Protein AF-0000000085133100 (afdb_homodimer)

Sequence (396 aa):
MNNTDLIYLIKHFMHNELKAVEEVIYSPLSEFANLIKVLQSCQGKVVFIGVGKSGIIARKLAATFASTGTPSFFVHGTEAVHGDLGMVAKDDVVILISNSGETAEILATLPSLKKMGNYLISFTRSHHSSLAISCDLSVEIPVKSEADNLGLAPSCSSTVVLVVGDAVALALSELKKFTRADFGLYHPGGALGIKANSMNNTDLIYLIKHFMHNELKAVEEVIYSPLSEFANLIKVLQSCQGKVVFIGVGKSGIIARKLAATFASTGTPSFFVHGTEAVHGDLGMVAKDDVVILISNSGETAEILATLPSLKKMGNYLISFTRSHHSSLAISCDLSVEIPVKSEADNLGLAPSCSSTVVLVVGDAVALALSELKKFTRADFGLYHPGGALGIKANS

Nearest PDB structures (foldseek):
  5uqi-assembly1_A  TM=1.001E+00  e=1.854E-29  Escherichia coli CFT073
  2xhz-assembly1_B  TM=9.609E-01  e=2.464E-17  Escherichia coli
  3fxa-assembly1_D  TM=9.538E-01  e=1.579E-15  Listeria monocytogenes serotype 4b str. F2365
  4ivn-assembly1_A  TM=8.368E-01  e=7.553E-09  Vibrio vulnificus YJ016
  7en7-assembly1_A  TM=8.270E-01  e=9.402E-09  Escherichia coli K-12

Radius of gyration: 20.04 Å; Cα contacts (8 Å, |Δi|>4): 812; chains: 2; bounding box: 54×59×48 Å

InterPro domains:
  IPR001347 SIS domain [PF01380] (41-170)
  IPR001347 SIS domain [PS51464] (35-178)
  IPR035474 KpsF-like, SIS domain [cd05014] (44-171)
  IPR046348 SIS domain superfamily [SSF53697] (10-195)
  IPR050986 SIS family GutQ/KpsF subfamily isomerases [PTHR42745] (5-195)

Foldseek 3Di:
DDPVVVVVVVVLLVVLLVVLLVVLVPDPQVQLVVVLVLQLPQPDAEEEEDEDLLQVLSQVLCVLLCLLPGHYHYDYLQCCVVPCVVVDALSYAYEYEDAQLADPSRLVNLVVNVVSNHQYEYEYQDCPHPNNVSGPYYGHSNGPFHSDPVRPDPHSRSSNCNVSSNVSSVVSSVVVVPDLVNSLVSDVDDPSNVVSVD/DDPVVVVVVVVLLVVLLVVLLVVLVPDPQVQLVVVLVLQLPQPDAEEEEDEDLLQVLSQVLCVLLCLLPGHYHYDYLQCCVVPCVVVDALSYAYEYEDAQLADPSRLVNLVVCVVSNHQYEYEYQDCPHPNNVSGPYYGHSNGPFHSDPVRDDPDSSSSNCNVSSNVSSVVSSVVVVPDLVNSLVSDVDDPSNVVSVD

Secon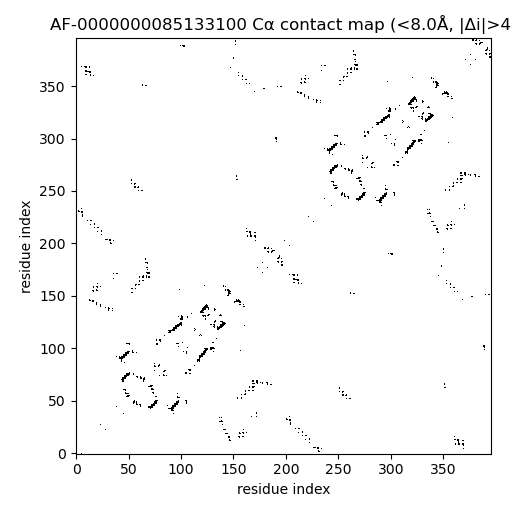dary structure (DSSP, 8-state):
--HHHHHHHHHHHHHHHHHHHHHHHHS--TTHHHHHHHHHT-SS-EEEEE-HHHHHHHHHHHHHHHHTT--EEEEEHHHHTTTGGGG--TT-EEEEE-SSS--HHHHTTHHHHHHHT-EEEEEES-TTSHHHHHSSEEEE------SSTTS-SSSHHHHHHHHHHHHHHHHHHHHTT--HHHHHHH--SHHHHHHHH-/--HHHHHHHHHHHHHHHHHHHHHHHHS--TTHHHHHHHHHT-SS-EEEEE-HHHHHHHHHHHHHHHHTT--EEEEEHHHHTTTGGGG--TT-EEEEE-SSS--HHHHTTHHHHHHHT-EEEEEES-TTSHHHHHSSEEEE------SSTTS-SSSHHHHHHHHHHHHHHHHHHHHTT--HHHHHHH--SHHHHHHHH-

Organism: Escherichia coli O45:K1 (strain S88 / ExPEC) (NCBI:txid585035)

pLDDT: mean 96.54, std 4.32, range [73.56, 98.94]

Structure (mmCIF, N/CA/C/O backbone):
data_AF-0000000085133100-model_v1
#
loop_
_entity.id
_entity.type
_entity.pdbx_description
1 polymer 'Phosphosugar isomerase'
#
loop_
_atom_site.group_PDB
_atom_site.id
_atom_site.type_symbol
_atom_site.label_atom_id
_atom_site.label_alt_id
_atom_site.label_comp_id
_atom_site.label_asym_id
_atom_site.label_entity_id
_atom_site.label_seq_id
_atom_site.pdbx_PDB_ins_code
_atom_site.Cartn_x
_atom_site.Cartn_y
_atom_site.Cartn_z
_atom_site.occupancy
_atom_site.B_iso_or_equiv
_atom_site.auth_seq_id
_atom_site.auth_comp_id
_atom_site.auth_asym_id
_atom_site.auth_atom_id
_atom_site.pdbx_PDB_model_num
ATOM 1 N N . MET A 1 1 ? -7.645 17.703 23.078 1 85.44 1 MET A N 1
ATOM 2 C CA . MET A 1 1 ? -6.766 16.562 23.328 1 85.44 1 MET A CA 1
ATOM 3 C C . MET A 1 1 ? -5.309 17 23.406 1 85.44 1 MET A C 1
ATOM 5 O O . MET A 1 1 ? -4.867 17.828 22.594 1 85.44 1 MET A O 1
ATOM 9 N N . ASN A 1 2 ? -4.605 16.578 24.406 1 93.62 2 ASN A N 1
ATOM 10 C CA . ASN A 1 2 ? -3.211 16.984 24.484 1 93.62 2 ASN A CA 1
ATOM 11 C C . ASN A 1 2 ? -2.318 16.141 23.594 1 93.62 2 ASN A C 1
ATOM 13 O O . ASN A 1 2 ? -2.795 15.211 22.938 1 93.62 2 ASN A O 1
ATOM 17 N N . ASN A 1 3 ? -1.083 16.422 23.5 1 95.19 3 ASN A N 1
ATOM 18 C CA . ASN A 1 3 ? -0.152 15.797 22.578 1 95.19 3 ASN A CA 1
ATOM 19 C C . ASN A 1 3 ? -0.024 14.297 22.828 1 95.19 3 ASN A C 1
ATOM 21 O O . ASN A 1 3 ? -0.019 13.5 21.891 1 95.19 3 ASN A O 1
ATOM 25 N N . THR A 1 4 ? 0.013 13.922 24.078 1 95.25 4 THR A N 1
ATOM 26 C CA . THR A 1 4 ? 0.161 12.523 24.453 1 95.25 4 THR A CA 1
ATOM 27 C C . THR A 1 4 ? -1.054 11.711 24.016 1 95.25 4 THR A C 1
ATOM 29 O O . THR A 1 4 ? -0.914 10.578 23.547 1 95.25 4 THR A O 1
ATOM 32 N N . ASP A 1 5 ? -2.229 12.281 24.203 1 96.75 5 ASP A N 1
ATOM 33 C CA . ASP A 1 5 ? -3.469 11.625 23.797 1 96.75 5 ASP A CA 1
ATOM 34 C C . ASP A 1 5 ? -3.498 11.406 22.281 1 96.75 5 ASP A C 1
ATOM 36 O O . ASP A 1 5 ? -3.961 10.367 21.812 1 96.75 5 ASP A O 1
ATOM 40 N N . LEU A 1 6 ? -3.057 12.398 21.562 1 97.31 6 LEU A N 1
ATOM 41 C CA . LEU A 1 6 ? -3.039 12.305 20.109 1 97.31 6 LEU A CA 1
ATOM 42 C C . LEU A 1 6 ? -2.098 11.195 19.641 1 97.31 6 LEU A C 1
ATOM 44 O O . LEU A 1 6 ? -2.443 10.414 18.766 1 97.31 6 LEU A O 1
ATOM 48 N N . ILE A 1 7 ? -0.905 11.133 20.25 1 97.31 7 ILE A N 1
ATOM 49 C CA . ILE A 1 7 ? 0.075 10.109 19.906 1 97.31 7 ILE A CA 1
ATOM 50 C C . ILE A 1 7 ? -0.479 8.734 20.25 1 97.31 7 ILE A C 1
ATOM 52 O O . ILE A 1 7 ? -0.339 7.789 19.469 1 97.31 7 ILE A O 1
ATOM 56 N N . TYR A 1 8 ? -1.187 8.602 21.375 1 97.19 8 TYR A N 1
ATOM 57 C CA . TYR A 1 8 ? -1.803 7.344 21.781 1 97.19 8 TYR A CA 1
ATOM 58 C C . TYR A 1 8 ? -2.869 6.914 20.781 1 97.19 8 TYR A C 1
ATOM 60 O O . TYR A 1 8 ? -2.984 5.727 20.469 1 97.19 8 TYR A O 1
ATOM 68 N N . LEU A 1 9 ? -3.623 7.871 20.359 1 97.56 9 LEU A N 1
ATOM 69 C CA . LEU A 1 9 ? -4.68 7.59 19.406 1 97.56 9 LEU A CA 1
ATOM 70 C C . LEU A 1 9 ? -4.094 7.047 18.094 1 97.56 9 LEU A C 1
ATOM 72 O O . LEU A 1 9 ? -4.605 6.07 17.547 1 97.56 9 LEU A O 1
ATOM 76 N N . ILE A 1 10 ? -3.051 7.656 17.578 1 98.06 10 ILE A N 1
ATOM 77 C CA . ILE A 1 10 ? -2.389 7.219 16.359 1 98.06 10 ILE A CA 1
ATOM 78 C C . ILE A 1 10 ? -1.817 5.816 16.547 1 98.06 10 ILE A C 1
ATOM 80 O O . ILE A 1 10 ? -2.031 4.934 15.711 1 98.06 10 ILE A O 1
ATOM 84 N N . LYS A 1 11 ? -1.137 5.578 17.672 1 98.25 11 LYS A N 1
ATOM 85 C CA . LYS A 1 11 ? -0.535 4.281 17.953 1 98.25 11 LYS A CA 1
ATOM 86 C C . LYS A 1 11 ? -1.603 3.201 18.109 1 98.25 11 LYS A C 1
ATOM 88 O O . LYS A 1 11 ? -1.383 2.045 17.734 1 98.25 11 LYS A O 1
ATOM 93 N N . HIS A 1 12 ? -2.732 3.611 18.641 1 98.19 12 HIS A N 1
ATOM 94 C CA . HIS A 1 12 ? -3.855 2.689 18.766 1 98.19 12 HIS A CA 1
ATOM 95 C C . HIS A 1 12 ? -4.262 2.127 17.406 1 98.19 12 HIS A C 1
ATOM 97 O O . HIS A 1 12 ? -4.406 0.913 17.25 1 98.19 12 HIS A O 1
ATOM 103 N N . PHE A 1 13 ? -4.402 2.994 16.422 1 98.62 13 PHE A N 1
ATOM 104 C CA . PHE A 1 13 ? -4.812 2.539 15.102 1 98.62 13 PHE A CA 1
ATOM 105 C C . PHE A 1 13 ? -3.689 1.757 14.43 1 98.62 13 PHE A C 1
ATOM 107 O O . PHE A 1 13 ? -3.949 0.802 13.695 1 98.62 13 PHE A O 1
ATOM 114 N N . MET A 1 14 ? -2.408 2.152 14.625 1 98.75 14 MET A N 1
ATOM 115 C CA . MET A 1 14 ? -1.292 1.36 14.109 1 98.75 14 MET A CA 1
ATOM 116 C C . MET A 1 14 ? -1.316 -0.05 14.695 1 98.75 14 MET A C 1
ATOM 118 O O . MET A 1 14 ? -1.068 -1.023 13.977 1 98.75 14 MET A O 1
ATOM 122 N N . HIS A 1 15 ? -1.635 -0.135 15.977 1 98.62 15 HIS A N 1
ATOM 123 C CA . HIS A 1 15 ? -1.688 -1.425 16.656 1 98.62 15 HIS A CA 1
ATOM 124 C C . HIS A 1 15 ? -2.783 -2.311 16.078 1 98.62 15 HIS A C 1
ATOM 126 O O . HIS A 1 15 ? -2.625 -3.531 16 1 98.62 15 HIS A O 1
ATOM 132 N N . ASN A 1 16 ? -3.908 -1.734 15.742 1 98.69 16 ASN A N 1
ATOM 133 C CA . ASN A 1 16 ? -4.977 -2.506 15.117 1 98.69 16 ASN A CA 1
ATOM 134 C C . ASN A 1 16 ? -4.512 -3.166 13.82 1 98.69 16 ASN A C 1
ATOM 136 O O . ASN A 1 16 ? -4.824 -4.328 13.562 1 98.69 16 ASN A O 1
ATOM 140 N N . GLU A 1 17 ? -3.762 -2.412 12.984 1 98.81 17 GLU A N 1
ATOM 141 C CA . GLU A 1 17 ? -3.262 -2.982 11.734 1 98.81 17 GLU A CA 1
ATOM 142 C C . GLU A 1 17 ? -2.162 -4.008 12 1 98.81 17 GLU A C 1
ATOM 144 O O . GLU A 1 17 ? -2.094 -5.039 11.328 1 98.81 17 GLU A O 1
ATOM 149 N N . LEU A 1 18 ? -1.313 -3.691 13.031 1 98.75 18 LEU A N 1
ATOM 150 C CA . LEU A 1 18 ? -0.293 -4.652 13.438 1 98.75 18 LEU A CA 1
ATOM 151 C C . LEU A 1 18 ? -0.926 -5.977 13.852 1 98.75 18 LEU A C 1
ATOM 153 O O . LEU A 1 18 ? -0.458 -7.043 13.445 1 98.75 18 LEU A O 1
ATOM 157 N N . LYS A 1 19 ? -1.937 -5.926 14.625 1 98.62 19 LYS A N 1
ATOM 158 C CA . LYS A 1 19 ? -2.621 -7.117 15.125 1 98.62 19 LYS A CA 1
ATOM 159 C C . LYS A 1 19 ? -3.223 -7.922 13.977 1 98.62 19 LYS A C 1
ATOM 161 O O . LYS A 1 19 ? -3.191 -9.156 13.992 1 98.62 19 LYS A O 1
ATOM 166 N N . ALA A 1 20 ? -3.791 -7.227 12.984 1 98.69 20 ALA A N 1
ATOM 167 C CA . ALA A 1 20 ? -4.359 -7.91 11.828 1 98.69 20 ALA A CA 1
ATOM 168 C C . ALA A 1 20 ? -3.293 -8.703 11.078 1 98.69 20 ALA A C 1
ATOM 170 O O . ALA A 1 20 ? -3.535 -9.844 10.664 1 98.69 20 ALA A O 1
ATOM 171 N N . VAL A 1 21 ? -2.117 -8.117 10.875 1 98.75 21 VAL A N 1
ATOM 172 C CA . VAL A 1 21 ? -1.017 -8.805 10.211 1 98.75 21 VAL A CA 1
ATOM 173 C C . VAL A 1 21 ? -0.596 -10.023 11.039 1 98.75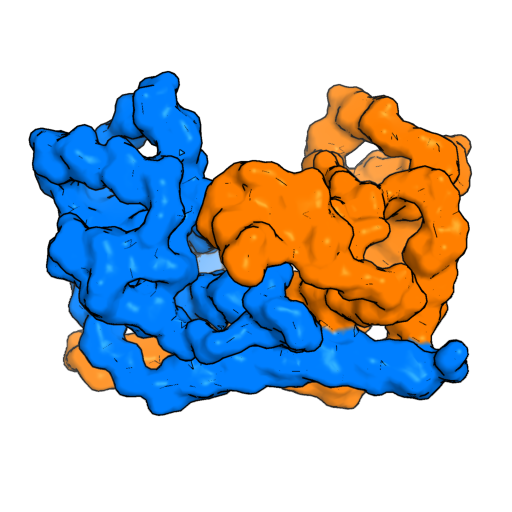 21 VAL A C 1
ATOM 175 O O . VAL A 1 21 ? -0.396 -11.109 10.5 1 98.75 21 VAL A O 1
ATOM 178 N N . GLU A 1 22 ? -0.491 -9.805 12.344 1 98.56 22 GLU A N 1
ATOM 179 C CA . GLU A 1 22 ? -0.085 -10.867 13.258 1 98.56 22 GLU A CA 1
ATOM 180 C C . GLU A 1 22 ? -1.053 -12.047 13.195 1 98.56 22 GLU A C 1
ATOM 182 O O . GLU A 1 22 ? -0.628 -13.203 13.164 1 98.56 22 GLU A O 1
ATOM 187 N N . GLU A 1 23 ? -2.328 -11.789 13.203 1 98.19 23 GLU A N 1
ATOM 188 C CA . GLU A 1 23 ? -3.354 -12.828 13.156 1 98.19 23 GLU A CA 1
ATOM 189 C C . GLU A 1 23 ? -3.23 -13.672 11.891 1 98.19 23 GLU A C 1
ATOM 191 O O . GLU A 1 23 ? -3.406 -14.891 11.93 1 98.19 23 GLU A O 1
ATOM 196 N N . VAL A 1 24 ? -2.928 -13.055 10.75 1 98 24 VAL A N 1
ATOM 197 C CA . VAL A 1 24 ? -2.787 -13.781 9.492 1 98 24 VAL A CA 1
ATOM 198 C C . VAL A 1 24 ? -1.508 -14.609 9.523 1 98 24 VAL A C 1
ATOM 200 O O . VAL A 1 24 ? -1.491 -15.75 9.039 1 98 24 VAL A O 1
ATOM 203 N N . ILE A 1 25 ? -0.433 -14.094 10.109 1 98.06 25 ILE A N 1
ATOM 204 C CA . ILE A 1 25 ? 0.814 -14.836 10.234 1 98.06 25 ILE A CA 1
ATOM 205 C C . ILE A 1 25 ? 0.571 -16.125 11.031 1 98.06 25 ILE A C 1
ATOM 207 O O . ILE A 1 25 ? 1.137 -17.172 10.711 1 98.06 25 ILE A O 1
ATOM 211 N N . TYR A 1 26 ? -0.292 -16.031 12.008 1 96.94 26 TYR A N 1
ATOM 212 C CA . TYR A 1 26 ? -0.536 -17.172 12.891 1 96.94 26 TYR A CA 1
ATOM 213 C C . TYR A 1 26 ? -1.572 -18.109 12.289 1 96.94 26 TYR A C 1
ATOM 215 O O . TYR A 1 26 ? -1.792 -19.219 12.805 1 96.94 26 TYR A O 1
ATOM 223 N N . SER A 1 27 ? -2.277 -17.719 11.273 1 95.69 27 SER A N 1
ATOM 224 C CA . SER A 1 27 ? -3.213 -18.609 10.594 1 95.69 27 SER A CA 1
ATOM 225 C C . SER A 1 27 ? -2.477 -19.672 9.789 1 95.69 27 SER A C 1
ATOM 227 O O . SER A 1 27 ? -1.272 -19.562 9.547 1 95.69 27 SER A O 1
ATOM 229 N N . PRO A 1 28 ? -3.008 -20.812 9.414 1 91.56 28 PRO A N 1
ATOM 230 C CA . PRO A 1 28 ? -2.314 -21.938 8.773 1 91.56 28 PRO A CA 1
ATOM 231 C C . PRO A 1 28 ? -1.702 -21.562 7.426 1 91.56 28 PRO A C 1
ATOM 233 O O . PRO A 1 28 ? -0.623 -22.047 7.078 1 91.56 28 PRO A O 1
ATOM 236 N N . LEU A 1 29 ? -2.301 -20.719 6.66 1 93.19 29 LEU A N 1
ATOM 237 C CA . LEU A 1 29 ? -1.871 -20.328 5.324 1 93.19 29 LEU A CA 1
ATOM 238 C C . LEU A 1 29 ? -1.583 -21.547 4.457 1 93.19 29 LEU A C 1
ATOM 240 O O . LEU A 1 29 ? -0.568 -21.594 3.758 1 93.19 29 LEU A O 1
ATOM 244 N N . SER A 1 30 ? -2.439 -22.531 4.492 1 91.44 30 SER A N 1
ATOM 245 C CA . SER A 1 30 ? -2.219 -23.859 3.92 1 91.44 30 SER A CA 1
ATOM 246 C C . SER A 1 30 ? -2.131 -23.797 2.4 1 91.44 30 SER A C 1
ATOM 248 O O . SER A 1 30 ? -1.477 -24.625 1.774 1 91.44 30 SER A O 1
ATOM 250 N N . GLU A 1 31 ? -2.729 -22.844 1.799 1 95.56 31 GLU A N 1
ATOM 251 C CA . GLU A 1 31 ? -2.783 -22.766 0.342 1 95.56 31 GLU A CA 1
ATOM 252 C C . GLU A 1 31 ? -1.552 -22.047 -0.22 1 95.56 31 GLU A C 1
ATOM 254 O O . GLU A 1 31 ? -1.326 -22.062 -1.432 1 95.56 31 GLU A O 1
ATOM 259 N N . PHE A 1 32 ? -0.671 -21.516 0.594 1 97.25 32 PHE A N 1
ATOM 260 C CA . PHE A 1 32 ? 0.37 -20.609 0.134 1 97.25 32 PHE A CA 1
ATOM 261 C C . PHE A 1 32 ? 1.504 -21.375 -0.535 1 97.25 32 PHE A C 1
ATOM 263 O O . PHE A 1 32 ? 2.18 -20.844 -1.421 1 97.25 32 PHE A O 1
ATOM 270 N N . ALA A 1 33 ? 1.711 -22.641 -0.105 1 97.44 33 ALA A N 1
ATOM 271 C CA . ALA A 1 33 ? 2.688 -23.453 -0.82 1 97.44 33 ALA A CA 1
ATOM 272 C C . ALA A 1 33 ? 2.268 -23.656 -2.271 1 97.44 33 ALA A C 1
ATOM 274 O O . ALA A 1 33 ? 3.094 -23.562 -3.184 1 97.44 33 ALA A O 1
ATOM 275 N N . ASN A 1 34 ? 0.974 -23.984 -2.469 1 98 34 ASN A N 1
ATOM 276 C CA . ASN A 1 34 ? 0.448 -24.141 -3.82 1 98 34 ASN A CA 1
ATOM 277 C C . ASN A 1 34 ? 0.537 -22.844 -4.609 1 98 34 ASN A C 1
ATOM 279 O O . ASN A 1 34 ? 0.81 -22.859 -5.812 1 98 34 ASN A O 1
ATOM 283 N N . LEU A 1 35 ? 0.255 -21.734 -3.936 1 98.69 35 LEU A N 1
ATOM 284 C CA . LEU A 1 35 ? 0.385 -20.422 -4.566 1 98.69 35 LEU A CA 1
ATOM 285 C C . LEU A 1 35 ? 1.783 -20.234 -5.145 1 98.69 35 LEU A C 1
ATOM 287 O O . LEU A 1 35 ? 1.933 -19.859 -6.312 1 98.69 35 LEU A O 1
ATOM 291 N N . ILE A 1 36 ? 2.836 -20.562 -4.355 1 98.56 36 ILE A N 1
ATOM 292 C CA . ILE A 1 36 ? 4.223 -20.406 -4.773 1 98.56 36 ILE A CA 1
ATOM 293 C C . ILE A 1 36 ? 4.512 -21.312 -5.965 1 98.56 36 ILE A C 1
ATOM 295 O O . ILE A 1 36 ? 5.137 -20.891 -6.941 1 98.56 36 ILE A O 1
ATOM 299 N N . LYS A 1 37 ? 4.023 -22.516 -5.93 1 98.25 37 LYS A N 1
ATOM 300 C CA . LYS A 1 37 ? 4.277 -23.469 -6.996 1 98.25 37 LYS A CA 1
ATOM 301 C C . LYS A 1 37 ? 3.643 -23.016 -8.312 1 98.25 37 LYS A C 1
ATOM 303 O O . LYS A 1 37 ? 4.258 -23.125 -9.375 1 98.25 37 LYS A O 1
ATOM 308 N N . VAL A 1 38 ? 2.398 -22.516 -8.211 1 98.62 38 VAL A N 1
ATOM 309 C CA . VAL A 1 38 ? 1.708 -22.016 -9.398 1 98.62 38 VAL A CA 1
ATOM 310 C C . VAL A 1 38 ? 2.484 -20.844 -9.992 1 98.62 38 VAL A C 1
ATOM 312 O O . VAL A 1 38 ? 2.721 -20.797 -11.203 1 98.62 38 VAL A O 1
ATOM 315 N N . LEU A 1 39 ? 2.918 -19.938 -9.172 1 98.75 39 LEU A N 1
ATOM 316 C CA . LEU A 1 39 ? 3.602 -18.734 -9.633 1 98.75 39 LEU A CA 1
ATOM 317 C C . LEU A 1 39 ? 4.984 -19.078 -10.18 1 98.75 39 LEU A C 1
ATOM 319 O O . LEU A 1 39 ? 5.453 -18.453 -11.133 1 98.75 39 LEU A O 1
ATOM 323 N N . GLN A 1 40 ? 5.641 -20.062 -9.625 1 97.5 40 GLN A N 1
ATOM 324 C CA . GLN A 1 40 ? 6.938 -20.516 -10.117 1 97.5 40 GLN A CA 1
ATOM 325 C C . GLN A 1 40 ? 6.816 -21.125 -11.508 1 97.5 40 GLN A C 1
ATOM 327 O O . GLN A 1 40 ? 7.746 -21.047 -12.312 1 97.5 40 GLN A O 1
ATOM 332 N N . SER A 1 41 ? 5.691 -21.703 -11.719 1 97.12 41 SER A N 1
ATOM 333 C CA . SER A 1 41 ? 5.496 -22.422 -12.969 1 97.12 41 SER A CA 1
ATOM 334 C C . SER A 1 41 ? 4.887 -21.516 -14.039 1 97.12 41 SER A C 1
ATOM 336 O O . SER A 1 41 ? 4.668 -21.938 -15.172 1 97.12 41 SER A O 1
ATOM 338 N N . CYS A 1 42 ? 4.59 -20.266 -13.648 1 97.81 42 CYS A N 1
ATOM 339 C CA . CYS A 1 42 ? 3.965 -19.344 -14.586 1 97.81 42 CYS A CA 1
ATOM 340 C C . CYS A 1 42 ? 4.871 -19.078 -15.781 1 97.81 42 CYS A C 1
ATOM 342 O O . CYS A 1 42 ? 6.031 -18.688 -15.617 1 97.81 42 CYS A O 1
ATOM 344 N N . GLN A 1 43 ? 4.332 -19.266 -17.016 1 97.81 43 GLN A N 1
ATOM 345 C CA . GLN A 1 43 ? 5.109 -19.078 -18.234 1 97.81 43 GLN A CA 1
ATOM 346 C C . GLN A 1 43 ? 4.934 -17.656 -18.781 1 97.81 43 GLN A C 1
ATOM 348 O O . GLN A 1 43 ? 5.727 -17.203 -19.609 1 97.81 43 GLN A O 1
ATOM 353 N N . GLY A 1 44 ? 3.885 -17.016 -18.5 1 98.5 44 GLY A N 1
ATOM 354 C CA . GLY A 1 44 ? 3.629 -15.625 -18.859 1 98.5 44 GLY A CA 1
ATOM 355 C C . GLY A 1 44 ? 3.965 -14.648 -17.75 1 98.5 44 GLY A C 1
ATOM 356 O O . GLY A 1 44 ? 5.059 -14.695 -17.188 1 98.5 44 GLY A O 1
ATOM 357 N N . LYS A 1 45 ? 3.092 -13.766 -17.516 1 98.88 45 LYS A N 1
ATOM 358 C CA . LYS A 1 45 ? 3.223 -12.781 -16.438 1 98.88 45 LYS A CA 1
ATOM 359 C C . LYS A 1 45 ? 2.199 -13.023 -15.336 1 98.88 45 LYS A C 1
ATOM 361 O O . LYS A 1 45 ? 1.221 -13.75 -15.539 1 98.88 45 LYS A O 1
ATOM 366 N N . VAL A 1 46 ? 2.559 -12.5 -14.188 1 98.94 46 VAL A N 1
ATOM 367 C CA . VAL A 1 46 ? 1.566 -12.438 -13.117 1 98.94 46 VAL A CA 1
ATOM 368 C C . VAL A 1 46 ? 0.769 -11.141 -13.227 1 98.94 46 VAL A C 1
ATOM 370 O O . VAL A 1 46 ? 1.341 -10.047 -13.195 1 98.94 46 VAL A O 1
ATOM 373 N N . VAL A 1 47 ? -0.536 -11.258 -13.383 1 98.94 47 VAL A N 1
ATOM 374 C CA . VAL A 1 47 ? -1.396 -10.094 -13.539 1 98.94 47 VAL A CA 1
ATOM 375 C C . VAL A 1 47 ? -2.219 -9.883 -12.266 1 98.94 47 VAL A C 1
ATOM 377 O O . VAL A 1 47 ? -2.926 -10.789 -11.82 1 98.94 47 VAL A O 1
ATOM 380 N N . PHE A 1 48 ? -2.105 -8.711 -11.719 1 98.94 48 PHE A N 1
ATOM 381 C CA . PHE A 1 48 ? -2.914 -8.359 -10.562 1 98.94 48 PHE A CA 1
ATOM 382 C C . PHE A 1 48 ? -4.129 -7.539 -10.984 1 98.94 48 PHE A C 1
ATOM 384 O O . PHE A 1 48 ? -4.004 -6.578 -11.742 1 98.94 48 PHE A O 1
ATOM 391 N N . ILE A 1 49 ? -5.301 -7.906 -10.492 1 98.94 49 ILE A N 1
ATOM 392 C CA . ILE A 1 49 ? -6.523 -7.156 -10.773 1 98.94 49 ILE A CA 1
ATOM 393 C C . ILE A 1 49 ? -7.199 -6.77 -9.461 1 98.94 49 ILE A C 1
ATOM 395 O O . ILE A 1 49 ? -7.352 -7.602 -8.562 1 98.94 49 ILE A O 1
ATOM 399 N N . GLY A 1 50 ? -7.562 -5.617 -9.25 1 98.56 50 GLY A N 1
ATOM 400 C CA . GLY A 1 50 ? -8.273 -5.051 -8.117 1 98.56 50 GLY A CA 1
ATOM 401 C C . GLY A 1 50 ? -8.914 -3.709 -8.422 1 98.56 50 GLY A C 1
ATOM 402 O O . GLY A 1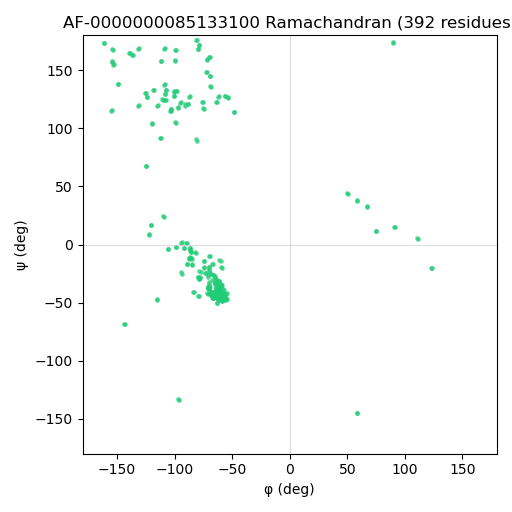 50 ? -8.758 -3.178 -9.523 1 98.56 50 GLY A O 1
ATOM 403 N N . VAL A 1 51 ? -9.672 -3.199 -7.504 1 98 51 VAL A N 1
ATOM 404 C CA . VAL A 1 51 ? -10.273 -1.877 -7.641 1 98 51 VAL A CA 1
ATOM 405 C C . VAL A 1 51 ? -10.148 -1.111 -6.328 1 98 51 VAL A C 1
ATOM 407 O O . VAL A 1 51 ? -9.812 -1.693 -5.293 1 98 51 VAL A O 1
ATOM 410 N N . GLY A 1 52 ? -10.344 0.239 -6.422 1 96.81 52 GLY A N 1
ATOM 411 C CA . GLY A 1 52 ? -10.289 1.055 -5.223 1 96.81 52 GLY A CA 1
ATOM 412 C C . GLY A 1 52 ? -8.961 0.949 -4.492 1 96.81 52 GLY A C 1
ATOM 413 O O . GLY A 1 52 ? -7.902 0.917 -5.125 1 96.81 52 GLY A O 1
ATOM 414 N N . LYS A 1 53 ? -8.992 1.007 -3.191 1 98.12 53 LYS A N 1
ATOM 415 C CA . LYS A 1 53 ? -7.785 0.947 -2.373 1 98.12 53 LYS A CA 1
ATOM 416 C C . LYS A 1 53 ? -7.098 -0.41 -2.504 1 98.12 53 LYS A C 1
ATOM 418 O O . LYS A 1 53 ? -5.867 -0.495 -2.484 1 98.12 53 LYS A O 1
ATOM 423 N N . SER A 1 54 ? -7.902 -1.48 -2.676 1 98 54 SER A N 1
ATOM 424 C CA . SER A 1 54 ? -7.328 -2.791 -2.965 1 98 54 SER A CA 1
ATOM 425 C C . SER A 1 54 ? -6.605 -2.795 -4.309 1 98 54 SER A C 1
ATOM 427 O O . SER A 1 54 ? -5.586 -3.467 -4.469 1 98 54 SER A O 1
ATOM 429 N N . GLY A 1 55 ? -7.195 -2.064 -5.262 1 98.69 55 GLY A N 1
ATOM 430 C CA . GLY A 1 55 ? -6.531 -1.923 -6.551 1 98.69 55 GLY A CA 1
ATOM 431 C C . GLY A 1 55 ? -5.188 -1.227 -6.457 1 98.69 55 GLY A C 1
ATOM 432 O O . GLY A 1 55 ? -4.234 -1.607 -7.141 1 98.69 55 GLY A O 1
ATOM 433 N N . ILE A 1 56 ? -5.098 -0.226 -5.629 1 98.94 56 ILE A N 1
ATOM 434 C CA . ILE A 1 56 ? -3.84 0.482 -5.426 1 98.94 56 ILE A CA 1
ATOM 435 C C . ILE A 1 56 ? -2.807 -0.464 -4.816 1 98.94 56 ILE A C 1
ATOM 437 O O . ILE A 1 56 ? -1.653 -0.498 -5.254 1 98.94 56 ILE A O 1
ATOM 441 N N . ILE A 1 57 ? -3.213 -1.283 -3.859 1 98.94 57 ILE A N 1
ATOM 442 C CA . ILE A 1 57 ? -2.32 -2.264 -3.252 1 98.94 57 ILE A CA 1
ATOM 443 C C . ILE A 1 57 ? -1.887 -3.287 -4.301 1 98.94 57 ILE A C 1
ATOM 445 O O . ILE A 1 57 ? -0.719 -3.68 -4.348 1 98.94 57 ILE A O 1
ATOM 449 N N . ALA A 1 58 ? -2.836 -3.691 -5.172 1 98.94 58 ALA A N 1
ATOM 450 C CA . ALA A 1 58 ? -2.514 -4.609 -6.258 1 98.94 58 ALA A CA 1
ATOM 451 C C . ALA A 1 58 ? -1.433 -4.027 -7.164 1 98.94 58 ALA A C 1
ATOM 453 O O . ALA A 1 58 ? -0.533 -4.742 -7.609 1 98.94 58 ALA A O 1
ATOM 454 N N . ARG A 1 59 ? -1.555 -2.791 -7.41 1 98.88 59 ARG A N 1
ATOM 455 C CA . ARG A 1 59 ? -0.553 -2.111 -8.227 1 98.88 59 ARG A CA 1
ATOM 456 C C . ARG A 1 59 ? 0.812 -2.135 -7.547 1 98.88 59 ARG A C 1
ATOM 458 O O . ARG A 1 59 ? 1.835 -2.336 -8.203 1 98.88 59 ARG A O 1
ATOM 465 N N . LYS A 1 60 ? 0.873 -1.896 -6.266 1 98.94 60 LYS A N 1
ATOM 466 C CA . LYS A 1 60 ? 2.123 -1.96 -5.516 1 98.94 60 LYS A CA 1
ATOM 467 C C . LYS A 1 60 ? 2.736 -3.355 -5.586 1 98.94 60 LYS A C 1
ATOM 469 O O . LYS A 1 60 ? 3.949 -3.5 -5.742 1 98.94 60 LYS A O 1
ATOM 474 N N . LEU A 1 61 ? 1.867 -4.367 -5.473 1 98.94 61 LEU A N 1
ATOM 475 C CA . LEU A 1 61 ? 2.348 -5.742 -5.523 1 98.94 61 LEU A CA 1
ATOM 476 C C . LEU A 1 61 ? 2.904 -6.07 -6.906 1 98.94 61 LEU A C 1
ATOM 478 O O . LEU A 1 61 ? 3.961 -6.699 -7.023 1 98.94 61 LEU A O 1
ATOM 482 N N . ALA A 1 62 ? 2.203 -5.609 -7.953 1 98.94 62 ALA A N 1
ATOM 483 C CA . ALA A 1 62 ? 2.725 -5.805 -9.305 1 98.94 62 ALA A CA 1
ATOM 484 C C . ALA A 1 62 ? 4.117 -5.195 -9.445 1 98.94 62 ALA A C 1
ATOM 486 O O . ALA A 1 62 ? 5.016 -5.816 -10.016 1 98.94 62 ALA A O 1
ATOM 487 N N . ALA A 1 63 ? 4.305 -3.992 -8.914 1 98.69 63 ALA A N 1
ATOM 488 C CA . ALA A 1 63 ? 5.598 -3.314 -8.969 1 98.69 63 ALA A CA 1
ATOM 489 C C . ALA A 1 63 ? 6.66 -4.094 -8.203 1 98.69 63 ALA A C 1
ATOM 491 O O . ALA A 1 63 ? 7.805 -4.203 -8.648 1 98.69 63 ALA A O 1
ATOM 492 N N . THR A 1 64 ? 6.301 -4.641 -7.039 1 98.62 64 THR A N 1
ATOM 493 C CA . THR A 1 64 ? 7.242 -5.402 -6.227 1 98.62 64 THR A CA 1
ATOM 494 C C . THR A 1 64 ? 7.648 -6.695 -6.934 1 98.62 64 THR A C 1
ATOM 496 O O . THR A 1 64 ? 8.836 -7.016 -7.023 1 98.62 64 THR A O 1
ATOM 499 N N . PHE A 1 65 ? 6.625 -7.438 -7.492 1 98.81 65 PHE A N 1
ATOM 500 C CA . PHE A 1 65 ? 6.926 -8.664 -8.227 1 98.81 65 PHE A CA 1
ATOM 501 C C . PHE A 1 65 ? 7.875 -8.383 -9.383 1 98.81 65 PHE A C 1
ATOM 503 O O . PHE A 1 65 ? 8.898 -9.055 -9.531 1 98.81 65 PHE A O 1
ATOM 510 N N . ALA A 1 66 ? 7.578 -7.332 -10.148 1 98.25 66 ALA A N 1
ATOM 511 C CA . ALA A 1 66 ? 8.367 -7 -11.336 1 98.25 66 ALA A CA 1
ATOM 512 C C . ALA A 1 66 ? 9.797 -6.641 -10.953 1 98.25 66 ALA A C 1
ATOM 514 O O . ALA A 1 66 ? 10.75 -7.031 -11.641 1 98.25 66 ALA A O 1
ATOM 515 N N . SER A 1 67 ? 9.961 -5.973 -9.82 1 96.81 67 SER A N 1
ATOM 516 C CA . SER A 1 67 ? 11.273 -5.469 -9.438 1 96.81 67 SER A CA 1
ATOM 517 C C . SER A 1 67 ? 12.086 -6.531 -8.711 1 96.81 67 SER A C 1
ATOM 519 O O . SER A 1 67 ? 13.266 -6.332 -8.422 1 96.81 67 SER A O 1
ATOM 521 N N . THR A 1 68 ? 11.438 -7.695 -8.422 1 97.44 68 THR A N 1
ATOM 522 C CA . THR A 1 68 ? 12.141 -8.727 -7.664 1 97.44 68 THR A CA 1
ATOM 523 C C . THR A 1 68 ? 12.219 -10.023 -8.469 1 97.44 68 THR A C 1
ATOM 525 O O . THR A 1 68 ? 12.367 -11.109 -7.895 1 97.44 68 THR A O 1
ATOM 528 N N . GLY A 1 69 ? 11.992 -9.969 -9.727 1 97 69 GLY A N 1
ATOM 529 C CA . GLY A 1 69 ? 12.375 -11.07 -10.609 1 97 69 GLY A CA 1
ATOM 530 C C . GLY A 1 69 ? 11.18 -11.812 -11.18 1 97 69 GLY A C 1
ATOM 531 O O . GLY A 1 69 ? 11.344 -12.812 -11.883 1 97 69 GLY A O 1
ATOM 532 N N . THR A 1 70 ? 9.922 -11.367 -10.93 1 98.5 70 THR A N 1
ATOM 533 C CA . THR A 1 70 ? 8.719 -11.984 -11.477 1 98.5 70 THR A CA 1
ATOM 534 C C . THR A 1 70 ? 7.945 -10.992 -12.344 1 98.5 70 THR A C 1
ATOM 536 O O . THR A 1 70 ? 7.301 -10.078 -11.828 1 98.5 70 THR A O 1
ATOM 539 N N . PRO A 1 71 ? 8.039 -11.164 -13.688 1 98.56 71 PRO A N 1
ATOM 540 C CA . PRO A 1 71 ? 7.316 -10.227 -14.555 1 98.56 71 PRO A CA 1
ATOM 541 C C . PRO A 1 71 ? 5.832 -10.125 -14.211 1 98.56 71 PRO A C 1
ATOM 543 O O . PRO A 1 71 ? 5.148 -11.148 -14.102 1 98.56 71 PRO A O 1
ATOM 546 N N . SER A 1 72 ? 5.371 -8.906 -13.992 1 98.88 72 SER A N 1
ATOM 547 C CA . SER A 1 72 ? 4.004 -8.695 -13.523 1 98.88 72 SER A CA 1
ATOM 548 C C . SER A 1 72 ? 3.488 -7.316 -13.922 1 98.88 72 SER A C 1
ATOM 550 O O . SER A 1 72 ? 4.273 -6.426 -14.25 1 98.88 72 SER A O 1
ATOM 552 N N . PHE A 1 73 ? 2.182 -7.168 -13.977 1 98.88 73 PHE A N 1
ATOM 553 C CA . PHE A 1 73 ? 1.574 -5.855 -14.18 1 98.88 73 PHE A CA 1
ATOM 554 C C . PHE A 1 73 ? 0.17 -5.816 -13.586 1 98.88 73 PHE A C 1
ATOM 556 O O . PHE A 1 73 ? -0.336 -6.832 -13.102 1 98.88 73 PHE A O 1
ATOM 563 N N . PHE A 1 74 ? -0.364 -4.613 -13.492 1 98.88 74 PHE A N 1
ATOM 564 C CA . PHE A 1 74 ? -1.661 -4.355 -12.875 1 98.88 74 PHE A CA 1
ATOM 565 C C . PHE A 1 74 ? -2.697 -3.986 -13.938 1 98.88 74 PHE A C 1
ATOM 567 O O . PHE A 1 74 ? -2.387 -3.273 -14.891 1 98.88 74 PHE A O 1
ATOM 574 N N . VAL A 1 75 ? -3.881 -4.531 -13.789 1 98.88 75 VAL A N 1
ATOM 575 C CA . VAL A 1 75 ? -5.047 -4.121 -14.562 1 98.88 75 VAL A CA 1
ATOM 576 C C . VAL A 1 75 ? -6.172 -3.703 -13.617 1 98.88 75 VAL A C 1
ATOM 578 O O . VAL A 1 75 ? -6.535 -4.449 -12.703 1 98.88 75 VAL A O 1
ATOM 581 N N . HIS A 1 76 ? -6.691 -2.516 -13.844 1 98.75 76 HIS A N 1
ATOM 582 C CA . HIS A 1 76 ? -7.809 -2.045 -13.031 1 98.75 76 HIS A CA 1
ATOM 583 C C . HIS A 1 76 ? -9.078 -2.83 -13.336 1 98.75 76 HIS A C 1
ATOM 585 O O . HIS A 1 76 ? -9.445 -2.998 -14.5 1 98.75 76 HIS A O 1
ATOM 591 N N . GLY A 1 77 ? -9.828 -3.227 -12.289 1 98.06 77 GLY A N 1
ATOM 592 C CA . GLY A 1 77 ? -10.984 -4.094 -12.469 1 98.06 77 GLY A CA 1
ATOM 593 C C . GLY A 1 77 ? -12.055 -3.49 -13.352 1 98.06 77 GLY A C 1
ATOM 594 O O . GLY A 1 77 ? -12.625 -4.176 -14.203 1 98.06 77 GLY A O 1
ATOM 595 N N . THR A 1 78 ? -12.281 -2.156 -13.211 1 97.56 78 THR A N 1
ATOM 596 C CA . THR A 1 78 ? -13.289 -1.484 -14.023 1 97.56 78 THR A CA 1
ATOM 597 C C . THR A 1 78 ? -12.828 -1.376 -15.477 1 97.56 78 THR A C 1
ATOM 599 O O . THR A 1 78 ? -13.609 -1.615 -16.406 1 97.56 78 THR A O 1
ATOM 602 N N . GLU A 1 79 ? -11.586 -1.047 -15.688 1 97.88 79 GLU A N 1
ATOM 603 C CA . GLU A 1 79 ? -11.039 -0.856 -17.031 1 97.88 79 GLU A CA 1
ATOM 604 C C . GLU A 1 79 ? -10.859 -2.191 -17.75 1 97.88 79 GLU A C 1
ATOM 606 O O . GLU A 1 79 ? -10.891 -2.252 -18.969 1 97.88 79 GLU A O 1
ATOM 611 N N . ALA A 1 80 ? -10.711 -3.246 -16.969 1 97.44 80 ALA A N 1
ATOM 612 C CA . ALA A 1 80 ? -10.516 -4.586 -17.516 1 97.44 80 ALA A CA 1
ATOM 613 C C . ALA A 1 80 ? -11.641 -4.945 -18.484 1 97.44 80 ALA A C 1
ATOM 615 O O . ALA A 1 80 ? -11.375 -5.348 -19.625 1 97.44 80 ALA A O 1
ATOM 616 N N . VAL A 1 81 ? -12.883 -4.641 -18.156 1 96.62 81 VAL A N 1
ATOM 617 C CA . VAL A 1 81 ? -14.008 -5.082 -18.984 1 96.62 81 VAL A CA 1
ATOM 618 C C . VAL A 1 81 ? -14.297 -4.047 -20.062 1 96.62 81 VAL A C 1
ATOM 620 O O . VAL A 1 81 ? -15.227 -4.219 -20.859 1 96.62 81 VAL A O 1
ATOM 623 N N . HIS A 1 82 ? -13.469 -3.008 -20.031 1 97.75 82 HIS A N 1
ATOM 624 C CA . HIS A 1 82 ? -13.602 -1.995 -21.078 1 97.75 82 HIS A CA 1
ATOM 625 C C . HIS A 1 82 ? -12.414 -2.039 -22.031 1 97.75 82 HIS A C 1
ATOM 627 O O . HIS A 1 82 ? -12.023 -1.01 -22.594 1 97.75 82 HIS A O 1
ATOM 633 N N . GLY A 1 83 ? -11.805 -3.156 -22.109 1 96.38 83 GLY A N 1
ATOM 634 C CA . GLY A 1 83 ? -10.812 -3.348 -23.141 1 96.38 83 GLY A CA 1
ATOM 635 C C . GLY A 1 83 ? -9.445 -3.73 -22.609 1 96.38 83 GLY A C 1
ATOM 636 O O . GLY A 1 83 ? -8.641 -4.336 -23.312 1 96.38 83 GLY A O 1
ATOM 637 N N . ASP A 1 84 ? -9.203 -3.455 -21.344 1 98.12 84 ASP A N 1
ATOM 638 C CA . ASP A 1 84 ? -7.863 -3.67 -20.812 1 98.12 84 ASP A CA 1
ATOM 639 C C . ASP A 1 84 ? -7.586 -5.156 -20.609 1 98.12 84 ASP A C 1
ATOM 641 O O . ASP A 1 84 ? -6.438 -5.562 -20.422 1 98.12 84 ASP A O 1
ATOM 645 N N . LEU A 1 85 ? -8.602 -5.984 -20.641 1 98 85 LEU A N 1
ATOM 646 C CA . LEU A 1 85 ? -8.328 -7.418 -20.625 1 98 85 LEU A CA 1
ATOM 647 C C . LEU A 1 85 ? -7.469 -7.82 -21.828 1 98 85 LEU A C 1
ATOM 649 O O . LEU A 1 85 ? -6.875 -8.898 -21.828 1 98 85 LEU A O 1
ATOM 653 N N . GLY A 1 86 ? -7.457 -6.988 -22.812 1 98 86 GLY A N 1
ATOM 654 C CA . GLY A 1 86 ? -6.586 -7.219 -23.953 1 98 86 GLY A CA 1
ATOM 655 C C . GLY A 1 86 ? -5.117 -7.242 -23.594 1 98 86 GLY A C 1
ATOM 656 O O . GLY A 1 86 ? -4.281 -7.707 -24.375 1 98 86 GLY A O 1
ATOM 657 N N . MET A 1 87 ? -4.734 -6.793 -22.391 1 98.56 87 MET A N 1
ATOM 658 C CA . MET A 1 87 ? -3.363 -6.816 -21.891 1 98.56 87 MET A CA 1
ATOM 659 C C . MET A 1 87 ? -2.986 -8.211 -21.406 1 98.56 87 MET A C 1
ATOM 661 O O . MET A 1 87 ? -1.803 -8.523 -21.266 1 98.56 87 MET A O 1
ATOM 665 N N . VAL A 1 88 ? -3.971 -9.07 -21.047 1 98.69 88 VAL A N 1
ATOM 666 C CA . VAL A 1 88 ? -3.756 -10.383 -20.453 1 98.69 88 VAL A CA 1
ATOM 667 C C . VAL A 1 88 ? -3.582 -11.438 -21.531 1 98.69 88 VAL A C 1
ATOM 669 O O . VAL A 1 88 ? -4.422 -11.555 -22.438 1 98.69 88 VAL A O 1
ATOM 672 N N . ALA A 1 89 ? -2.518 -12.18 -21.453 1 98.5 89 ALA A N 1
ATOM 673 C CA . ALA A 1 89 ? -2.25 -13.242 -22.422 1 98.5 89 ALA A CA 1
ATOM 674 C C . ALA A 1 89 ? -2.656 -14.602 -21.859 1 98.5 89 ALA A C 1
ATOM 676 O O . ALA A 1 89 ? -2.855 -14.75 -20.656 1 98.5 89 ALA A O 1
ATOM 677 N N . LYS A 1 90 ? -2.705 -15.578 -22.719 1 97 90 LYS A N 1
ATOM 678 C CA . LYS A 1 90 ? -3.232 -16.906 -22.391 1 97 90 LYS A CA 1
ATOM 679 C C . LYS A 1 90 ? -2.395 -17.578 -21.312 1 97 90 LYS A C 1
ATOM 681 O O . LYS A 1 90 ? -2.932 -18.266 -20.438 1 97 90 LYS A O 1
ATOM 686 N N . ASP A 1 91 ? -1.097 -17.344 -21.281 1 98.38 91 ASP A N 1
ATOM 687 C CA . ASP A 1 91 ? -0.201 -18.078 -20.375 1 98.38 91 ASP A CA 1
ATOM 688 C C . ASP A 1 91 ? 0.024 -17.297 -19.078 1 98.38 91 ASP A C 1
ATOM 690 O O . ASP A 1 91 ? 0.801 -17.719 -18.234 1 98.38 91 ASP A O 1
ATOM 694 N N . ASP A 1 92 ? -0.654 -16.109 -18.984 1 98.88 92 ASP A N 1
ATOM 695 C CA . ASP A 1 92 ? -0.558 -15.328 -17.75 1 98.88 92 ASP A CA 1
ATOM 696 C C . ASP A 1 92 ? -1.327 -15.992 -16.609 1 98.88 92 ASP A C 1
ATOM 698 O O . ASP A 1 92 ? -2.289 -16.719 -16.844 1 98.88 92 ASP A O 1
ATOM 702 N N . VAL A 1 93 ? -0.831 -15.805 -15.398 1 98.94 93 VAL A N 1
ATOM 703 C CA . VAL A 1 93 ? -1.57 -16.141 -14.188 1 98.94 93 VAL A CA 1
ATOM 704 C C . VAL A 1 93 ? -2.184 -14.883 -13.578 1 98.94 93 VAL A C 1
ATOM 706 O O . VAL A 1 93 ? -1.51 -13.859 -13.445 1 98.94 93 VAL A O 1
ATOM 709 N N . VAL A 1 94 ? -3.469 -14.945 -13.242 1 98.94 94 VAL A N 1
ATOM 710 C CA . VAL A 1 94 ? -4.164 -13.75 -12.789 1 98.94 94 VAL A CA 1
ATOM 711 C C . VAL A 1 94 ? -4.488 -13.875 -11.297 1 98.94 94 VAL A C 1
ATOM 713 O O . VAL A 1 94 ? -5.062 -14.875 -10.867 1 98.94 94 VAL A O 1
ATOM 716 N N . ILE A 1 95 ? -4.062 -12.922 -10.523 1 98.94 95 ILE A N 1
ATOM 717 C CA . ILE A 1 95 ? -4.434 -12.797 -9.125 1 98.94 95 ILE A CA 1
ATOM 718 C C . ILE A 1 95 ? -5.48 -11.695 -8.969 1 98.94 95 ILE A C 1
ATOM 720 O O . ILE A 1 95 ? -5.207 -10.523 -9.258 1 98.94 95 ILE A O 1
ATOM 724 N N . LEU A 1 96 ? -6.668 -12.078 -8.555 1 98.94 96 LEU A N 1
ATOM 725 C CA . LEU A 1 96 ? -7.758 -11.141 -8.305 1 98.94 96 LEU A CA 1
ATOM 726 C C . LEU A 1 96 ? -7.895 -10.852 -6.816 1 98.94 96 LEU A C 1
ATOM 728 O O . LEU A 1 96 ? -7.996 -11.773 -6.008 1 98.94 96 LEU A O 1
ATOM 732 N N . ILE A 1 97 ? -7.906 -9.555 -6.473 1 98.88 97 ILE A N 1
ATOM 733 C CA . ILE A 1 97 ? -7.883 -9.141 -5.074 1 98.88 97 ILE A CA 1
ATOM 734 C C . ILE A 1 97 ? -9.188 -8.438 -4.719 1 98.88 97 ILE A C 1
ATOM 736 O O . ILE A 1 97 ? -9.523 -7.402 -5.305 1 98.88 97 ILE A O 1
ATOM 740 N N . SER A 1 98 ? -9.883 -8.938 -3.818 1 98.19 98 SER A N 1
ATOM 741 C CA . SER A 1 98 ? -11.109 -8.398 -3.242 1 98.19 98 SER A CA 1
ATOM 742 C C . SER A 1 98 ? -11.328 -8.914 -1.824 1 98.19 98 SER A C 1
ATOM 744 O O . SER A 1 98 ? -11.516 -10.109 -1.614 1 98.19 98 SER A O 1
ATOM 746 N N . ASN A 1 99 ? -11.289 -8.008 -0.845 1 97.12 99 ASN A N 1
ATOM 747 C CA . ASN A 1 99 ? -11.445 -8.438 0.542 1 97.12 99 ASN A CA 1
ATOM 748 C C . ASN A 1 99 ? -12.742 -9.219 0.747 1 97.12 99 ASN A C 1
ATOM 750 O O . ASN A 1 99 ? -12.727 -10.312 1.312 1 97.12 99 ASN A O 1
ATOM 754 N N . SER A 1 100 ? -13.812 -8.742 0.239 1 95.31 100 SER A N 1
ATOM 755 C CA . SER A 1 100 ? -15.102 -9.391 0.44 1 95.31 100 SER A CA 1
ATOM 756 C C . SER A 1 100 ? -15.273 -10.578 -0.499 1 95.31 100 SER A C 1
ATOM 758 O O . SER A 1 100 ? -16.062 -11.492 -0.219 1 95.31 100 SER A O 1
ATOM 760 N N . GLY A 1 101 ? -14.633 -10.531 -1.637 1 97.56 101 GLY A N 1
ATOM 761 C CA . GLY A 1 101 ? -14.836 -11.516 -2.693 1 97.56 101 GLY A CA 1
ATOM 762 C C . GLY A 1 101 ? -16.141 -11.328 -3.443 1 97.56 101 GLY A C 1
ATOM 763 O O . GLY A 1 101 ? -16.547 -12.203 -4.215 1 97.56 101 GLY A O 1
ATOM 764 N N . GLU A 1 102 ? -16.719 -10.164 -3.152 1 97.19 102 GLU A N 1
ATOM 765 C CA . GLU A 1 102 ? -18.031 -9.914 -3.748 1 97.19 102 GLU A CA 1
ATOM 766 C C . GLU A 1 102 ? -18.031 -8.641 -4.586 1 97.19 102 GLU A C 1
ATOM 768 O O . GLU A 1 102 ? -19.094 -8.148 -4.984 1 97.19 102 GLU A O 1
ATOM 773 N N . THR A 1 103 ? -16.859 -8.008 -4.828 1 96.69 103 THR A N 1
ATOM 774 C CA . THR A 1 103 ? -16.766 -6.762 -5.578 1 96.69 103 THR A CA 1
ATOM 775 C C . THR A 1 103 ? -17.219 -6.961 -7.02 1 96.69 103 THR A C 1
ATOM 777 O O . THR A 1 103 ? -16.609 -7.719 -7.773 1 96.69 103 THR A O 1
ATOM 780 N N . ALA A 1 104 ? -18.219 -6.203 -7.449 1 97.12 104 ALA A N 1
ATOM 781 C CA . ALA A 1 104 ? -18.875 -6.398 -8.742 1 97.12 104 ALA A CA 1
ATOM 782 C C . ALA A 1 104 ? -17.875 -6.211 -9.891 1 97.12 104 ALA A C 1
ATOM 784 O O . ALA A 1 104 ? -17.859 -6.996 -10.844 1 97.12 104 ALA A O 1
ATOM 785 N N . GLU A 1 105 ? -17.062 -5.168 -9.805 1 97.56 105 GLU A N 1
ATOM 786 C CA . GLU A 1 105 ? -16.109 -4.859 -10.859 1 97.56 105 GLU A CA 1
ATOM 787 C C . GLU A 1 105 ? -15.109 -6.004 -11.047 1 97.56 105 GLU A C 1
ATOM 789 O O . GLU A 1 105 ? -14.648 -6.25 -12.164 1 97.56 105 GLU A O 1
ATOM 794 N N . ILE A 1 106 ? -14.773 -6.734 -9.992 1 98.44 106 ILE A N 1
ATOM 795 C CA . ILE A 1 106 ? -13.836 -7.848 -10.062 1 98.44 106 ILE A CA 1
ATOM 796 C C . ILE A 1 106 ? -14.531 -9.078 -10.625 1 98.44 106 ILE A C 1
ATOM 798 O O . ILE A 1 106 ? -14 -9.742 -11.531 1 98.44 106 ILE A O 1
ATOM 802 N N . LEU A 1 107 ? -15.719 -9.328 -10.148 1 98.62 107 LEU A N 1
ATOM 803 C CA . LEU A 1 107 ? -16.469 -10.5 -10.586 1 98.62 107 LEU A CA 1
ATOM 804 C C . LEU A 1 107 ? -16.797 -10.406 -12.07 1 98.62 107 LEU A C 1
ATOM 806 O O . LEU A 1 107 ? -16.844 -11.43 -12.766 1 98.62 107 LEU A O 1
ATOM 810 N N . ALA A 1 108 ? -16.953 -9.227 -12.539 1 98.62 108 ALA A N 1
ATOM 811 C CA . ALA A 1 108 ? -17.328 -8.992 -13.93 1 98.62 108 ALA A CA 1
ATOM 812 C C . ALA A 1 108 ? -16.203 -9.414 -14.875 1 98.62 108 ALA A C 1
ATOM 814 O O . ALA A 1 108 ? -16.438 -9.609 -16.078 1 98.62 108 ALA A O 1
ATOM 815 N N . THR A 1 109 ? -14.984 -9.594 -14.367 1 98.75 109 THR A N 1
ATOM 816 C CA . THR A 1 109 ? -13.852 -9.953 -15.219 1 98.75 109 THR A CA 1
ATOM 817 C C . THR A 1 109 ? -13.797 -11.461 -15.445 1 98.75 109 THR A C 1
ATOM 819 O O . THR A 1 109 ? -13.148 -11.93 -16.375 1 98.75 109 THR A O 1
ATOM 822 N N . LEU A 1 110 ? -14.438 -12.242 -14.68 1 98.75 110 LEU A N 1
ATOM 823 C CA . LEU A 1 110 ? -14.242 -13.68 -14.555 1 98.75 110 LEU A CA 1
ATOM 824 C C . LEU A 1 110 ? -14.664 -14.398 -15.836 1 98.75 110 LEU A C 1
ATOM 826 O O . LEU A 1 110 ? -13.938 -15.266 -16.328 1 98.75 110 LEU A O 1
ATOM 830 N N . PRO A 1 111 ? -15.844 -14.039 -16.422 1 98.5 111 PRO A N 1
ATOM 831 C CA . PRO A 1 111 ? -16.25 -14.781 -17.609 1 98.5 111 PRO A CA 1
ATOM 832 C C . PRO A 1 111 ? -15.219 -14.703 -18.734 1 98.5 111 PRO A C 1
ATOM 834 O O . PRO A 1 111 ? -14.875 -15.727 -19.328 1 98.5 111 PRO A O 1
ATOM 837 N N . SER A 1 112 ? -14.68 -13.562 -19 1 98.56 112 SER A N 1
ATOM 838 C CA . SER A 1 112 ? -13.703 -13.383 -20.062 1 98.56 112 SER A CA 1
ATOM 839 C C . SER A 1 112 ? -12.391 -14.094 -19.734 1 98.56 112 SER A C 1
ATOM 841 O O . SER A 1 112 ? -11.797 -14.734 -20.594 1 98.56 112 SER A O 1
ATOM 843 N N . LEU A 1 113 ? -11.93 -13.961 -18.484 1 98.75 113 LEU A N 1
ATOM 844 C CA . LEU A 1 113 ? -10.68 -14.586 -18.078 1 98.75 113 LEU A CA 1
ATOM 845 C C . LEU A 1 113 ? -10.766 -16.109 -18.188 1 98.75 113 LEU A C 1
ATOM 847 O O . LEU A 1 113 ? -9.805 -16.75 -18.625 1 98.75 113 LEU A O 1
ATOM 851 N N . LYS A 1 114 ? -11.914 -16.672 -17.859 1 98.38 114 LYS A N 1
ATOM 852 C CA . LYS A 1 114 ? -12.125 -18.109 -17.984 1 98.38 114 LYS A CA 1
ATOM 853 C C . LYS A 1 114 ? -12.141 -18.547 -19.438 1 98.38 114 LYS A C 1
ATOM 855 O O . LYS A 1 114 ? -11.555 -19.578 -19.797 1 98.38 114 LYS A O 1
ATOM 860 N N . LYS A 1 115 ? -12.766 -17.781 -20.25 1 98.06 115 LYS A N 1
ATOM 861 C CA . LYS A 1 115 ? -12.797 -18.062 -21.672 1 98.06 115 LYS A CA 1
ATOM 862 C C . LYS A 1 115 ? -11.398 -18.031 -22.281 1 98.06 115 LYS A C 1
ATOM 864 O O . LYS A 1 115 ? -11.086 -18.828 -23.172 1 98.06 115 LYS A O 1
ATOM 869 N N . MET A 1 116 ? -10.57 -17.156 -21.812 1 97.88 116 MET A N 1
ATOM 870 C CA . MET A 1 116 ? -9.195 -17.016 -22.297 1 97.88 116 MET A CA 1
ATOM 871 C C . MET A 1 116 ? -8.32 -18.156 -21.781 1 97.88 116 MET A C 1
ATOM 873 O O . MET A 1 116 ? -7.234 -18.406 -22.312 1 97.88 116 MET A O 1
ATOM 877 N N . GLY A 1 117 ? -8.797 -18.828 -20.672 1 98.25 117 GLY A N 1
ATOM 878 C CA . GLY A 1 117 ? -8.109 -20.016 -20.188 1 98.25 117 GLY A CA 1
ATOM 879 C C . GLY A 1 117 ? -7.055 -19.703 -19.141 1 98.25 117 GLY A C 1
ATOM 880 O O . GLY A 1 117 ? -6.184 -20.531 -18.875 1 98.25 117 GLY A O 1
ATOM 881 N N . ASN A 1 118 ? -7.078 -18.547 -18.578 1 98.69 118 ASN A N 1
ATOM 882 C CA . ASN A 1 118 ? -6.094 -18.156 -17.562 1 98.69 118 ASN A CA 1
ATOM 883 C C . ASN A 1 118 ? -6.289 -18.938 -16.266 1 98.69 118 ASN A C 1
ATOM 885 O O . ASN A 1 118 ? -7.414 -19.312 -15.93 1 98.69 118 ASN A O 1
ATOM 889 N N . TYR A 1 119 ? -5.207 -19.234 -15.602 1 98.88 119 TYR A N 1
ATOM 890 C CA . TYR A 1 119 ? -5.285 -19.719 -14.227 1 98.88 119 TYR A CA 1
ATOM 891 C C . TYR A 1 119 ? -5.59 -18.578 -13.266 1 98.88 119 TYR A C 1
ATOM 893 O O . TYR A 1 119 ? -4.871 -17.578 -13.234 1 98.88 119 TYR A O 1
ATOM 901 N N . LEU A 1 120 ? -6.656 -18.703 -12.531 1 98.88 120 LEU A N 1
ATOM 902 C CA . LEU A 1 120 ? -7.16 -17.609 -11.695 1 98.88 120 LEU A CA 1
ATOM 903 C C . LEU A 1 120 ? -6.918 -17.906 -10.219 1 98.88 120 LEU A C 1
ATOM 905 O O . LEU A 1 120 ? -7.25 -18.984 -9.734 1 98.88 120 LEU A O 1
ATOM 909 N N . ILE A 1 121 ? -6.336 -16.953 -9.516 1 98.94 121 ILE A N 1
ATOM 910 C CA . ILE A 1 121 ? -6.09 -17.016 -8.078 1 98.94 121 ILE A CA 1
ATOM 911 C C . ILE A 1 121 ? -6.84 -15.891 -7.371 1 98.94 121 ILE A C 1
ATOM 913 O O . ILE A 1 121 ? -6.797 -14.734 -7.812 1 98.94 121 ILE A O 1
ATOM 917 N N . SER A 1 122 ? -7.547 -16.172 -6.293 1 98.81 122 SER A N 1
ATOM 918 C CA . SER A 1 122 ? -8.242 -15.133 -5.535 1 98.81 122 SER A CA 1
ATOM 919 C C . SER A 1 122 ? -7.543 -14.859 -4.207 1 98.81 122 SER A C 1
ATOM 921 O O . SER A 1 122 ? -7.066 -15.781 -3.547 1 98.81 122 SER A O 1
ATOM 923 N N . PHE A 1 123 ? -7.324 -13.633 -3.875 1 98.62 123 PHE A N 1
ATOM 924 C CA . PHE A 1 123 ? -7.051 -13.164 -2.521 1 98.62 123 PHE A CA 1
ATOM 925 C C . PHE A 1 123 ? -8.312 -12.586 -1.886 1 98.62 123 PHE A C 1
ATOM 927 O O . PHE A 1 123 ? -8.773 -11.516 -2.279 1 98.62 123 PHE A O 1
ATOM 934 N N . THR A 1 124 ? -8.922 -13.312 -0.967 1 97.75 124 THR A N 1
ATOM 935 C CA . THR A 1 124 ? -10.141 -12.898 -0.281 1 97.75 124 THR A CA 1
ATOM 936 C C . THR A 1 124 ? -10.086 -13.266 1.199 1 97.75 124 THR A C 1
ATOM 938 O O . THR A 1 124 ? -9.234 -14.055 1.613 1 97.75 124 THR A O 1
ATOM 941 N N . ARG A 1 125 ? -11 -12.656 1.982 1 96.56 125 ARG A N 1
ATOM 942 C CA . ARG A 1 125 ? -10.992 -12.938 3.414 1 96.56 125 ARG A CA 1
ATOM 943 C C . ARG A 1 125 ? -11.727 -14.242 3.719 1 96.56 125 ARG A C 1
ATOM 945 O O . ARG A 1 125 ? -11.688 -14.727 4.852 1 96.56 125 ARG A O 1
ATOM 952 N N . SER A 1 126 ? -12.398 -14.875 2.645 1 95.56 126 SER A N 1
ATOM 953 C CA . SER A 1 126 ? -13.18 -16.094 2.883 1 95.56 126 SER A CA 1
ATOM 954 C C . SER A 1 126 ? -13.18 -17 1.654 1 95.56 126 SER A C 1
ATOM 956 O O . SER A 1 126 ? -13.406 -16.531 0.536 1 95.56 126 SER A O 1
ATOM 958 N N . HIS A 1 127 ? -13.039 -18.312 1.897 1 96.5 127 HIS A N 1
ATOM 959 C CA . HIS A 1 127 ? -13.102 -19.312 0.832 1 96.5 127 HIS A CA 1
ATOM 960 C C . HIS A 1 127 ? -14.523 -19.453 0.294 1 96.5 127 HIS A C 1
ATOM 962 O O . HIS A 1 127 ? -14.734 -20.047 -0.769 1 96.5 127 HIS A O 1
ATOM 968 N N . HIS A 1 128 ? -15.453 -18.844 0.958 1 97.62 128 HIS A N 1
ATOM 969 C CA . HIS A 1 128 ? -16.844 -19.047 0.602 1 97.62 128 HIS A CA 1
ATOM 970 C C . HIS A 1 128 ? -17.375 -17.906 -0.263 1 97.62 128 HIS A C 1
ATOM 972 O O . HIS A 1 128 ? -18.531 -17.922 -0.684 1 97.62 128 HIS A O 1
ATOM 978 N N . SER A 1 129 ? -16.578 -16.953 -0.519 1 97.75 129 SER A N 1
ATOM 979 C CA . SER A 1 129 ? -17 -15.828 -1.34 1 97.75 129 SER A CA 1
ATOM 980 C C . SER A 1 129 ? -17.188 -16.234 -2.795 1 97.75 129 SER A C 1
ATOM 982 O O . SER A 1 129 ? -16.656 -17.266 -3.23 1 97.75 129 SER A O 1
ATOM 984 N N . SER A 1 130 ? -17.906 -15.453 -3.58 1 98.56 130 SER A N 1
ATOM 985 C CA . SER A 1 130 ? -18.125 -15.695 -5 1 98.56 130 SER A CA 1
ATOM 986 C C . SER A 1 130 ? -16.812 -15.742 -5.766 1 98.56 130 SER A C 1
ATOM 988 O O . SER A 1 130 ? -16.609 -16.594 -6.629 1 98.56 130 SER A O 1
ATOM 990 N N . LEU A 1 131 ? -15.93 -14.859 -5.422 1 98.75 131 LEU A N 1
ATOM 991 C CA . LEU A 1 131 ? -14.641 -14.805 -6.105 1 98.75 131 LEU A CA 1
ATOM 992 C C . LEU A 1 131 ? -13.82 -16.047 -5.812 1 98.75 131 LEU A C 1
ATOM 994 O O . LEU A 1 131 ? -13.266 -16.656 -6.73 1 98.75 131 LEU A O 1
ATOM 998 N N . ALA A 1 132 ? -13.781 -16.422 -4.551 1 98.56 132 ALA A N 1
ATOM 999 C CA . ALA A 1 132 ? -13 -17.578 -4.141 1 98.56 132 ALA A CA 1
ATOM 1000 C C . ALA A 1 132 ? -13.484 -18.844 -4.844 1 98.56 132 ALA A C 1
ATOM 1002 O O . ALA A 1 132 ? -12.68 -19.609 -5.371 1 98.56 132 ALA A O 1
ATOM 1003 N N . ILE A 1 133 ? -14.75 -18.984 -4.945 1 98.56 133 ILE A N 1
ATOM 1004 C CA . ILE A 1 133 ? -15.359 -20.172 -5.504 1 98.56 133 ILE A CA 1
ATOM 1005 C C . ILE A 1 133 ? -15.117 -20.234 -7.012 1 98.56 133 ILE A C 1
ATOM 1007 O O . ILE A 1 133 ? -14.969 -21.312 -7.586 1 98.56 133 ILE A O 1
ATOM 1011 N N . SER A 1 134 ? -14.969 -19.094 -7.57 1 98.69 134 SER A N 1
ATOM 1012 C CA . SER A 1 134 ? -14.875 -19 -9.023 1 98.69 134 SER A CA 1
ATOM 1013 C C . SER A 1 134 ? -13.438 -19.172 -9.5 1 98.69 134 SER A C 1
ATOM 1015 O O . SER A 1 134 ? -13.188 -19.359 -10.695 1 98.69 134 SER A O 1
ATOM 1017 N N . CYS A 1 135 ? -12.445 -19.156 -8.648 1 98.81 135 CYS A N 1
ATOM 1018 C CA . CYS A 1 135 ? -11.047 -19.188 -9.047 1 98.81 135 CYS A CA 1
ATOM 1019 C C . CYS A 1 135 ? -10.469 -20.594 -8.93 1 98.81 135 CYS A C 1
ATOM 1021 O O . CYS A 1 135 ? -11.031 -21.438 -8.234 1 98.81 135 CYS A O 1
ATOM 1023 N N . ASP A 1 136 ? -9.391 -20.844 -9.641 1 98.75 136 ASP A N 1
ATOM 1024 C CA . ASP A 1 136 ? -8.727 -22.141 -9.625 1 98.75 136 ASP A CA 1
ATOM 1025 C C . ASP A 1 136 ? -8.031 -22.391 -8.281 1 98.75 136 ASP A C 1
ATOM 1027 O O . ASP A 1 136 ? -7.969 -23.516 -7.805 1 98.75 136 ASP A O 1
ATOM 1031 N N . LEU A 1 137 ? -7.496 -21.391 -7.688 1 98.69 137 LEU A N 1
ATOM 1032 C CA . LEU A 1 137 ? -6.887 -21.422 -6.359 1 98.69 137 LEU A CA 1
ATOM 1033 C C . LEU A 1 137 ? -7.402 -20.266 -5.504 1 98.69 137 LEU A C 1
ATOM 1035 O O . LEU A 1 137 ? -7.289 -19.109 -5.895 1 98.69 137 LEU A O 1
ATOM 1039 N N . SER A 1 138 ? -8.008 -20.625 -4.438 1 98.06 138 SER A N 1
ATOM 1040 C CA . SER A 1 138 ? -8.461 -19.641 -3.471 1 98.06 138 SER A CA 1
ATOM 1041 C C . SER A 1 138 ? -7.461 -19.484 -2.33 1 98.06 138 SER A C 1
ATOM 1043 O O . SER A 1 138 ? -7.16 -20.438 -1.624 1 98.06 138 SER A O 1
ATOM 1045 N N . VAL A 1 139 ? -6.914 -18.25 -2.221 1 97.81 139 VAL A N 1
ATOM 1046 C CA . VAL A 1 139 ? -6.051 -17.906 -1.096 1 97.81 139 VAL A CA 1
ATOM 1047 C C . VAL A 1 139 ? -6.828 -17.062 -0.092 1 97.81 139 VAL A C 1
ATOM 1049 O O . VAL A 1 139 ? -7.238 -15.938 -0.405 1 97.81 139 VAL A O 1
ATOM 1052 N N . GLU A 1 140 ? -6.969 -17.656 1.088 1 97.38 140 GLU A N 1
ATOM 1053 C CA . GLU A 1 140 ? -7.711 -16.953 2.133 1 97.38 140 GLU A CA 1
ATOM 1054 C C . GLU A 1 140 ? -6.781 -16.094 2.988 1 97.38 140 GLU A C 1
ATOM 1056 O O . GLU A 1 140 ? -5.809 -16.594 3.555 1 97.38 140 GLU A O 1
ATOM 1061 N N . ILE A 1 141 ? -7.031 -14.797 3.02 1 97.19 141 ILE A N 1
ATOM 1062 C CA . ILE A 1 141 ? -6.383 -13.828 3.891 1 97.19 141 ILE A CA 1
ATOM 1063 C C . ILE A 1 141 ? -7.395 -13.281 4.898 1 97.19 141 ILE A C 1
ATOM 1065 O O . ILE A 1 141 ? -8.078 -12.289 4.625 1 97.19 141 ILE A O 1
ATOM 1069 N N . PRO A 1 142 ? -7.457 -13.922 6.039 1 95.69 142 PRO A N 1
ATOM 1070 C CA . PRO A 1 142 ? -8.594 -13.703 6.938 1 95.69 142 PRO A CA 1
ATOM 1071 C C . PRO A 1 142 ? -8.438 -12.43 7.777 1 95.69 142 PRO A C 1
ATOM 1073 O O . PRO A 1 142 ? -7.883 -12.477 8.875 1 95.69 142 PRO A O 1
ATOM 1076 N N . VAL A 1 143 ? -8.922 -11.352 7.301 1 95.44 143 VAL A N 1
ATOM 1077 C CA . VAL A 1 143 ? -8.977 -10.094 8.047 1 95.44 143 VAL A CA 1
ATOM 1078 C C . VAL A 1 143 ? -10.344 -9.945 8.703 1 95.44 143 VAL A C 1
ATOM 1080 O O . VAL A 1 143 ? -11.367 -9.914 8.016 1 95.44 143 VAL A O 1
ATOM 1083 N N . LYS A 1 144 ? -10.398 -9.805 10.023 1 93.25 144 LYS A N 1
ATOM 1084 C CA . LYS A 1 144 ? -11.641 -9.828 10.797 1 93.25 144 LYS A CA 1
ATOM 1085 C C . LYS A 1 144 ? -12.32 -8.461 10.805 1 93.25 144 LYS A C 1
ATOM 1087 O O . LYS A 1 144 ? -13.547 -8.375 10.805 1 93.25 144 LYS A O 1
ATOM 1092 N N . SER A 1 145 ? -11.508 -7.465 10.93 1 95 145 SER A N 1
ATOM 1093 C CA . SER A 1 145 ? -12.031 -6.105 11.008 1 95 145 SER A CA 1
ATOM 1094 C C . SER A 1 145 ? -11.016 -5.086 10.508 1 95 145 SER A C 1
ATOM 1096 O O . SER A 1 145 ? -9.812 -5.352 10.516 1 95 145 SER A O 1
ATOM 1098 N N . GLU A 1 146 ? -11.586 -3.969 10.062 1 97.75 146 GLU A N 1
ATOM 1099 C CA . GLU A 1 146 ? -10.711 -2.842 9.742 1 97.75 146 GLU A CA 1
ATOM 1100 C C . GLU A 1 146 ? -10.281 -2.102 11.008 1 97.75 146 GLU A C 1
ATOM 1102 O O . GLU A 1 146 ? -10.758 -2.412 12.102 1 97.75 146 GLU A O 1
ATOM 1107 N N . ALA A 1 147 ? -9.398 -1.206 10.859 1 97.5 147 ALA A N 1
ATOM 1108 C CA . ALA A 1 147 ? -8.711 -0.625 12.008 1 97.5 147 ALA A CA 1
ATOM 1109 C C . ALA A 1 147 ? -9.586 0.416 12.703 1 97.5 147 ALA A C 1
ATOM 1111 O O . ALA A 1 147 ? -9.422 0.682 13.891 1 97.5 147 ALA A O 1
ATOM 1112 N N . ASP A 1 148 ? -10.469 1.072 11.898 1 95.88 148 ASP A N 1
ATOM 1113 C CA . ASP A 1 148 ? -11.25 2.18 12.445 1 95.88 148 ASP A CA 1
ATOM 1114 C C . ASP A 1 148 ? -12.438 1.67 13.258 1 95.88 148 ASP A C 1
ATOM 1116 O O . ASP A 1 148 ? -12.797 0.493 13.172 1 95.88 148 ASP A O 1
ATOM 1120 N N . ASN A 1 149 ? -13.047 2.543 13.977 1 91.75 149 ASN A N 1
ATOM 1121 C CA . ASN A 1 149 ? -14.133 2.188 14.875 1 91.75 149 ASN A CA 1
ATOM 1122 C C . ASN A 1 149 ? -15.391 1.786 14.109 1 91.75 149 ASN A C 1
ATOM 1124 O O . ASN A 1 149 ? -16.234 1.052 14.625 1 91.75 149 ASN A O 1
ATOM 1128 N N . LEU A 1 150 ? -15.5 2.209 12.891 1 91.56 150 LEU A N 1
ATOM 1129 C CA . LEU A 1 150 ? -16.672 1.903 12.07 1 91.56 150 LEU A CA 1
ATOM 1130 C C . LEU A 1 150 ? -16.469 0.599 11.305 1 91.56 150 LEU A C 1
ATOM 1132 O O . LEU A 1 150 ? -17.422 0.041 10.758 1 91.56 150 LEU A O 1
ATOM 1136 N N . GLY A 1 151 ? -15.211 0.176 11.234 1 93.75 151 GLY A N 1
ATOM 1137 C CA . GLY A 1 151 ? -14.898 -1.04 10.5 1 93.75 151 GLY A CA 1
ATOM 1138 C C . GLY A 1 151 ? -15.117 -0.911 9.008 1 93.75 151 GLY A C 1
ATOM 1139 O O . GLY A 1 151 ? -15.531 -1.871 8.352 1 93.75 151 GLY A O 1
ATOM 1140 N N . LEU A 1 152 ? -14.898 0.315 8.461 1 92.44 152 LEU A N 1
ATOM 1141 C CA . LEU A 1 152 ? -15.305 0.548 7.078 1 92.44 152 LEU A CA 1
ATOM 1142 C C . LEU A 1 152 ? -14.086 0.825 6.199 1 92.44 152 LEU A C 1
ATOM 1144 O O . LEU A 1 152 ? -13.969 0.266 5.105 1 92.44 152 LEU A O 1
ATOM 1148 N N . ALA A 1 153 ? -13.148 1.696 6.586 1 94.56 153 ALA A N 1
ATOM 1149 C CA . ALA A 1 153 ? -12.055 2.166 5.738 1 94.56 153 ALA A CA 1
ATOM 1150 C C . ALA A 1 153 ? -10.992 1.087 5.566 1 94.56 153 ALA A C 1
ATOM 1152 O O . ALA A 1 153 ? -10.383 0.645 6.543 1 94.56 153 ALA A O 1
ATOM 1153 N N . PRO A 1 154 ? -10.781 0.614 4.305 1 97.5 154 PRO A N 1
ATOM 1154 C CA . PRO A 1 154 ? -9.703 -0.356 4.105 1 97.5 154 PRO A CA 1
ATOM 1155 C C . PRO A 1 154 ? -8.391 0.078 4.758 1 97.5 154 PRO A C 1
ATOM 1157 O O . PRO A 1 154 ? -7.852 1.138 4.422 1 97.5 154 PRO A O 1
ATOM 1160 N N . SER A 1 155 ? -7.895 -0.606 5.75 1 98.5 155 SER A N 1
ATOM 1161 C CA . SER A 1 155 ? -6.695 -0.392 6.555 1 98.5 155 SER A CA 1
ATOM 1162 C C . SER A 1 155 ? -6.035 -1.715 6.926 1 98.5 155 SER A C 1
ATOM 1164 O O . SER A 1 155 ? -5.109 -2.164 6.242 1 98.5 155 SER A O 1
ATOM 1166 N N . CYS A 1 156 ? -6.73 -2.477 7.785 1 98.75 156 CYS A N 1
ATOM 1167 C CA . CYS A 1 156 ? -6.234 -3.814 8.086 1 98.75 156 CYS A CA 1
ATOM 1168 C C . CYS A 1 156 ? -6.203 -4.676 6.828 1 98.75 156 CYS A C 1
ATOM 1170 O O . CYS A 1 156 ? -5.203 -5.34 6.551 1 98.75 156 CYS A O 1
ATOM 1172 N N . SER A 1 157 ? -7.293 -4.66 6.047 1 98.5 157 SER A N 1
ATOM 1173 C CA . SER A 1 157 ? -7.395 -5.492 4.852 1 98.5 157 SER A CA 1
ATOM 1174 C C . SER A 1 157 ? -6.316 -5.133 3.834 1 98.5 157 SER A C 1
ATOM 1176 O O . SER A 1 157 ? -5.66 -6.016 3.279 1 98.5 157 SER A O 1
ATOM 1178 N N . SER A 1 158 ? -6.102 -3.803 3.586 1 98.56 158 SER A N 1
ATOM 1179 C CA . SER A 1 158 ? -5.094 -3.383 2.619 1 98.56 158 SER A CA 1
ATOM 1180 C C . SER A 1 158 ? -3.686 -3.707 3.111 1 98.56 158 SER A C 1
ATOM 1182 O O . SER A 1 158 ? -2.85 -4.188 2.344 1 98.56 158 SER A O 1
ATOM 1184 N N . THR A 1 159 ? -3.402 -3.488 4.418 1 98.88 159 THR A N 1
ATOM 1185 C CA . THR A 1 159 ? -2.082 -3.732 4.988 1 98.88 159 THR A CA 1
ATOM 1186 C C . THR A 1 159 ? -1.739 -5.219 4.941 1 98.88 159 THR A C 1
ATOM 1188 O O . THR A 1 159 ? -0.625 -5.594 4.57 1 98.88 159 THR A O 1
ATOM 1191 N N . VAL A 1 160 ? -2.68 -6.031 5.297 1 98.81 160 VAL A N 1
ATOM 1192 C CA . VAL A 1 160 ? -2.418 -7.465 5.348 1 98.81 160 VAL A CA 1
ATOM 1193 C C . VAL A 1 160 ? -2.152 -7.992 3.939 1 98.81 160 VAL A C 1
ATOM 1195 O O . VAL A 1 160 ? -1.231 -8.789 3.732 1 98.81 160 VAL A O 1
ATOM 1198 N N . VAL A 1 161 ? -2.963 -7.582 2.965 1 98.81 161 VAL A N 1
ATOM 1199 C CA . VAL A 1 161 ? -2.76 -8.031 1.59 1 98.81 161 VAL A CA 1
ATOM 1200 C C . VAL A 1 161 ? -1.398 -7.555 1.087 1 98.81 161 VAL A C 1
ATOM 1202 O O . VAL A 1 161 ? -0.698 -8.289 0.386 1 98.81 161 VAL A O 1
ATOM 1205 N N . LEU A 1 162 ? -1.011 -6.316 1.434 1 98.94 162 LEU A N 1
ATOM 1206 C CA . LEU A 1 162 ? 0.304 -5.797 1.069 1 98.94 162 LEU A CA 1
ATOM 1207 C C . LEU A 1 162 ? 1.411 -6.684 1.631 1 98.94 162 LEU A C 1
ATOM 1209 O O . LEU A 1 162 ? 2.314 -7.094 0.898 1 98.94 162 LEU A O 1
ATOM 1213 N N . VAL A 1 163 ? 1.321 -7.004 2.906 1 98.88 163 VAL A N 1
ATOM 1214 C CA . VAL A 1 163 ? 2.344 -7.77 3.609 1 98.88 163 VAL A CA 1
ATOM 1215 C C . VAL A 1 163 ? 2.424 -9.18 3.031 1 98.88 163 VAL A C 1
ATOM 1217 O O . VAL A 1 163 ? 3.518 -9.695 2.777 1 98.88 163 VAL A O 1
ATOM 1220 N N . VAL A 1 164 ? 1.275 -9.805 2.793 1 98.69 164 VAL A N 1
ATOM 1221 C CA . VAL A 1 164 ? 1.213 -11.148 2.221 1 98.69 164 VAL A CA 1
ATOM 1222 C C . VAL A 1 164 ? 1.812 -11.141 0.816 1 98.69 164 VAL A C 1
ATOM 1224 O O . VAL A 1 164 ? 2.662 -11.977 0.492 1 98.69 164 VAL A O 1
ATOM 1227 N N . GLY A 1 165 ? 1.36 -10.203 -0.009 1 98.75 165 GLY A N 1
ATOM 1228 C CA . GLY A 1 165 ? 1.852 -10.117 -1.375 1 98.75 165 GLY A CA 1
ATOM 1229 C C . GLY A 1 165 ? 3.346 -9.867 -1.457 1 98.75 165 GLY A C 1
ATOM 1230 O O . GLY A 1 165 ? 4.035 -10.469 -2.283 1 98.75 165 GLY A O 1
ATOM 1231 N N . ASP A 1 166 ? 3.844 -8.914 -0.605 1 98.88 166 ASP A N 1
ATOM 1232 C CA . ASP A 1 166 ? 5.281 -8.68 -0.523 1 98.88 166 ASP A CA 1
ATOM 1233 C C . ASP A 1 166 ? 6.027 -9.969 -0.18 1 98.88 166 ASP A C 1
ATOM 1235 O O . ASP A 1 166 ? 7.039 -10.297 -0.808 1 98.88 166 ASP A O 1
ATOM 1239 N N . ALA A 1 167 ? 5.535 -10.672 0.809 1 98.81 167 ALA A N 1
ATOM 1240 C CA . ALA A 1 167 ? 6.195 -11.891 1.272 1 98.81 167 ALA A CA 1
ATOM 1241 C C . ALA A 1 167 ? 6.254 -12.938 0.166 1 98.81 167 ALA A C 1
ATOM 1243 O O . ALA A 1 167 ? 7.262 -13.633 0.011 1 98.81 167 ALA A O 1
ATOM 1244 N N . VAL A 1 168 ? 5.176 -13.07 -0.588 1 98.81 168 VAL A N 1
ATOM 1245 C CA . VAL A 1 168 ? 5.137 -14.008 -1.707 1 98.81 168 VAL A CA 1
ATOM 1246 C C . VAL A 1 168 ? 6.176 -13.609 -2.752 1 98.81 168 VAL A C 1
ATOM 1248 O O . VAL A 1 168 ? 6.934 -14.453 -3.236 1 98.81 168 VAL A O 1
ATOM 1251 N N . ALA A 1 169 ? 6.23 -12.32 -3.104 1 98.81 169 ALA A N 1
ATOM 1252 C CA . ALA A 1 169 ? 7.203 -11.828 -4.074 1 98.81 169 ALA A CA 1
ATOM 1253 C C . ALA A 1 169 ? 8.633 -12.117 -3.617 1 98.81 169 ALA A C 1
ATOM 1255 O O . ALA A 1 169 ? 9.461 -12.555 -4.41 1 98.81 169 ALA A O 1
ATOM 1256 N N . LEU A 1 170 ? 8.898 -11.867 -2.35 1 98.62 170 LEU A N 1
ATOM 1257 C CA . LEU A 1 170 ? 10.242 -12.039 -1.811 1 98.62 170 LEU A CA 1
ATOM 1258 C C . LEU A 1 170 ? 10.617 -13.516 -1.728 1 98.62 170 LEU A C 1
ATOM 1260 O O . LEU A 1 170 ? 11.773 -13.875 -1.94 1 98.62 170 LEU A O 1
ATOM 1264 N N . ALA A 1 171 ? 9.648 -14.367 -1.363 1 98.38 171 ALA A N 1
ATOM 1265 C CA . ALA A 1 171 ? 9.891 -15.812 -1.37 1 98.38 171 ALA A CA 1
ATOM 1266 C C . ALA A 1 171 ? 10.25 -16.297 -2.77 1 98.38 171 ALA A C 1
ATOM 1268 O O . ALA A 1 171 ? 11.219 -17.047 -2.943 1 98.38 171 ALA A O 1
ATOM 1269 N N . LEU A 1 172 ? 9.453 -15.867 -3.807 1 98.44 172 LEU A N 1
ATOM 1270 C CA . LEU A 1 172 ? 9.75 -16.219 -5.191 1 98.44 172 LEU A CA 1
ATOM 1271 C C . LEU A 1 172 ? 11.148 -15.758 -5.586 1 98.44 172 LEU A C 1
ATOM 1273 O O . LEU A 1 172 ? 11.891 -16.5 -6.242 1 98.44 172 LEU A O 1
ATOM 1277 N N . SER A 1 173 ? 11.461 -14.555 -5.168 1 97.94 173 SER A N 1
ATOM 1278 C CA . SER A 1 173 ? 12.766 -13.961 -5.477 1 97.94 173 SER A CA 1
ATOM 1279 C C . SER A 1 173 ? 13.898 -14.812 -4.91 1 97.94 173 SER A C 1
ATOM 1281 O O . SER A 1 173 ? 14.898 -15.055 -5.586 1 97.94 173 SER A O 1
ATOM 1283 N N . GLU A 1 174 ? 13.727 -15.234 -3.66 1 96.81 174 GLU A N 1
ATOM 1284 C CA . GLU A 1 174 ? 14.734 -16.062 -3.016 1 96.81 174 GLU A CA 1
ATOM 1285 C C . GLU A 1 174 ? 14.852 -17.422 -3.711 1 96.81 174 GLU A C 1
ATOM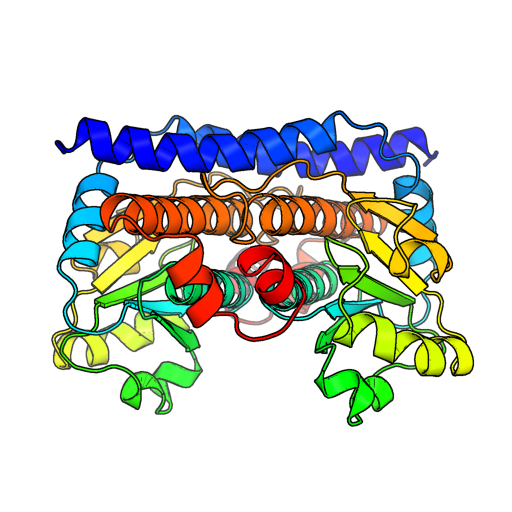 1287 O O . GLU A 1 174 ? 15.961 -17.922 -3.928 1 96.81 174 GLU A O 1
ATOM 1292 N N . LEU A 1 175 ? 13.766 -18 -4.035 1 96.81 175 LEU A N 1
ATOM 1293 C CA . LEU A 1 175 ? 13.742 -19.312 -4.672 1 96.81 175 LEU A CA 1
ATOM 1294 C C . LEU A 1 175 ? 14.383 -19.25 -6.055 1 96.81 175 LEU A C 1
ATOM 1296 O O . LEU A 1 175 ? 14.969 -20.234 -6.508 1 96.81 175 LEU A O 1
ATOM 1300 N N . LYS A 1 176 ? 14.312 -18.094 -6.676 1 96 176 LYS A N 1
ATOM 1301 C CA . LYS A 1 176 ? 14.914 -17.891 -7.992 1 96 176 LYS A CA 1
ATOM 1302 C C . LYS A 1 176 ? 16.375 -17.484 -7.879 1 96 176 LYS A C 1
ATOM 1304 O O . LYS A 1 176 ? 17.047 -17.281 -8.891 1 96 176 LYS A O 1
ATOM 1309 N N . LYS A 1 177 ? 16.844 -17.328 -6.645 1 96.38 177 LYS A N 1
ATOM 1310 C CA . LYS A 1 177 ? 18.203 -16.891 -6.371 1 96.38 177 LYS A CA 1
ATOM 1311 C C . LYS A 1 177 ? 18.484 -15.531 -6.996 1 96.38 177 LYS A C 1
ATOM 1313 O O . LYS A 1 177 ? 19.547 -15.32 -7.602 1 96.38 177 LYS A O 1
ATOM 1318 N N . PHE A 1 178 ? 17.469 -14.664 -6.945 1 95 178 PHE A N 1
ATOM 1319 C CA . PHE A 1 178 ? 17.547 -13.281 -7.395 1 95 178 PHE A CA 1
ATOM 1320 C C . PHE A 1 178 ? 18.672 -12.539 -6.672 1 95 178 PHE A C 1
ATOM 1322 O O . PHE A 1 178 ? 18.734 -12.539 -5.441 1 95 178 PHE A O 1
ATOM 1329 N N . THR A 1 179 ? 19.609 -11.867 -7.414 1 95.12 179 THR A N 1
ATOM 1330 C CA . THR A 1 179 ? 20.812 -11.273 -6.848 1 95.12 179 THR A CA 1
ATOM 1331 C C . THR A 1 179 ? 20.719 -9.75 -6.848 1 95.12 179 THR A C 1
ATOM 1333 O O . THR A 1 179 ? 19.812 -9.18 -7.449 1 95.12 179 THR A O 1
ATOM 1336 N N . ARG A 1 180 ? 21.688 -9.172 -6.129 1 94.5 180 ARG A N 1
ATOM 1337 C CA . ARG A 1 180 ? 21.828 -7.719 -6.133 1 94.5 180 ARG A CA 1
ATOM 1338 C C . ARG A 1 180 ? 22.031 -7.195 -7.551 1 94.5 180 ARG A C 1
ATOM 1340 O O . ARG A 1 180 ? 21.516 -6.137 -7.906 1 94.5 180 ARG A O 1
ATOM 1347 N N . ALA A 1 181 ? 22.781 -7.918 -8.344 1 94.44 181 ALA A N 1
ATOM 1348 C CA . ALA A 1 181 ? 23.031 -7.539 -9.734 1 94.44 181 ALA A CA 1
ATOM 1349 C C . ALA A 1 181 ? 21.734 -7.57 -10.539 1 94.44 181 ALA A C 1
ATOM 1351 O O . ALA A 1 181 ? 21.5 -6.699 -11.375 1 94.44 181 ALA A O 1
ATOM 1352 N N . ASP A 1 182 ? 20.906 -8.594 -10.328 1 95.12 182 ASP A N 1
ATOM 1353 C CA . ASP A 1 182 ? 19.609 -8.672 -10.992 1 95.12 182 ASP A CA 1
ATOM 1354 C C . ASP A 1 182 ? 18.75 -7.457 -10.648 1 95.12 182 ASP A C 1
ATOM 1356 O O . ASP A 1 182 ? 18.125 -6.859 -11.523 1 95.12 182 ASP A O 1
ATOM 1360 N N . PHE A 1 183 ? 18.75 -7.105 -9.352 1 94.69 183 PHE A N 1
ATOM 1361 C CA . PHE A 1 183 ? 17.969 -5.957 -8.898 1 94.69 183 PHE A CA 1
ATOM 1362 C C . PHE A 1 183 ? 18.438 -4.68 -9.594 1 94.69 183 PHE A C 1
ATOM 1364 O O . PHE A 1 183 ? 17.609 -3.855 -9.992 1 94.69 183 PHE A O 1
ATOM 1371 N N . GLY A 1 184 ? 19.688 -4.465 -9.75 1 92.56 184 GLY A N 1
ATOM 1372 C CA . GLY A 1 184 ? 20.25 -3.305 -10.422 1 92.56 184 GLY A CA 1
ATOM 1373 C C . GLY A 1 184 ? 19.844 -3.197 -11.875 1 92.56 184 GLY A C 1
ATOM 1374 O O . GLY A 1 184 ? 19.625 -2.098 -12.383 1 92.56 184 GLY A O 1
ATOM 1375 N N . LEU A 1 185 ? 19.75 -4.34 -12.492 1 92.94 185 LEU A N 1
ATOM 1376 C CA . LEU A 1 185 ? 19.344 -4.379 -13.891 1 92.94 185 LEU A CA 1
ATOM 1377 C C . LEU A 1 185 ? 17.938 -3.809 -14.062 1 92.94 185 LEU A C 1
ATOM 1379 O O . LEU A 1 185 ? 17.672 -3.084 -15.023 1 92.94 185 LEU A O 1
ATOM 1383 N N . TYR A 1 186 ? 17.062 -4.133 -13.07 1 91.56 186 TYR A N 1
ATOM 1384 C CA . TYR A 1 186 ? 15.656 -3.723 -13.156 1 91.56 186 TYR A CA 1
ATOM 1385 C C . TYR A 1 186 ? 15.469 -2.318 -12.594 1 91.56 186 TYR A C 1
ATOM 1387 O O . TYR A 1 186 ? 14.391 -1.729 -12.742 1 91.56 186 TYR A O 1
ATOM 1395 N N . HIS A 1 187 ? 16.453 -1.796 -11.945 1 92 187 HIS A N 1
ATOM 1396 C CA . HIS A 1 187 ? 16.422 -0.458 -11.367 1 92 187 HIS A CA 1
ATOM 1397 C C . HIS A 1 187 ? 17.578 0.389 -11.867 1 92 187 HIS A C 1
ATOM 1399 O O . HIS A 1 187 ? 18.438 0.807 -11.078 1 92 187 HIS A O 1
ATOM 1405 N N . PRO A 1 188 ? 17.625 0.74 -13.07 1 85.25 188 PRO A N 1
ATOM 1406 C CA . PRO A 1 188 ? 18.781 1.458 -13.625 1 85.25 188 PRO A CA 1
ATOM 1407 C C . PRO A 1 188 ? 18.891 2.887 -13.102 1 85.25 188 PRO A C 1
ATOM 1409 O O . PRO A 1 188 ? 19.953 3.502 -13.195 1 85.25 188 PRO A O 1
ATOM 1412 N N . GLY A 1 189 ? 17.703 3.436 -12.547 1 80.56 189 GLY A N 1
ATOM 1413 C CA . GLY A 1 189 ? 17.703 4.785 -12 1 80.56 189 GLY A CA 1
ATOM 1414 C C . GLY A 1 189 ? 17.078 4.879 -10.625 1 80.56 189 GLY A C 1
ATOM 1415 O O . GLY A 1 189 ? 16.703 3.861 -10.039 1 80.56 189 GLY A O 1
ATOM 1416 N N . GLY A 1 190 ? 17.281 6.012 -10.047 1 78.69 190 GLY A N 1
ATOM 1417 C CA . GLY A 1 190 ? 16.656 6.258 -8.758 1 78.69 190 GLY A CA 1
ATOM 1418 C C . GLY A 1 190 ? 17.516 5.816 -7.582 1 78.69 190 GLY A C 1
ATOM 1419 O O . GLY A 1 190 ? 18.578 5.215 -7.773 1 78.69 190 GLY A O 1
ATOM 1420 N N . ALA A 1 191 ? 17.078 6.113 -6.48 1 79.5 191 ALA A N 1
ATOM 1421 C CA . ALA A 1 191 ? 17.812 5.816 -5.25 1 79.5 191 ALA A CA 1
ATOM 1422 C C . ALA A 1 191 ? 18.047 4.316 -5.109 1 79.5 191 ALA A C 1
ATOM 1424 O O . ALA A 1 191 ? 19.109 3.896 -4.641 1 79.5 191 ALA A O 1
ATOM 1425 N N . LEU A 1 192 ? 17.141 3.494 -5.559 1 79.81 192 LEU A N 1
ATOM 1426 C CA . LEU A 1 192 ? 17.281 2.045 -5.469 1 79.81 192 LEU A CA 1
ATOM 1427 C C . LEU A 1 192 ? 18.359 1.539 -6.406 1 79.81 192 LEU A C 1
ATOM 1429 O O . LEU A 1 192 ? 19.109 0.617 -6.059 1 79.81 192 LEU A O 1
ATOM 1433 N N . GLY A 1 193 ? 18.297 2.137 -7.523 1 82.31 193 GLY A N 1
ATOM 1434 C CA . GLY A 1 193 ? 19.344 1.772 -8.453 1 82.31 193 GLY A CA 1
ATOM 1435 C C . GLY A 1 193 ? 20.734 2.084 -7.934 1 82.31 193 GLY A C 1
ATOM 1436 O O . GLY A 1 193 ? 21.641 1.258 -8.047 1 82.31 193 GLY A O 1
ATOM 1437 N N . ILE A 1 194 ? 20.875 3.252 -7.41 1 79.75 194 ILE A N 1
ATOM 1438 C CA . ILE A 1 194 ? 22.156 3.67 -6.836 1 79.75 194 ILE A CA 1
ATOM 1439 C C . ILE A 1 194 ? 22.578 2.695 -5.734 1 79.75 194 ILE A C 1
ATOM 1441 O O . ILE A 1 194 ? 23.719 2.252 -5.695 1 79.75 194 ILE A O 1
ATOM 1445 N N . LYS A 1 195 ? 21.703 2.289 -4.945 1 84.62 195 LYS A N 1
ATOM 1446 C CA . LYS A 1 195 ? 21.969 1.364 -3.848 1 84.62 195 LYS A CA 1
ATOM 1447 C C . LYS A 1 195 ? 22.391 -0.009 -4.371 1 84.62 195 LYS A C 1
ATOM 1449 O O . LYS A 1 195 ? 23.266 -0.656 -3.803 1 84.62 195 LYS A O 1
ATOM 1454 N N . ALA A 1 196 ? 21.719 -0.453 -5.379 1 85.25 196 ALA A N 1
ATOM 1455 C CA . ALA A 1 196 ? 21.969 -1.783 -5.93 1 85.25 196 ALA A CA 1
ATOM 1456 C C . ALA A 1 196 ? 23.312 -1.849 -6.625 1 85.25 196 ALA A C 1
ATOM 1458 O O . ALA A 1 196 ? 23.953 -2.906 -6.668 1 85.25 196 ALA A O 1
ATOM 1459 N N . ASN A 1 197 ? 23.766 -0.651 -7.074 1 81.88 197 ASN A N 1
ATOM 1460 C CA . ASN A 1 197 ? 24.969 -0.646 -7.891 1 81.88 197 ASN A CA 1
ATOM 1461 C C . ASN A 1 197 ? 26.172 -0.119 -7.105 1 81.88 197 ASN A C 1
ATOM 1463 O O . ASN A 1 197 ? 27.266 0.039 -7.664 1 81.88 197 ASN A O 1
ATOM 1467 N N . SER A 1 198 ? 26 0.333 -5.844 1 73.88 198 SER A N 1
ATOM 1468 C CA . SER A 1 198 ? 27.109 0.769 -4.996 1 73.88 198 SER A CA 1
ATOM 1469 C C . SER A 1 198 ? 27.75 -0.41 -4.27 1 73.88 198 SER A C 1
ATOM 1471 O O . SER A 1 198 ? 27.078 -1.403 -3.98 1 73.88 198 SER A O 1
ATOM 1473 N N . MET B 1 1 ? 12.086 -27.781 -2.021 1 85.69 1 MET B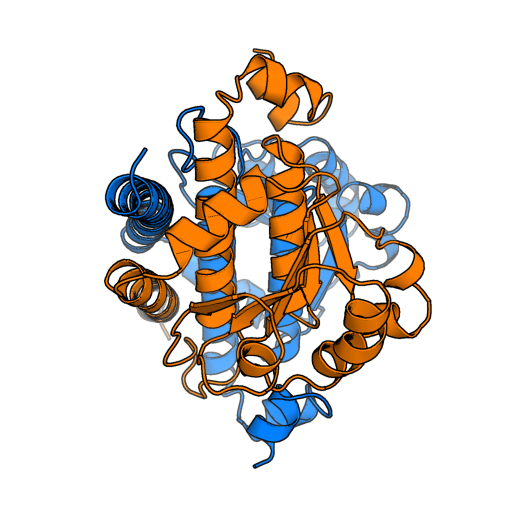 N 1
ATOM 1474 C CA . MET B 1 1 ? 11.516 -27.344 -0.753 1 85.69 1 MET B CA 1
ATOM 1475 C C . MET B 1 1 ? 10.109 -27.906 -0.569 1 85.69 1 MET B C 1
ATOM 1477 O O . MET B 1 1 ? 9.312 -27.922 -1.511 1 85.69 1 MET B O 1
ATOM 1481 N N . ASN B 1 2 ? 9.836 -28.453 0.576 1 93.75 2 ASN B N 1
ATOM 1482 C CA . ASN B 1 2 ? 8.5 -29 0.777 1 93.75 2 ASN B CA 1
ATOM 1483 C C . ASN B 1 2 ? 7.5 -27.922 1.156 1 93.75 2 ASN B C 1
ATOM 1485 O O . ASN B 1 2 ? 7.871 -26.75 1.294 1 93.75 2 ASN B O 1
ATOM 1489 N N . ASN B 1 3 ? 6.281 -28.234 1.282 1 95.25 3 ASN B N 1
ATOM 1490 C CA . ASN B 1 3 ? 5.207 -27.266 1.494 1 95.25 3 ASN B CA 1
ATOM 1491 C C . ASN B 1 3 ? 5.391 -26.5 2.795 1 95.25 3 ASN B C 1
ATOM 1493 O O . ASN B 1 3 ? 5.199 -25.281 2.832 1 95.25 3 ASN B O 1
ATOM 1497 N N . THR B 1 4 ? 5.812 -27.188 3.818 1 95.31 4 THR B N 1
ATOM 1498 C CA . THR B 1 4 ? 6.004 -26.562 5.125 1 95.31 4 THR B CA 1
ATOM 1499 C C . THR B 1 4 ? 7.117 -25.516 5.07 1 95.31 4 THR B C 1
ATOM 1501 O O . THR B 1 4 ? 7 -24.438 5.664 1 95.31 4 THR B O 1
ATOM 1504 N N . ASP B 1 5 ? 8.195 -25.859 4.387 1 96.81 5 ASP B N 1
ATOM 1505 C CA . ASP B 1 5 ? 9.32 -24.938 4.227 1 96.81 5 ASP B CA 1
ATOM 1506 C C . ASP B 1 5 ? 8.891 -23.672 3.484 1 96.81 5 ASP B C 1
ATOM 1508 O O . ASP B 1 5 ? 9.328 -22.562 3.826 1 96.81 5 ASP B O 1
ATOM 1512 N N . LEU B 1 6 ? 8.094 -23.859 2.465 1 97.38 6 LEU B N 1
ATOM 1513 C CA . LEU B 1 6 ? 7.621 -22.734 1.679 1 97.38 6 LEU B CA 1
ATOM 1514 C C . LEU B 1 6 ? 6.754 -21.797 2.525 1 97.38 6 LEU B C 1
ATOM 1516 O O . LEU B 1 6 ? 6.91 -20.578 2.471 1 97.38 6 LEU B O 1
ATOM 1520 N N . ILE B 1 7 ? 5.852 -22.391 3.311 1 97.38 7 ILE B N 1
ATOM 1521 C CA . ILE B 1 7 ? 4.977 -21.609 4.18 1 97.38 7 ILE B CA 1
ATOM 1522 C C . ILE B 1 7 ? 5.812 -20.859 5.223 1 97.38 7 ILE B C 1
ATOM 1524 O O . ILE B 1 7 ? 5.57 -19.688 5.5 1 97.38 7 ILE B O 1
ATOM 1528 N N . TYR B 1 8 ? 6.859 -21.5 5.762 1 97.19 8 TYR B N 1
ATOM 1529 C CA . TYR B 1 8 ? 7.754 -20.875 6.73 1 97.19 8 TYR B CA 1
ATOM 1530 C C . TYR B 1 8 ? 8.492 -19.703 6.113 1 97.19 8 TYR B C 1
ATOM 1532 O O . TYR B 1 8 ? 8.672 -18.672 6.762 1 97.19 8 TYR B O 1
ATOM 1540 N N . LEU B 1 9 ? 8.922 -19.922 4.914 1 97.62 9 LEU B N 1
ATOM 1541 C CA . LEU B 1 9 ? 9.641 -18.859 4.207 1 97.62 9 LEU B CA 1
ATOM 1542 C C . LEU B 1 9 ? 8.758 -17.625 4.027 1 97.62 9 LEU B C 1
ATOM 1544 O O . LEU B 1 9 ? 9.203 -16.5 4.258 1 97.62 9 LEU B O 1
ATOM 1548 N N . ILE B 1 10 ? 7.52 -17.812 3.607 1 98.12 10 ILE B N 1
ATOM 1549 C CA . ILE B 1 10 ? 6.574 -16.719 3.414 1 98.12 10 ILE B CA 1
ATOM 1550 C C . ILE B 1 10 ? 6.309 -16.016 4.746 1 98.12 10 ILE B C 1
ATOM 1552 O O . ILE B 1 10 ? 6.375 -14.789 4.836 1 98.12 10 ILE B O 1
ATOM 1556 N N . LYS B 1 11 ? 6.07 -16.781 5.809 1 98.31 11 LYS B N 1
ATOM 1557 C CA . LYS B 1 11 ? 5.793 -16.234 7.129 1 98.31 11 LYS B CA 1
ATOM 1558 C C . LYS B 1 11 ? 7.004 -15.469 7.672 1 98.31 11 LYS B C 1
ATOM 1560 O O . LYS B 1 11 ? 6.852 -14.469 8.375 1 98.31 11 LYS B O 1
ATOM 1565 N N . HIS B 1 12 ? 8.172 -15.969 7.316 1 98.19 12 HIS B N 1
ATOM 1566 C CA . HIS B 1 12 ? 9.398 -15.281 7.707 1 98.19 12 HIS B CA 1
ATOM 1567 C C . HIS B 1 12 ? 9.422 -13.852 7.188 1 98.19 12 HIS B C 1
ATOM 1569 O O . HIS B 1 12 ? 9.695 -12.914 7.945 1 98.19 12 HIS B O 1
ATOM 1575 N N . PHE B 1 13 ? 9.109 -13.68 5.926 1 98.62 13 PHE B N 1
ATOM 1576 C CA . PHE B 1 13 ? 9.133 -12.336 5.348 1 98.62 13 PHE B CA 1
ATOM 1577 C C . PHE B 1 13 ? 7.984 -11.492 5.891 1 98.62 13 PHE B C 1
ATOM 1579 O O . PHE B 1 13 ? 8.133 -10.289 6.078 1 98.62 13 PHE B O 1
ATOM 1586 N N . MET B 1 14 ? 6.789 -12.086 6.129 1 98.75 14 MET B N 1
ATOM 1587 C CA . MET B 1 14 ? 5.699 -11.359 6.773 1 98.75 14 MET B CA 1
ATOM 1588 C C . MET B 1 14 ? 6.121 -10.852 8.148 1 98.75 14 MET B C 1
ATOM 1590 O O . MET B 1 14 ? 5.809 -9.727 8.523 1 98.75 14 MET B O 1
ATOM 1594 N N . HIS B 1 15 ? 6.844 -11.695 8.867 1 98.62 15 HIS B N 1
ATOM 1595 C CA . HIS B 1 15 ? 7.309 -11.344 10.203 1 98.62 15 HIS B CA 1
ATOM 1596 C C . HIS B 1 15 ? 8.273 -10.164 10.156 1 98.62 15 HIS B C 1
ATOM 1598 O O . HIS B 1 15 ? 8.297 -9.336 11.07 1 98.62 15 HIS B O 1
ATOM 1604 N N . ASN B 1 16 ? 9.125 -10.133 9.172 1 98.69 16 ASN B N 1
ATOM 1605 C CA . ASN B 1 16 ? 10.039 -9 9.023 1 98.69 16 ASN B CA 1
ATOM 1606 C C . ASN B 1 16 ? 9.281 -7.684 8.898 1 98.69 16 ASN B C 1
ATOM 1608 O O . ASN B 1 16 ? 9.672 -6.68 9.5 1 98.69 16 ASN B O 1
ATOM 1612 N N . GLU B 1 17 ? 8.195 -7.672 8.078 1 98.81 17 GLU B N 1
ATOM 1613 C CA . GLU B 1 17 ? 7.414 -6.449 7.93 1 98.81 17 GLU B CA 1
ATOM 1614 C C . GLU B 1 17 ? 6.629 -6.137 9.203 1 98.81 17 GLU B C 1
ATOM 1616 O O . GLU B 1 17 ? 6.504 -4.973 9.586 1 98.81 17 GLU B O 1
ATOM 1621 N N . LEU B 1 18 ? 6.133 -7.23 9.859 1 98.75 18 LEU B N 1
ATOM 1622 C CA . LEU B 1 18 ? 5.457 -7.059 11.148 1 98.75 18 LEU B CA 1
ATOM 1623 C C . LEU B 1 18 ? 6.383 -6.395 12.164 1 98.75 18 LEU B C 1
ATOM 1625 O O . LEU B 1 18 ? 5.977 -5.469 12.867 1 98.75 18 LEU B O 1
ATOM 1629 N N . LYS B 1 19 ? 7.57 -6.855 12.258 1 98.69 19 LYS B N 1
ATOM 1630 C CA . LYS B 1 19 ? 8.547 -6.336 13.211 1 98.69 19 LYS B CA 1
ATOM 1631 C C . LYS B 1 19 ? 8.859 -4.871 12.93 1 98.69 19 LYS B C 1
ATOM 1633 O O . LYS B 1 19 ? 9.023 -4.078 13.859 1 98.69 19 LYS B O 1
ATOM 1638 N N . ALA B 1 20 ? 8.961 -4.508 11.641 1 98.69 20 ALA B N 1
ATOM 1639 C CA . ALA B 1 20 ? 9.227 -3.117 11.281 1 98.69 20 ALA B CA 1
ATOM 1640 C C . ALA B 1 20 ? 8.109 -2.203 11.773 1 98.69 20 ALA B C 1
ATOM 1642 O O . ALA B 1 20 ? 8.367 -1.111 12.281 1 98.69 20 ALA B O 1
ATOM 1643 N N . VAL B 1 21 ? 6.848 -2.617 11.594 1 98.75 21 VAL B N 1
ATOM 1644 C CA . VAL B 1 21 ? 5.711 -1.837 12.07 1 98.75 21 VAL B CA 1
ATOM 1645 C C . VAL B 1 21 ? 5.77 -1.716 13.594 1 98.75 21 VAL B C 1
ATOM 1647 O O . VAL B 1 21 ? 5.574 -0.629 14.148 1 98.75 21 VAL B O 1
ATOM 1650 N N . GLU B 1 22 ? 6.07 -2.832 14.242 1 98.56 22 GLU B N 1
ATOM 1651 C CA . GLU B 1 22 ? 6.148 -2.869 15.695 1 98.56 22 GLU B CA 1
ATOM 1652 C C . GLU B 1 22 ? 7.207 -1.905 16.219 1 98.56 22 GLU B C 1
ATOM 1654 O O . GLU B 1 22 ? 6.977 -1.184 17.188 1 98.56 22 GLU B O 1
ATOM 1659 N N . GLU B 1 23 ? 8.359 -1.887 15.617 1 98.19 23 GLU B N 1
ATOM 1660 C CA . GLU B 1 23 ? 9.461 -1.018 16.031 1 98.19 23 GLU B CA 1
ATOM 1661 C C . GLU B 1 23 ? 9.055 0.453 15.945 1 98.19 23 GLU B C 1
ATOM 1663 O O . GLU B 1 23 ? 9.422 1.25 16.812 1 98.19 23 GLU B O 1
ATOM 1668 N N . VAL B 1 24 ? 8.312 0.837 14.906 1 97.94 24 VAL B N 1
ATOM 1669 C CA . VAL B 1 24 ? 7.887 2.223 14.742 1 97.94 24 VAL B CA 1
ATOM 1670 C C . VAL B 1 24 ? 6.824 2.559 15.789 1 97.94 24 VAL B C 1
ATOM 1672 O O . VAL B 1 24 ? 6.82 3.656 16.359 1 97.94 24 VAL B O 1
ATOM 1675 N N . ILE B 1 25 ? 5.938 1.621 16.109 1 98 25 ILE B N 1
ATOM 1676 C CA . ILE B 1 25 ? 4.926 1.827 17.141 1 98 25 ILE B CA 1
ATOM 1677 C C . ILE B 1 25 ? 5.605 2.117 18.469 1 98 25 ILE B C 1
ATOM 1679 O O . ILE B 1 25 ? 5.129 2.951 19.25 1 98 25 ILE B O 1
ATOM 1683 N N . TYR B 1 26 ? 6.719 1.48 18.703 1 96.94 26 TYR B N 1
ATOM 1684 C CA . TYR B 1 26 ? 7.402 1.611 19.984 1 96.94 26 TYR B CA 1
ATOM 1685 C C . TYR B 1 26 ? 8.32 2.83 20 1 96.94 26 TYR B C 1
ATOM 1687 O O . TYR B 1 26 ? 8.859 3.201 21.031 1 96.94 26 TYR B O 1
ATOM 1695 N N . SER B 1 27 ? 8.57 3.438 18.875 1 95.69 27 SER B N 1
ATOM 1696 C CA . SER B 1 27 ? 9.359 4.668 18.828 1 95.69 27 SER B CA 1
ATOM 1697 C C . SER B 1 27 ? 8.562 5.848 19.391 1 95.69 27 SER B C 1
ATOM 1699 O O . SER B 1 27 ? 7.348 5.762 19.547 1 95.69 27 SER B O 1
ATOM 1701 N N . PRO B 1 28 ? 9.117 6.961 19.828 1 91.56 28 PRO B N 1
ATOM 1702 C CA . PRO B 1 28 ? 8.422 8.062 20.516 1 91.56 28 PRO B CA 1
ATOM 1703 C C . PRO B 1 28 ? 7.359 8.719 19.641 1 91.56 28 PRO B C 1
ATOM 1705 O O . PRO B 1 28 ? 6.309 9.125 20.141 1 91.56 28 PRO B O 1
ATOM 1708 N N . LEU B 1 29 ? 7.535 8.82 18.375 1 93.06 29 LEU B N 1
ATOM 1709 C CA . LEU B 1 29 ? 6.641 9.477 17.438 1 93.06 29 LEU B CA 1
ATOM 1710 C C . LEU B 1 29 ? 6.277 10.883 17.906 1 93.06 29 LEU B C 1
ATOM 1712 O O . LEU B 1 29 ? 5.113 11.273 17.844 1 93.06 29 LEU B O 1
ATOM 1716 N N . SER B 1 30 ? 7.238 11.641 18.391 1 91.5 30 SER B N 1
ATOM 1717 C CA . SER B 1 30 ? 7.047 12.898 19.094 1 91.5 30 SER B CA 1
ATOM 1718 C C . SER B 1 30 ? 6.465 13.969 18.172 1 91.5 30 SER B C 1
ATOM 1720 O O . SER B 1 30 ? 5.773 14.875 18.625 1 91.5 30 SER B O 1
ATOM 1722 N N . GLU B 1 31 ? 6.695 13.859 16.906 1 95.56 31 GLU B N 1
ATOM 1723 C CA . GLU B 1 31 ? 6.262 14.883 15.969 1 95.56 31 GLU B CA 1
ATOM 1724 C C . GLU B 1 31 ? 4.824 14.641 15.508 1 95.56 31 GLU B C 1
ATOM 1726 O O . GLU B 1 31 ? 4.219 15.508 14.875 1 95.56 31 GLU B O 1
ATOM 1731 N N . PHE B 1 32 ? 4.188 13.555 15.883 1 97.19 32 PHE B N 1
ATOM 1732 C CA . PHE B 1 32 ? 2.93 13.141 15.273 1 97.19 32 PHE B CA 1
ATOM 1733 C C . PHE B 1 32 ? 1.767 13.969 15.812 1 97.19 32 PHE B C 1
ATOM 1735 O O . PHE B 1 32 ? 0.768 14.164 15.117 1 97.19 32 PHE B O 1
ATOM 1742 N N . ALA B 1 33 ? 1.906 14.453 17.062 1 97.38 33 ALA B N 1
ATOM 1743 C CA . ALA B 1 33 ? 0.885 15.367 17.562 1 97.38 33 ALA B CA 1
ATOM 1744 C C . ALA B 1 33 ? 0.835 16.641 16.719 1 97.38 33 ALA B C 1
ATOM 1746 O O . ALA B 1 33 ? -0.246 17.125 16.391 1 97.38 33 ALA B O 1
ATOM 1747 N N . ASN B 1 34 ? 2.031 17.188 16.422 1 97.94 34 ASN B N 1
ATOM 1748 C CA . ASN B 1 34 ? 2.105 18.375 15.578 1 97.94 34 ASN B CA 1
ATOM 1749 C C . ASN B 1 34 ? 1.572 18.094 14.172 1 97.94 34 ASN B C 1
ATOM 1751 O O . ASN B 1 34 ? 0.935 18.953 13.562 1 97.94 34 ASN B O 1
ATOM 1755 N N . LEU B 1 35 ? 1.881 16.906 13.664 1 98.62 35 LEU B N 1
ATOM 1756 C CA . LEU B 1 35 ? 1.357 16.5 12.359 1 98.62 35 LEU B CA 1
ATOM 1757 C C . LEU B 1 35 ? -0.164 16.594 12.336 1 98.62 35 LEU B C 1
ATOM 1759 O O . LEU B 1 35 ? -0.739 17.172 11.422 1 98.62 35 LEU B O 1
ATOM 1763 N N . ILE B 1 36 ? -0.835 16.047 13.383 1 98.56 36 ILE B N 1
ATOM 1764 C CA . ILE B 1 36 ? -2.291 16.047 13.469 1 98.56 36 ILE B CA 1
ATOM 1765 C C . ILE B 1 36 ? -2.811 17.484 13.531 1 98.56 36 ILE B C 1
ATOM 1767 O O . ILE B 1 36 ? -3.777 17.828 12.844 1 98.56 36 ILE B O 1
ATOM 1771 N N . LYS B 1 37 ? -2.168 18.312 14.281 1 98.19 37 LYS B N 1
ATOM 1772 C CA . LYS B 1 37 ? -2.607 19.703 14.445 1 98.19 37 LYS B CA 1
ATOM 1773 C C . LYS B 1 37 ? -2.51 20.469 13.125 1 98.19 37 LYS B C 1
ATOM 1775 O O . LYS B 1 37 ? -3.414 21.219 12.781 1 98.19 37 LYS B O 1
ATOM 1780 N N . VAL B 1 38 ? -1.397 20.266 12.414 1 98.62 38 VAL B N 1
ATOM 1781 C CA . VAL B 1 38 ? -1.213 20.906 11.117 1 98.62 38 VAL B CA 1
ATOM 1782 C C . VAL B 1 38 ? -2.309 20.469 10.156 1 98.62 38 VAL B C 1
ATOM 1784 O O . VAL B 1 38 ? -2.928 21.297 9.477 1 98.62 38 VAL B O 1
ATOM 1787 N N . LEU B 1 39 ? -2.578 19.188 10.109 1 98.75 39 LEU B N 1
ATOM 1788 C CA . LEU B 1 39 ? -3.549 18.641 9.172 1 98.75 39 LEU B CA 1
ATOM 1789 C C . LEU B 1 39 ? -4.969 19.047 9.547 1 98.75 39 LEU B C 1
ATOM 1791 O O . LEU B 1 39 ? -5.809 19.281 8.672 1 98.75 39 LEU B O 1
ATOM 1795 N N . GLN B 1 40 ? -5.242 19.203 10.82 1 97.44 40 GLN B N 1
ATOM 1796 C CA . GLN B 1 40 ? -6.543 19.656 11.281 1 97.44 40 GLN B CA 1
ATOM 1797 C C . GLN B 1 40 ? -6.793 21.109 10.875 1 97.44 40 GLN B C 1
ATOM 1799 O O . GLN B 1 40 ? -7.938 21.5 10.633 1 97.44 40 GLN B O 1
ATOM 1804 N N . SER B 1 41 ? -5.73 21.812 10.805 1 97.12 41 SER B N 1
ATOM 1805 C CA . SER B 1 41 ? -5.852 23.234 10.531 1 97.12 41 SER B CA 1
ATOM 1806 C C . SER B 1 41 ? -5.766 23.516 9.039 1 97.12 41 SER B C 1
ATOM 1808 O O . SER B 1 41 ? -5.867 24.672 8.609 1 97.12 41 SER B O 1
ATOM 1810 N N . CYS B 1 42 ? -5.543 22.453 8.242 1 97.75 42 CYS B N 1
ATOM 1811 C CA . CYS B 1 42 ? -5.406 22.641 6.801 1 97.75 42 CYS B CA 1
ATOM 1812 C C . CYS B 1 42 ? -6.68 23.219 6.199 1 97.75 42 CYS B C 1
ATOM 1814 O O . CYS B 1 42 ? -7.766 22.656 6.383 1 97.75 42 CYS B O 1
ATOM 1816 N N . GLN B 1 43 ? -6.543 24.328 5.43 1 97.75 43 GLN B N 1
ATOM 1817 C CA . GLN B 1 43 ? -7.691 24.984 4.824 1 97.75 43 GLN B CA 1
ATOM 1818 C C . GLN B 1 43 ? -7.922 24.5 3.398 1 97.75 43 GLN B C 1
ATOM 1820 O O . GLN B 1 43 ? -9 24.688 2.836 1 97.75 43 GLN B O 1
ATOM 1825 N N . GLY B 1 44 ? -6.957 24.016 2.746 1 98.5 44 GLY B N 1
ATOM 1826 C CA . GLY B 1 44 ? -7.051 23.406 1.425 1 98.5 44 GLY B CA 1
ATOM 1827 C C . GLY B 1 44 ? -7.152 21.891 1.466 1 98.5 44 GLY B C 1
ATOM 1828 O O . GLY B 1 44 ? -7.984 21.344 2.189 1 98.5 44 GLY B O 1
ATOM 1829 N N . LYS B 1 45 ? -6.383 21.266 0.676 1 98.88 45 LYS B N 1
ATOM 1830 C CA . LYS B 1 45 ? -6.305 19.812 0.625 1 98.88 45 LYS B CA 1
ATOM 1831 C C . LYS B 1 45 ? -4.953 19.312 1.129 1 98.88 45 LYS B C 1
ATOM 1833 O O . LYS B 1 45 ? -4 20.094 1.229 1 98.88 45 LYS B O 1
ATOM 1838 N N . VAL B 1 46 ? -4.996 18.062 1.531 1 98.94 46 VAL B N 1
ATOM 1839 C CA . VAL B 1 46 ? -3.732 17.375 1.796 1 98.94 46 VAL B CA 1
ATOM 1840 C C . VAL B 1 46 ? -3.219 16.734 0.515 1 98.94 46 VAL B C 1
ATOM 1842 O O . VAL B 1 46 ? -3.904 15.898 -0.085 1 98.94 46 VAL B O 1
ATOM 1845 N N . VAL B 1 47 ? -2.027 17.109 0.091 1 98.94 47 VAL B N 1
ATOM 1846 C CA . VAL B 1 47 ? -1.45 16.594 -1.144 1 98.94 47 VAL B CA 1
ATOM 1847 C C . VAL B 1 47 ? -0.301 15.641 -0.815 1 98.94 47 VAL B C 1
ATOM 1849 O O . VAL B 1 47 ? 0.642 16.016 -0.114 1 98.94 47 VAL B O 1
ATOM 1852 N N . PHE B 1 48 ? -0.403 14.445 -1.323 1 98.94 48 PHE B N 1
ATOM 1853 C CA . PHE B 1 48 ? 0.674 13.477 -1.165 1 98.94 48 PHE B CA 1
ATOM 1854 C C . PHE B 1 48 ? 1.551 13.438 -2.412 1 98.94 48 PHE B C 1
ATOM 1856 O O . PHE B 1 48 ? 1.044 13.352 -3.531 1 98.94 48 PHE B O 1
ATOM 1863 N N . ILE B 1 49 ? 2.859 13.5 -2.229 1 98.94 49 ILE B N 1
ATOM 1864 C CA . ILE B 1 49 ? 3.795 13.391 -3.344 1 98.94 49 ILE B CA 1
ATOM 1865 C C . ILE B 1 49 ? 4.793 12.273 -3.076 1 98.94 49 ILE B C 1
ATOM 1867 O O . ILE B 1 49 ? 5.352 12.172 -1.979 1 98.94 49 ILE B O 1
ATOM 1871 N N . GLY B 1 50 ? 5.027 11.406 -3.928 1 98.56 50 GLY B N 1
ATOM 1872 C CA . GLY B 1 50 ? 5.977 10.305 -3.908 1 98.56 50 GLY B CA 1
ATOM 1873 C C . GLY B 1 50 ? 6.27 9.742 -5.285 1 98.56 50 GLY B C 1
ATOM 1874 O O . GLY B 1 50 ? 5.691 10.188 -6.277 1 98.56 50 GLY B O 1
ATOM 1875 N N . VAL B 1 51 ? 7.199 8.859 -5.359 1 98 51 VAL B N 1
ATOM 1876 C CA . VAL B 1 51 ? 7.516 8.18 -6.613 1 98 51 VAL B CA 1
ATOM 1877 C C . VAL B 1 51 ? 7.711 6.688 -6.359 1 98 51 VAL B C 1
ATOM 1879 O O . VAL B 1 51 ? 7.824 6.254 -5.211 1 98 51 VAL B O 1
ATOM 1882 N N . GLY B 1 52 ? 7.66 5.898 -7.488 1 96.81 52 GLY B N 1
ATOM 1883 C CA . GLY B 1 52 ? 7.871 4.465 -7.359 1 96.81 52 GLY B CA 1
ATOM 1884 C C . GLY B 1 52 ? 6.887 3.799 -6.418 1 96.81 52 GLY B C 1
ATOM 1885 O O . GLY B 1 52 ? 5.699 4.133 -6.418 1 96.81 52 GLY B O 1
ATOM 1886 N N . LYS B 1 53 ? 7.328 2.801 -5.707 1 98.12 53 LYS B N 1
ATOM 1887 C CA . LYS B 1 53 ? 6.477 2.053 -4.785 1 98.12 53 LYS B CA 1
ATOM 1888 C C . LYS B 1 53 ? 6 2.938 -3.635 1 98.12 53 LYS B C 1
ATOM 1890 O O . LYS B 1 53 ? 4.871 2.791 -3.158 1 98.12 53 LYS B O 1
ATOM 1895 N N . SER B 1 54 ? 6.855 3.891 -3.205 1 98 54 SER B N 1
ATOM 1896 C CA . SER B 1 54 ? 6.422 4.879 -2.223 1 98 54 SER B CA 1
ATOM 1897 C C . SER B 1 54 ? 5.312 5.762 -2.777 1 98 54 SER B C 1
ATOM 1899 O O . SER B 1 54 ? 4.41 6.172 -2.043 1 98 54 SER B O 1
ATOM 1901 N N . GLY B 1 55 ? 5.441 6.074 -4.07 1 98.69 55 GLY B N 1
ATOM 1902 C CA . GLY B 1 55 ? 4.383 6.832 -4.719 1 98.69 55 GLY B CA 1
ATOM 1903 C C . GLY B 1 55 ? 3.053 6.102 -4.742 1 98.69 55 GLY B C 1
ATOM 1904 O O . GLY B 1 55 ? 1.999 6.711 -4.559 1 98.69 55 GLY B O 1
ATOM 1905 N N . ILE B 1 56 ? 3.078 4.816 -4.961 1 98.94 56 ILE B N 1
ATOM 1906 C CA . ILE B 1 56 ? 1.86 4.012 -4.953 1 98.94 56 ILE B CA 1
ATOM 1907 C C . ILE B 1 56 ? 1.238 4.031 -3.561 1 98.94 56 ILE B C 1
ATOM 1909 O O . ILE B 1 56 ? 0.026 4.203 -3.416 1 98.94 56 ILE B O 1
ATOM 1913 N N . ILE B 1 57 ? 2.059 3.922 -2.523 1 98.94 57 ILE B N 1
ATOM 1914 C CA . ILE B 1 57 ? 1.571 3.984 -1.149 1 98.94 57 ILE B CA 1
ATOM 1915 C C . ILE B 1 57 ? 0.979 5.363 -0.874 1 98.94 57 ILE B C 1
ATOM 1917 O O . ILE B 1 57 ? -0.069 5.48 -0.233 1 98.94 57 ILE B O 1
ATOM 1921 N N . ALA B 1 58 ? 1.649 6.414 -1.399 1 98.94 58 ALA B N 1
ATOM 1922 C CA . ALA B 1 58 ? 1.132 7.773 -1.26 1 98.94 58 ALA B CA 1
ATOM 1923 C C . ALA B 1 58 ? -0.26 7.895 -1.874 1 98.94 58 ALA B C 1
ATOM 1925 O O . ALA B 1 58 ? -1.134 8.562 -1.317 1 98.94 58 ALA B O 1
ATOM 1926 N N . ARG B 1 59 ? -0.414 7.281 -2.963 1 98.88 59 ARG B N 1
ATOM 1927 C CA . ARG B 1 59 ? -1.716 7.285 -3.621 1 98.88 59 ARG B CA 1
ATOM 1928 C C . ARG B 1 59 ? -2.768 6.598 -2.76 1 98.88 59 ARG B C 1
ATOM 1930 O O . ARG B 1 59 ? -3.906 7.062 -2.668 1 98.88 59 ARG B O 1
ATOM 1937 N N . LYS B 1 60 ? -2.449 5.484 -2.162 1 98.94 60 LYS B N 1
ATOM 1938 C CA . LYS B 1 60 ? -3.363 4.789 -1.263 1 98.94 60 LYS B CA 1
ATOM 1939 C C . LYS B 1 60 ? -3.744 5.668 -0.075 1 98.94 60 LYS B C 1
ATOM 1941 O O . LYS B 1 60 ? -4.906 5.699 0.333 1 98.94 60 LYS B O 1
ATOM 1946 N N . LEU B 1 61 ? -2.742 6.375 0.455 1 98.94 61 LEU B N 1
ATOM 1947 C CA . LEU B 1 61 ? -2.998 7.246 1.596 1 98.94 61 LEU B CA 1
ATOM 1948 C C . LEU B 1 61 ? -3.918 8.398 1.204 1 98.94 61 LEU B C 1
ATOM 1950 O O . LEU B 1 61 ? -4.844 8.734 1.941 1 98.94 61 LEU B O 1
ATOM 1954 N N . ALA B 1 62 ? -3.668 8.977 0.016 1 98.94 62 ALA B N 1
ATOM 1955 C CA . ALA B 1 62 ? -4.562 10.023 -0.466 1 98.94 62 ALA B CA 1
ATOM 1956 C C . ALA B 1 62 ? -6 9.523 -0.548 1 98.94 62 ALA B C 1
ATOM 1958 O O . ALA B 1 62 ? -6.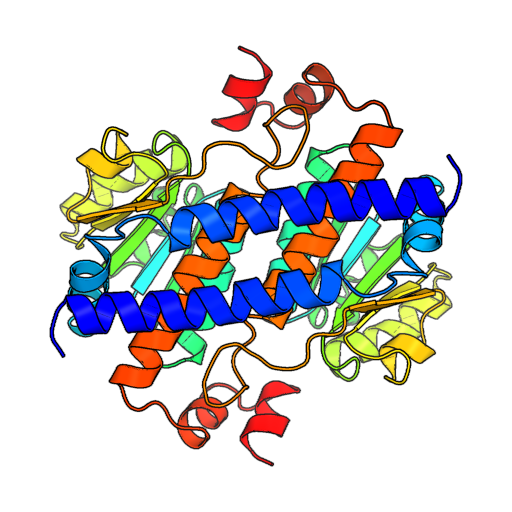934 10.219 -0.134 1 98.94 62 ALA B O 1
ATOM 1959 N N . ALA B 1 63 ? -6.195 8.305 -1.06 1 98.69 63 ALA B N 1
ATOM 1960 C CA . ALA B 1 63 ? -7.523 7.707 -1.174 1 98.69 63 ALA B CA 1
ATOM 1961 C C . ALA B 1 63 ? -8.148 7.496 0.202 1 98.69 63 ALA B C 1
ATOM 1963 O O . ALA B 1 63 ? -9.344 7.727 0.39 1 98.69 63 ALA B O 1
ATOM 1964 N N . THR B 1 64 ? -7.348 7.051 1.177 1 98.62 64 THR B N 1
ATOM 1965 C CA . THR B 1 64 ? -7.848 6.809 2.525 1 98.62 64 THR B CA 1
ATOM 1966 C C . THR B 1 64 ? -8.258 8.117 3.191 1 98.62 64 THR B C 1
ATOM 1968 O O . THR B 1 64 ? -9.344 8.219 3.762 1 98.62 64 THR B O 1
ATOM 1971 N N . PHE B 1 65 ? -7.375 9.172 3.082 1 98.81 65 PHE B N 1
ATOM 1972 C CA . PHE B 1 65 ? -7.703 10.477 3.648 1 98.81 65 PHE B CA 1
ATOM 1973 C C . PHE B 1 65 ? -9.008 11 3.068 1 98.81 65 PHE B C 1
ATOM 1975 O O . PHE B 1 65 ? -9.914 11.398 3.811 1 98.81 65 PHE B O 1
ATOM 1982 N N . ALA B 1 66 ? -9.141 10.922 1.733 1 98.25 66 ALA B N 1
ATOM 1983 C CA . ALA B 1 66 ? -10.312 11.461 1.045 1 98.25 66 ALA B CA 1
ATOM 1984 C C . ALA B 1 66 ? -11.578 10.727 1.469 1 98.25 66 ALA B C 1
ATOM 1986 O O . ALA B 1 66 ? -12.633 11.344 1.655 1 98.25 66 ALA B O 1
ATOM 1987 N N . SER B 1 67 ? -11.461 9.422 1.701 1 96.75 67 SER B N 1
ATOM 1988 C CA . SER B 1 67 ? -12.641 8.609 1.98 1 96.75 67 SER B CA 1
ATOM 1989 C C . SER B 1 67 ? -13 8.656 3.461 1 96.75 67 SER B C 1
ATOM 1991 O O . SER B 1 67 ? -14.047 8.133 3.867 1 96.75 67 SER B O 1
ATOM 1993 N N . THR B 1 68 ? -12.133 9.305 4.281 1 97.44 68 THR B N 1
ATOM 1994 C CA . THR B 1 68 ? -12.383 9.328 5.719 1 97.44 68 THR B CA 1
ATOM 1995 C C . THR B 1 68 ? -12.523 10.758 6.223 1 97.44 68 THR B C 1
ATOM 1997 O O . THR B 1 68 ? -12.305 11.031 7.406 1 97.44 68 THR B O 1
ATOM 2000 N N . GLY B 1 69 ? -12.742 11.688 5.359 1 96.88 69 GLY B N 1
ATOM 2001 C CA . GLY B 1 69 ? -13.211 13 5.77 1 96.88 69 GLY B CA 1
ATOM 2002 C C . GLY B 1 69 ? -12.172 14.094 5.602 1 96.88 69 GLY B C 1
ATOM 2003 O O . GLY B 1 69 ? -12.398 15.242 5.977 1 96.88 69 GLY B O 1
ATOM 2004 N N . THR B 1 70 ? -10.984 13.805 5.004 1 98.5 70 THR B N 1
ATOM 2005 C CA . THR B 1 70 ? -9.945 14.789 4.746 1 98.5 70 THR B CA 1
ATOM 2006 C C . THR B 1 70 ? -9.648 14.898 3.252 1 98.5 70 THR B C 1
ATOM 2008 O O . THR B 1 70 ? -9.016 14.008 2.676 1 98.5 70 THR B O 1
ATOM 2011 N N . PRO B 1 71 ? -10.156 15.992 2.613 1 98.56 71 PRO B N 1
ATOM 2012 C CA . PRO B 1 71 ? -9.898 16.125 1.178 1 98.56 71 PRO B CA 1
ATOM 2013 C C . PRO B 1 71 ? -8.414 16.031 0.832 1 98.56 71 PRO B C 1
ATOM 2015 O O . PRO B 1 71 ? -7.586 16.719 1.43 1 98.56 71 PRO B O 1
ATOM 2018 N N . SER B 1 72 ? -8.102 15.125 -0.09 1 98.88 72 SER B N 1
ATOM 2019 C CA . SER B 1 72 ? -6.707 14.852 -0.409 1 98.88 72 SER B CA 1
ATOM 2020 C C . SER B 1 72 ? -6.562 14.312 -1.829 1 98.88 72 SER B C 1
ATOM 2022 O O . SER B 1 72 ? -7.535 13.852 -2.428 1 98.88 72 SER B O 1
ATOM 2024 N N . PHE B 1 73 ? -5.371 14.445 -2.395 1 98.88 73 PHE B N 1
ATOM 2025 C CA . PHE B 1 73 ? -5.066 13.828 -3.678 1 98.88 73 PHE B CA 1
ATOM 2026 C C . PHE B 1 73 ? -3.57 13.578 -3.814 1 98.88 73 PHE B C 1
ATOM 2028 O O . PHE B 1 73 ? -2.787 13.961 -2.945 1 98.88 73 PHE B O 1
ATOM 2035 N N . PHE B 1 74 ? -3.225 12.797 -4.828 1 98.88 74 PHE B N 1
ATOM 2036 C CA . PHE B 1 74 ? -1.852 12.367 -5.078 1 98.88 74 PHE B CA 1
ATOM 2037 C C . PHE B 1 74 ? -1.286 13.062 -6.312 1 98.88 74 PHE B C 1
ATOM 2039 O O . PHE B 1 74 ? -1.994 13.25 -7.305 1 98.88 74 PHE B O 1
ATOM 2046 N N . VAL B 1 75 ? -0.046 13.492 -6.207 1 98.88 75 VAL B N 1
ATOM 2047 C CA . VAL B 1 75 ? 0.728 13.969 -7.348 1 98.88 75 VAL B CA 1
ATOM 2048 C C . VAL B 1 75 ? 2.023 13.172 -7.465 1 98.88 75 VAL B C 1
ATOM 2050 O O . VAL B 1 75 ? 2.77 13.047 -6.488 1 98.88 75 VAL B O 1
ATOM 2053 N N . HIS B 1 76 ? 2.254 12.625 -8.641 1 98.69 76 HIS B N 1
ATOM 2054 C CA . HIS B 1 76 ? 3.488 11.891 -8.883 1 98.69 76 HIS B CA 1
ATOM 2055 C C . HIS B 1 76 ? 4.695 12.82 -8.891 1 98.69 76 HIS B C 1
ATOM 2057 O O . HIS B 1 76 ? 4.684 13.844 -9.578 1 98.69 76 HIS B O 1
ATOM 2063 N N . GLY B 1 77 ? 5.797 12.43 -8.234 1 98 77 GLY B N 1
ATOM 2064 C CA . GLY B 1 77 ? 6.945 13.297 -8.062 1 98 77 GLY B CA 1
ATOM 2065 C C . GLY B 1 77 ? 7.57 13.719 -9.383 1 98 77 GLY B C 1
ATOM 2066 O O . GLY B 1 77 ? 7.922 14.891 -9.562 1 98 77 GLY B O 1
ATOM 2067 N N . THR B 1 78 ? 7.629 12.773 -10.359 1 97.56 78 THR B N 1
ATOM 2068 C CA . THR B 1 78 ? 8.211 13.086 -11.656 1 97.56 78 THR B CA 1
ATOM 2069 C C . THR B 1 78 ? 7.293 14.016 -12.453 1 97.56 78 THR B C 1
ATOM 2071 O O . THR B 1 78 ? 7.758 14.977 -13.07 1 97.56 78 THR B O 1
ATOM 2074 N N . GLU B 1 79 ? 6.012 13.758 -12.414 1 97.88 79 GLU B N 1
ATOM 2075 C CA . GLU B 1 79 ? 5.043 14.547 -13.172 1 97.88 79 GLU B CA 1
ATOM 2076 C C . GLU B 1 79 ? 4.832 15.922 -12.555 1 97.88 79 GLU B C 1
ATOM 2078 O O . GLU B 1 79 ? 4.469 16.875 -13.242 1 97.88 79 GLU B O 1
ATOM 2083 N N . ALA B 1 80 ? 5.102 16.016 -11.25 1 97.38 80 ALA B N 1
ATOM 2084 C CA . ALA B 1 80 ? 4.945 17.281 -10.531 1 97.38 80 ALA B CA 1
ATOM 2085 C C . ALA B 1 80 ? 5.734 18.391 -11.195 1 97.38 80 ALA B C 1
ATOM 2087 O O . ALA B 1 80 ? 5.188 19.469 -11.492 1 97.38 80 ALA B O 1
ATOM 2088 N N . VAL B 1 81 ? 6.957 18.141 -11.641 1 96.62 81 VAL B N 1
ATOM 2089 C CA . VAL B 1 81 ? 7.812 19.203 -12.156 1 96.62 81 VAL B CA 1
ATOM 2090 C C . VAL B 1 81 ? 7.582 19.359 -13.656 1 96.62 81 VAL B C 1
ATOM 2092 O O . VAL B 1 81 ? 8.211 20.203 -14.305 1 96.62 81 VAL B O 1
ATOM 2095 N N . HIS B 1 82 ? 6.664 18.531 -14.133 1 97.69 82 HIS B N 1
ATOM 2096 C CA . HIS B 1 82 ? 6.293 18.656 -15.539 1 97.69 82 HIS B CA 1
ATOM 2097 C C . HIS B 1 82 ? 4.883 19.219 -15.695 1 97.69 82 HIS B C 1
ATOM 2099 O O . HIS B 1 82 ? 4.18 18.891 -16.641 1 97.69 82 HIS B O 1
ATOM 2105 N N . GLY B 1 83 ? 4.457 19.906 -14.711 1 96.31 83 GLY B N 1
ATOM 2106 C CA . GLY B 1 83 ? 3.223 20.656 -14.867 1 96.31 83 GLY B CA 1
ATOM 2107 C C . GLY B 1 83 ? 2.176 20.312 -13.828 1 96.31 83 GLY B C 1
ATOM 2108 O O . GLY B 1 83 ? 1.28 21.109 -13.547 1 96.31 83 GLY B O 1
ATOM 2109 N N . ASP B 1 84 ? 2.311 19.172 -13.211 1 98.12 84 ASP B N 1
ATOM 2110 C CA . ASP B 1 84 ? 1.261 18.719 -12.305 1 98.12 84 ASP B CA 1
ATOM 2111 C C . ASP B 1 84 ? 1.296 19.5 -10.992 1 98.12 84 ASP B C 1
ATOM 2113 O O . ASP B 1 84 ? 0.342 19.453 -10.211 1 98.12 84 ASP B O 1
ATOM 2117 N N . LEU B 1 85 ? 2.357 20.203 -10.734 1 98 85 LEU B N 1
ATOM 2118 C CA . LEU B 1 85 ? 2.326 21.094 -9.57 1 98 85 LEU B CA 1
ATOM 2119 C C . LEU B 1 85 ? 1.199 22.109 -9.703 1 98 85 LEU B C 1
ATOM 2121 O O . LEU B 1 85 ? 0.806 22.734 -8.711 1 98 85 LEU B O 1
ATOM 2125 N N . GLY B 1 86 ? 0.742 22.312 -10.906 1 98 86 GLY B N 1
ATOM 2126 C CA . GLY B 1 86 ? -0.406 23.172 -11.125 1 98 86 GLY B CA 1
ATOM 2127 C C . GLY B 1 86 ? -1.656 22.703 -10.406 1 98 86 GLY B C 1
ATOM 2128 O O . GLY B 1 86 ? -2.617 23.453 -10.258 1 98 86 GLY B O 1
ATOM 2129 N N . MET B 1 87 ? -1.7 21.453 -9.906 1 98.5 87 MET B N 1
ATOM 2130 C CA . MET B 1 87 ? -2.812 20.891 -9.141 1 98.5 87 MET B CA 1
ATOM 2131 C C . MET B 1 87 ? -2.799 21.406 -7.703 1 98.5 87 MET B C 1
ATOM 2133 O O . MET B 1 87 ? -3.809 21.328 -7.004 1 98.5 87 MET B O 1
ATOM 2137 N N . VAL B 1 88 ? -1.636 21.844 -7.18 1 98.69 88 VAL B N 1
ATOM 2138 C CA . VAL B 1 88 ? -1.444 22.234 -5.789 1 98.69 88 VAL B CA 1
ATOM 2139 C C . VAL B 1 88 ? -1.805 23.703 -5.605 1 98.69 88 VAL B C 1
ATOM 2141 O O . VAL B 1 88 ? -1.301 24.562 -6.324 1 98.69 88 VAL B O 1
ATOM 2144 N N . ALA B 1 89 ? -2.658 23.984 -4.652 1 98.5 89 ALA B N 1
ATOM 2145 C CA . ALA B 1 89 ? -3.061 25.344 -4.352 1 98.5 89 ALA B CA 1
ATOM 2146 C C . ALA B 1 89 ? -2.297 25.891 -3.146 1 98.5 89 ALA B C 1
ATOM 2148 O O . ALA B 1 89 ? -1.694 25.125 -2.389 1 98.5 89 ALA B O 1
ATOM 2149 N N . LYS B 1 90 ? -2.393 27.172 -2.945 1 97 90 LYS B N 1
ATOM 2150 C CA . LYS B 1 90 ? -1.595 27.875 -1.947 1 97 90 LYS B CA 1
ATOM 2151 C C . LYS B 1 90 ? -1.924 27.391 -0.538 1 97 90 LYS B C 1
ATOM 2153 O O . LYS B 1 90 ? -1.035 27.281 0.309 1 97 90 LYS B O 1
ATOM 2158 N N . ASP B 1 91 ? -3.174 27.031 -0.272 1 98.38 91 ASP B N 1
ATOM 2159 C CA . ASP B 1 91 ? -3.611 26.703 1.082 1 98.38 91 ASP B CA 1
ATOM 2160 C C . ASP B 1 91 ? -3.518 25.203 1.343 1 98.38 91 ASP B C 1
ATOM 2162 O O . ASP B 1 91 ? -3.902 24.734 2.412 1 98.38 91 ASP B O 1
ATOM 2166 N N . ASP B 1 92 ? -3.016 24.453 0.32 1 98.88 92 ASP B N 1
ATOM 2167 C CA . ASP B 1 92 ? -2.822 23.016 0.5 1 98.88 92 ASP B CA 1
ATOM 2168 C C . ASP B 1 92 ? -1.632 22.734 1.414 1 98.88 92 ASP B C 1
ATOM 2170 O O . ASP B 1 92 ? -0.702 23.531 1.498 1 98.88 92 ASP B O 1
ATOM 2174 N N . VAL B 1 93 ? -1.727 21.641 2.152 1 98.94 93 VAL B N 1
ATOM 2175 C CA . VAL B 1 93 ? -0.59 21.078 2.883 1 98.94 93 VAL B CA 1
ATOM 2176 C C . VAL B 1 93 ? -0.011 19.906 2.111 1 98.94 93 VAL B C 1
ATOM 2178 O O . VAL B 1 93 ? -0.751 19.031 1.657 1 98.94 93 VAL B O 1
ATOM 2181 N N . VAL B 1 94 ? 1.303 19.875 1.939 1 98.94 94 VAL B N 1
ATOM 2182 C CA . VAL B 1 94 ? 1.922 18.859 1.1 1 98.94 94 VAL B CA 1
ATOM 2183 C C . VAL B 1 94 ? 2.727 17.891 1.967 1 98.94 94 VAL B C 1
ATOM 2185 O O . VAL B 1 94 ? 3.559 18.312 2.773 1 98.94 94 VAL B O 1
ATOM 2188 N N . ILE B 1 95 ? 2.449 16.625 1.856 1 98.94 95 ILE B N 1
ATOM 2189 C CA . ILE B 1 95 ? 3.232 15.562 2.471 1 98.94 95 ILE B CA 1
ATOM 2190 C C . ILE B 1 95 ? 4.094 14.883 1.411 1 98.94 95 ILE B C 1
ATOM 2192 O O . ILE B 1 95 ? 3.57 14.281 0.467 1 98.94 95 ILE B O 1
ATOM 2196 N N . LEU B 1 96 ? 5.391 15.008 1.548 1 98.94 96 LEU B N 1
ATOM 2197 C CA . LEU B 1 96 ? 6.352 14.375 0.649 1 98.94 96 LEU B CA 1
ATOM 2198 C C . LEU B 1 96 ? 6.922 13.102 1.272 1 98.94 96 LEU B C 1
ATOM 2200 O O . LEU B 1 96 ? 7.418 13.125 2.4 1 98.94 96 LEU B O 1
ATOM 2204 N N . ILE B 1 97 ? 6.848 11.992 0.511 1 98.88 97 ILE B N 1
ATOM 2205 C CA . ILE B 1 97 ? 7.219 10.688 1.046 1 98.88 97 ILE B CA 1
ATOM 2206 C C . ILE B 1 97 ? 8.445 10.156 0.312 1 98.88 97 ILE B C 1
ATOM 2208 O O . ILE B 1 97 ? 8.414 9.961 -0.905 1 98.88 97 ILE B O 1
ATOM 2212 N N . SER B 1 98 ? 9.461 9.938 1.004 1 98.19 98 SER B N 1
ATOM 2213 C CA . SER B 1 98 ? 10.711 9.336 0.546 1 98.19 98 SER B CA 1
ATOM 2214 C C . SER B 1 98 ? 11.453 8.664 1.694 1 98.19 98 SER B C 1
ATOM 2216 O O . SER B 1 98 ? 11.883 9.328 2.643 1 98.19 98 SER B O 1
ATOM 2218 N N . ASN B 1 99 ? 11.609 7.34 1.613 1 97.06 99 ASN B N 1
ATOM 2219 C CA . ASN B 1 99 ? 12.273 6.625 2.699 1 97.06 99 ASN B CA 1
ATOM 2220 C C . ASN B 1 99 ? 13.672 7.184 2.971 1 97.06 99 ASN B C 1
ATOM 2222 O O . ASN B 1 99 ? 14.008 7.48 4.117 1 97.06 99 ASN B O 1
ATOM 2226 N N . SER B 1 100 ? 14.422 7.402 1.973 1 95.31 100 SER B N 1
ATOM 2227 C CA . SER B 1 100 ? 15.789 7.879 2.143 1 95.31 100 SER B CA 1
ATOM 2228 C C . SER B 1 100 ? 15.82 9.383 2.41 1 95.31 100 SER B C 1
ATOM 2230 O O . SER B 1 100 ? 16.781 9.891 2.99 1 95.31 100 SER B O 1
ATOM 2232 N N . GLY B 1 101 ? 14.844 10.078 1.918 1 97.56 101 GLY B N 1
ATOM 2233 C CA . GLY B 1 101 ? 14.836 11.539 1.955 1 97.56 101 GLY B CA 1
ATOM 2234 C C . GLY B 1 101 ? 15.781 12.164 0.952 1 97.56 101 GLY B C 1
ATOM 2235 O O . GLY B 1 101 ? 16.047 13.367 1.013 1 97.56 101 GLY B O 1
ATOM 2236 N N . GLU B 1 102 ? 16.25 11.273 0.067 1 97.12 102 GLU B N 1
ATOM 2237 C CA . GLU B 1 102 ? 17.234 11.758 -0.89 1 97.12 102 GLU B CA 1
ATOM 2238 C C . GLU B 1 102 ? 16.781 11.539 -2.326 1 97.12 102 GLU B C 1
ATOM 2240 O O . GLU B 1 102 ? 17.562 11.672 -3.268 1 97.12 102 GLU B O 1
ATOM 2245 N N . THR B 1 103 ? 15.516 11.117 -2.553 1 96.69 103 THR B N 1
ATOM 2246 C CA . THR B 1 103 ? 14.992 10.836 -3.887 1 96.69 103 THR B CA 1
ATOM 2247 C C . THR B 1 103 ? 14.984 12.102 -4.742 1 96.69 103 THR B C 1
ATOM 2249 O O . THR B 1 103 ? 14.281 13.062 -4.43 1 96.69 103 THR B O 1
ATOM 2252 N N . ALA B 1 104 ? 15.664 12.07 -5.887 1 97.12 104 ALA B N 1
ATOM 2253 C CA . ALA B 1 104 ? 15.875 13.258 -6.719 1 97.12 104 ALA B CA 1
ATOM 2254 C C . ALA B 1 104 ? 14.547 13.828 -7.211 1 97.12 104 ALA B C 1
ATOM 2256 O O . ALA B 1 104 ? 14.344 15.039 -7.199 1 97.12 104 ALA B O 1
ATOM 2257 N N . GLU B 1 105 ? 13.656 12.945 -7.664 1 97.5 105 GLU B N 1
ATOM 2258 C CA . GLU B 1 105 ? 12.375 13.367 -8.203 1 97.5 105 GLU B CA 1
ATOM 2259 C C . GLU B 1 105 ? 11.547 14.109 -7.156 1 97.5 105 GLU B C 1
ATOM 2261 O O . GLU B 1 105 ? 10.789 15.023 -7.484 1 97.5 105 GLU B O 1
ATOM 2266 N N . ILE B 1 106 ? 11.695 13.773 -5.879 1 98.44 106 ILE B N 1
ATOM 2267 C CA . ILE B 1 106 ? 10.961 14.406 -4.797 1 98.44 106 ILE B CA 1
ATOM 2268 C C . ILE B 1 106 ? 11.609 15.742 -4.445 1 98.44 106 ILE B C 1
ATOM 2270 O O . ILE B 1 106 ? 10.922 16.766 -4.324 1 98.44 106 ILE B O 1
ATOM 2274 N N . LEU B 1 107 ? 12.906 15.742 -4.359 1 98.62 107 LEU B N 1
ATOM 2275 C CA . LEU B 1 107 ? 13.641 16.953 -4 1 98.62 107 LEU B CA 1
ATOM 2276 C C . LEU B 1 107 ? 13.445 18.031 -5.051 1 98.62 107 LEU B C 1
ATOM 2278 O O . LEU B 1 107 ? 13.414 19.234 -4.727 1 98.62 107 LEU B O 1
ATOM 2282 N N . ALA B 1 108 ? 13.266 17.625 -6.254 1 98.62 108 ALA B N 1
ATOM 2283 C CA . ALA B 1 108 ? 13.133 18.547 -7.371 1 98.62 108 ALA B CA 1
ATOM 2284 C C . ALA B 1 108 ? 11.844 19.359 -7.258 1 98.62 108 ALA B C 1
ATOM 2286 O O . ALA B 1 108 ? 11.703 20.406 -7.891 1 98.62 108 ALA B O 1
ATOM 2287 N N . THR B 1 109 ? 10.883 18.922 -6.426 1 98.75 109 THR B N 1
ATOM 2288 C CA . THR B 1 109 ? 9.609 19.625 -6.301 1 98.75 109 THR B CA 1
ATOM 2289 C C . THR B 1 109 ? 9.711 20.766 -5.305 1 98.75 109 THR B C 1
ATOM 2291 O O . THR B 1 109 ? 8.867 21.672 -5.293 1 98.75 109 THR B O 1
ATOM 2294 N N . LEU B 1 110 ? 10.68 20.812 -4.477 1 98.75 110 LEU B N 1
ATOM 2295 C CA . LEU B 1 110 ? 10.75 21.625 -3.275 1 98.75 110 LEU B CA 1
ATOM 2296 C C . LEU B 1 110 ? 10.836 23.109 -3.633 1 98.75 110 LEU B C 1
ATOM 2298 O O . LEU B 1 110 ? 10.125 23.938 -3.055 1 98.75 110 LEU B O 1
ATOM 2302 N N . PRO B 1 111 ? 11.695 23.484 -4.629 1 98.5 111 PRO B N 1
ATOM 2303 C CA . PRO B 1 111 ? 11.797 24.906 -4.926 1 98.5 111 PRO B CA 1
ATOM 2304 C C . PRO B 1 111 ? 10.461 25.531 -5.305 1 98.5 111 PRO B C 1
ATOM 2306 O O . PRO B 1 111 ? 10.102 26.594 -4.789 1 98.5 111 PRO B O 1
ATOM 2309 N N . SER B 1 112 ? 9.695 24.906 -6.125 1 98.56 112 SER B N 1
ATOM 2310 C CA . SER B 1 112 ? 8.406 25.422 -6.566 1 98.56 112 SER B CA 1
ATOM 2311 C C . SER B 1 112 ? 7.398 25.453 -5.422 1 98.56 112 SER B C 1
ATOM 2313 O O . SER B 1 112 ? 6.656 26.422 -5.262 1 98.56 112 SER B O 1
ATOM 2315 N N . LEU B 1 113 ? 7.355 24.375 -4.629 1 98.69 113 LEU B N 1
ATOM 2316 C CA . LEU B 1 113 ? 6.414 24.281 -3.518 1 98.69 113 LEU B CA 1
ATOM 2317 C C . LEU B 1 113 ? 6.684 25.391 -2.496 1 98.69 113 LEU B C 1
ATOM 2319 O O . LEU B 1 113 ? 5.746 25.984 -1.96 1 98.69 113 LEU B O 1
ATOM 2323 N N . LYS B 1 114 ? 7.957 25.688 -2.266 1 98.38 114 LYS B N 1
ATOM 2324 C CA . LYS B 1 114 ? 8.336 26.75 -1.34 1 98.38 114 LYS B CA 1
ATOM 2325 C C . LYS B 1 114 ? 7.941 28.125 -1.886 1 98.38 114 LYS B C 1
ATOM 2327 O O . LYS B 1 114 ? 7.438 28.969 -1.146 1 98.38 114 LYS B O 1
ATOM 2332 N N . LYS B 1 115 ? 8.133 28.312 -3.131 1 98.06 115 LYS B N 1
ATOM 2333 C CA . LYS B 1 115 ? 7.75 29.562 -3.77 1 98.06 115 LYS B CA 1
ATOM 2334 C C . LYS B 1 115 ? 6.238 29.766 -3.695 1 98.06 115 LYS B C 1
ATOM 2336 O O . LYS B 1 115 ? 5.773 30.906 -3.539 1 98.06 115 LYS B O 1
ATOM 2341 N N . MET B 1 116 ? 5.484 28.719 -3.797 1 97.88 116 MET B N 1
ATOM 2342 C CA . MET B 1 116 ? 4.027 28.781 -3.738 1 97.88 116 MET B CA 1
ATOM 2343 C C . MET B 1 116 ? 3.549 29.016 -2.309 1 97.88 116 MET B C 1
ATOM 2345 O O . MET B 1 116 ? 2.4 29.406 -2.092 1 97.88 116 MET B O 1
ATOM 2349 N N . GLY B 1 117 ? 4.457 28.719 -1.313 1 98.25 117 GLY B N 1
ATOM 2350 C CA . GLY B 1 117 ? 4.156 29.031 0.073 1 98.25 117 GLY B CA 1
ATOM 2351 C C . GLY B 1 117 ? 3.467 27.906 0.81 1 98.25 117 GLY B C 1
ATOM 2352 O O . GLY B 1 117 ? 2.865 28.109 1.864 1 98.25 117 GLY B O 1
ATOM 2353 N N . ASN B 1 118 ? 3.492 26.719 0.271 1 98.69 118 ASN B N 1
ATOM 2354 C CA . ASN B 1 118 ? 2.844 25.578 0.903 1 98.69 118 ASN B CA 1
ATOM 2355 C C . ASN B 1 118 ? 3.566 25.156 2.18 1 98.69 118 ASN B C 1
ATOM 2357 O O . ASN B 1 118 ? 4.781 25.328 2.295 1 98.69 118 ASN B O 1
ATOM 2361 N N . TYR B 1 119 ? 2.816 24.703 3.154 1 98.88 119 TYR B N 1
ATOM 2362 C CA . TYR B 1 119 ? 3.406 24.016 4.297 1 98.88 119 TYR B CA 1
ATOM 2363 C C . TYR B 1 119 ? 3.832 22.609 3.922 1 98.88 119 TYR B C 1
ATOM 2365 O O . TYR B 1 119 ? 3.02 21.812 3.438 1 98.88 119 TYR B O 1
ATOM 2373 N N . LEU B 1 120 ? 5.082 22.297 4.105 1 98.88 120 LEU B N 1
ATOM 2374 C CA . LEU B 1 120 ? 5.66 21.047 3.633 1 98.88 120 LEU B CA 1
ATOM 2375 C C . LEU B 1 120 ? 5.961 20.109 4.801 1 98.88 120 LEU B C 1
ATOM 2377 O O . LEU B 1 120 ? 6.586 20.516 5.781 1 98.88 120 LEU B O 1
ATOM 2381 N N . ILE B 1 121 ? 5.496 18.875 4.699 1 98.94 121 ILE B N 1
ATOM 2382 C CA . ILE B 1 121 ? 5.746 17.812 5.676 1 98.94 121 ILE B CA 1
ATOM 2383 C C . ILE B 1 121 ? 6.508 16.672 5.012 1 98.94 121 ILE B C 1
ATOM 2385 O O . ILE B 1 121 ? 6.152 16.234 3.914 1 98.94 121 ILE B O 1
ATOM 2389 N N . SER B 1 122 ? 7.562 16.172 5.633 1 98.81 122 SER B N 1
ATOM 2390 C CA . SER B 1 122 ? 8.305 15.031 5.086 1 98.81 122 SER B CA 1
ATOM 2391 C C . SER B 1 122 ? 8.047 13.766 5.891 1 98.81 122 SER B C 1
ATOM 2393 O O . SER B 1 122 ? 7.953 13.805 7.121 1 98.81 122 SER B O 1
ATOM 2395 N N . PHE B 1 123 ? 7.766 12.68 5.25 1 98.62 123 PHE B N 1
ATOM 2396 C CA . PHE B 1 123 ? 7.879 11.328 5.789 1 98.62 123 PHE B CA 1
ATOM 2397 C C . PHE B 1 123 ? 9.18 10.664 5.332 1 98.62 123 PHE B C 1
ATOM 2399 O O . PHE B 1 123 ? 9.32 10.328 4.156 1 98.62 123 PHE B O 1
ATOM 2406 N N . THR B 1 124 ? 10.148 10.57 6.211 1 97.75 124 THR B N 1
ATOM 2407 C CA . THR B 1 124 ? 11.445 9.969 5.918 1 97.75 124 THR B CA 1
ATOM 2408 C C . THR B 1 124 ? 11.922 9.109 7.082 1 97.75 124 THR B C 1
ATOM 2410 O O . THR B 1 124 ? 11.375 9.188 8.188 1 97.75 124 THR B O 1
ATOM 2413 N N . ARG B 1 125 ? 12.945 8.258 6.805 1 96.56 125 ARG B N 1
ATOM 2414 C CA . ARG B 1 125 ? 13.445 7.387 7.863 1 96.56 125 ARG B CA 1
ATOM 2415 C C . ARG B 1 125 ? 14.414 8.133 8.773 1 96.56 125 ARG B C 1
ATOM 2417 O O . ARG B 1 125 ? 14.82 7.609 9.812 1 96.56 125 ARG B O 1
ATOM 2424 N N . SER B 1 126 ? 14.797 9.438 8.391 1 95.62 126 SER B N 1
ATOM 2425 C CA . SER B 1 126 ? 15.773 10.18 9.18 1 95.62 126 SER B CA 1
ATOM 2426 C C . SER B 1 126 ? 15.516 11.688 9.109 1 95.62 126 SER B C 1
ATOM 2428 O O . SER B 1 126 ? 15.281 12.234 8.031 1 95.62 126 SER B O 1
ATOM 2430 N N . HIS B 1 127 ? 15.648 12.359 10.289 1 96.62 127 HIS B N 1
ATOM 2431 C CA . HIS B 1 127 ? 15.516 13.812 10.367 1 96.62 127 HIS B CA 1
ATOM 2432 C C . HIS B 1 127 ? 16.688 14.508 9.68 1 96.62 127 HIS B C 1
ATOM 2434 O O . HIS B 1 127 ? 16.625 15.711 9.414 1 96.62 127 HIS B O 1
ATOM 2440 N N . HIS B 1 128 ? 17.672 13.766 9.328 1 97.62 128 HIS B N 1
ATOM 2441 C CA . HIS B 1 128 ? 18.891 14.375 8.82 1 97.62 128 HIS B CA 1
ATOM 2442 C C . HIS B 1 128 ? 18.938 14.344 7.293 1 97.62 128 HIS B C 1
ATOM 2444 O O . HIS B 1 128 ? 19.891 14.828 6.684 1 97.62 128 HIS B O 1
ATOM 2450 N N . SER B 1 129 ? 17.969 13.781 6.695 1 97.69 129 SER B N 1
ATOM 2451 C CA . SER B 1 129 ? 17.922 13.703 5.238 1 97.69 129 SER B CA 1
ATOM 2452 C C . SER B 1 129 ? 17.703 15.078 4.621 1 97.69 129 SER B C 1
ATOM 2454 O O . SER B 1 129 ? 17.203 15.992 5.285 1 97.69 129 SER B O 1
ATOM 2456 N N . SER B 1 130 ? 18 15.242 3.348 1 98.56 130 SER B N 1
ATOM 2457 C CA . SER B 1 130 ? 17.781 16.484 2.615 1 98.56 130 SER B CA 1
ATOM 2458 C C . SER B 1 130 ? 16.312 16.875 2.617 1 98.56 130 SER B C 1
ATOM 2460 O O . SER B 1 130 ? 15.977 18.047 2.799 1 98.56 130 SER B O 1
ATOM 2462 N N . LEU B 1 131 ? 15.469 15.914 2.453 1 98.75 131 LEU B N 1
ATOM 2463 C CA . LEU B 1 131 ? 14.039 16.188 2.428 1 98.75 131 LEU B CA 1
ATOM 2464 C C . LEU B 1 131 ? 13.555 16.672 3.789 1 98.75 131 LEU B C 1
ATOM 2466 O O . LEU B 1 131 ? 12.828 17.672 3.875 1 98.75 131 LEU B O 1
ATOM 2470 N N . ALA B 1 132 ? 13.984 15.984 4.82 1 98.56 132 ALA B N 1
ATOM 2471 C CA . ALA B 1 132 ? 13.562 16.328 6.176 1 98.56 132 ALA B CA 1
ATOM 2472 C C . ALA B 1 132 ? 13.977 17.75 6.535 1 98.56 132 ALA B C 1
ATOM 2474 O O . ALA B 1 132 ? 13.172 18.516 7.059 1 98.56 132 ALA B O 1
ATOM 2475 N N . ILE B 1 133 ? 15.148 18.094 6.16 1 98.56 133 ILE B N 1
ATOM 2476 C CA . ILE B 1 133 ? 15.719 19.391 6.52 1 98.56 133 ILE B CA 1
ATOM 2477 C C . ILE B 1 133 ? 15.016 20.5 5.742 1 98.56 133 ILE B C 1
ATOM 2479 O O . ILE B 1 133 ? 14.844 21.609 6.25 1 98.56 133 ILE B O 1
ATOM 2483 N N . SER B 1 134 ? 14.508 20.156 4.621 1 98.69 134 SER B N 1
ATOM 2484 C CA . SER B 1 134 ? 13.938 21.141 3.721 1 98.69 134 SER B CA 1
ATOM 2485 C C . SER B 1 134 ? 12.469 21.406 4.035 1 98.69 134 SER B C 1
ATOM 2487 O O . SER B 1 134 ? 11.875 22.375 3.549 1 98.69 134 SER B O 1
ATOM 2489 N N . CYS B 1 135 ? 11.812 20.609 4.848 1 98.81 135 CYS B N 1
ATOM 2490 C CA . CYS B 1 135 ? 10.375 20.703 5.082 1 98.81 135 CYS B CA 1
ATOM 2491 C C . CYS B 1 135 ? 10.094 21.453 6.379 1 98.81 135 CYS B C 1
ATOM 2493 O O . CYS B 1 135 ? 10.969 21.578 7.234 1 98.81 135 CYS B O 1
ATOM 2495 N N . ASP B 1 136 ? 8.898 22 6.492 1 98.75 136 ASP B N 1
ATOM 2496 C CA . ASP B 1 136 ? 8.477 22.734 7.684 1 98.75 136 ASP B CA 1
ATOM 2497 C C . ASP B 1 136 ? 8.305 21.797 8.875 1 98.75 136 ASP B C 1
ATOM 2499 O O . ASP B 1 136 ? 8.578 22.172 10.016 1 98.75 136 ASP B O 1
ATOM 2503 N N . LEU B 1 137 ? 7.844 20.625 8.672 1 98.69 137 LEU B N 1
ATOM 2504 C CA . LEU B 1 137 ? 7.715 19.578 9.672 1 98.69 137 LEU B CA 1
ATOM 2505 C C . LEU B 1 137 ? 8.297 18.266 9.164 1 98.69 137 LEU B C 1
ATOM 2507 O O . LEU B 1 137 ? 7.891 17.75 8.117 1 98.69 137 LEU B O 1
ATOM 2511 N N . SER B 1 138 ? 9.273 17.797 9.867 1 98.06 138 SER B N 1
ATOM 2512 C CA . SER B 1 138 ? 9.859 16.5 9.57 1 98.06 138 SER B CA 1
ATOM 2513 C C . SER B 1 138 ? 9.266 15.406 10.453 1 98.06 138 SER B C 1
ATOM 2515 O O . SER B 1 138 ? 9.352 15.477 11.68 1 98.06 138 SER B O 1
ATOM 2517 N N . VAL B 1 139 ? 8.617 14.438 9.781 1 97.81 139 VAL B N 1
ATOM 2518 C CA . VAL B 1 139 ? 8.125 13.25 10.469 1 97.81 139 VAL B CA 1
ATOM 2519 C C . VAL B 1 139 ? 9.039 12.07 10.188 1 97.81 139 VAL B C 1
ATOM 2521 O O . VAL B 1 139 ? 9.156 11.625 9.039 1 97.81 139 VAL B O 1
ATOM 2524 N N . GLU B 1 140 ? 9.641 11.602 11.273 1 97.38 140 GLU B N 1
ATOM 2525 C CA . GLU B 1 140 ? 10.57 10.484 11.141 1 97.38 140 GLU B CA 1
ATOM 2526 C C . GLU B 1 140 ? 9.859 9.148 11.312 1 97.38 140 GLU B C 1
ATOM 2528 O O . GLU B 1 140 ? 9.211 8.914 12.336 1 97.38 140 GLU B O 1
ATOM 2533 N N . ILE B 1 141 ? 9.906 8.312 10.281 1 97.19 141 ILE B N 1
ATOM 2534 C CA . ILE B 1 141 ? 9.438 6.934 10.289 1 97.19 141 ILE B CA 1
ATOM 2535 C C . ILE B 1 141 ? 10.625 5.984 10.156 1 97.19 141 ILE B C 1
ATOM 2537 O O . ILE B 1 141 ? 11.023 5.637 9.039 1 97.19 141 ILE B O 1
ATOM 2541 N N . PRO B 1 142 ? 11.148 5.578 11.289 1 95.81 142 PRO B N 1
ATOM 2542 C CA . PRO B 1 142 ? 12.469 4.945 11.297 1 95.81 142 PRO B CA 1
ATOM 2543 C C . PRO B 1 142 ? 12.422 3.469 10.906 1 95.81 142 PRO B C 1
ATOM 2545 O O . PRO B 1 142 ? 12.32 2.604 11.781 1 95.81 142 PRO B O 1
ATOM 2548 N N . VAL B 1 143 ? 12.523 3.176 9.664 1 95.56 143 VAL B N 1
ATOM 2549 C CA . VAL B 1 143 ? 12.625 1.809 9.164 1 95.56 143 VAL B CA 1
ATOM 2550 C C . VAL B 1 143 ? 14.094 1.433 8.992 1 95.56 143 VAL B C 1
ATOM 2552 O O . VAL B 1 143 ? 14.828 2.078 8.234 1 95.56 143 VAL B O 1
ATOM 2555 N N . LYS B 1 144 ? 14.555 0.374 9.648 1 93.25 144 LYS B N 1
ATOM 2556 C CA . LYS B 1 144 ? 15.969 0.01 9.727 1 93.25 144 LYS B CA 1
ATOM 2557 C C . LYS B 1 144 ? 16.391 -0.794 8.508 1 93.25 144 LYS B C 1
ATOM 2559 O O . LYS B 1 144 ? 17.531 -0.673 8.047 1 93.25 144 LYS B O 1
ATOM 2564 N N . SER B 1 145 ? 15.531 -1.671 8.102 1 95.06 145 SER B N 1
ATOM 2565 C CA . SER B 1 145 ? 15.844 -2.547 6.977 1 95.06 145 SER B CA 1
ATOM 2566 C C . SER B 1 145 ? 14.586 -2.998 6.254 1 95.06 145 SER B C 1
ATOM 2568 O O . SER B 1 145 ? 13.492 -2.998 6.836 1 95.06 145 SER B O 1
ATOM 2570 N N . GLU B 1 146 ? 14.797 -3.328 4.98 1 97.75 146 GLU B N 1
ATOM 2571 C CA . GLU B 1 146 ? 13.719 -3.967 4.238 1 97.75 146 GLU B CA 1
ATOM 2572 C C . GLU B 1 146 ? 13.609 -5.449 4.578 1 97.75 146 GLU B C 1
ATOM 2574 O O . GLU B 1 146 ? 14.453 -5.988 5.301 1 97.75 146 GLU B O 1
ATOM 2579 N N . ALA B 1 147 ? 12.602 -6.062 4.113 1 97.56 147 ALA B N 1
ATOM 2580 C CA . ALA B 1 147 ? 12.25 -7.398 4.586 1 97.56 147 ALA B CA 1
ATOM 2581 C C . ALA B 1 147 ? 13.133 -8.461 3.941 1 97.56 147 ALA B C 1
ATOM 2583 O O . ALA B 1 147 ? 13.328 -9.539 4.508 1 97.56 147 ALA B O 1
ATOM 2584 N N . ASP B 1 148 ? 13.594 -8.164 2.695 1 96 148 ASP B N 1
ATOM 2585 C CA . ASP B 1 148 ? 14.336 -9.18 1.949 1 96 148 ASP B CA 1
ATOM 2586 C C . ASP B 1 148 ? 15.781 -9.258 2.422 1 96 148 ASP B C 1
ATOM 2588 O O . ASP B 1 148 ? 16.266 -8.367 3.125 1 96 148 ASP B O 1
ATOM 2592 N N . ASN B 1 149 ? 16.453 -10.273 2 1 91.88 149 ASN B N 1
ATOM 2593 C CA . ASN B 1 149 ? 17.812 -10.547 2.447 1 91.88 149 ASN B CA 1
ATOM 2594 C C . ASN B 1 149 ? 18.812 -9.523 1.885 1 91.88 149 ASN B C 1
ATOM 2596 O O . ASN B 1 149 ? 19.859 -9.289 2.471 1 91.88 149 ASN B O 1
ATOM 2600 N N . LEU B 1 150 ? 18.453 -8.891 0.819 1 91.69 150 LEU B N 1
ATOM 2601 C CA . LEU B 1 150 ? 19.328 -7.914 0.182 1 91.69 150 LEU B CA 1
ATOM 2602 C C . LEU B 1 150 ? 19.094 -6.523 0.756 1 91.69 150 LEU B C 1
ATOM 2604 O O . LEU B 1 150 ? 19.891 -5.613 0.539 1 91.69 150 LEU B O 1
ATOM 2608 N N . GLY B 1 151 ? 17.953 -6.383 1.424 1 93.81 151 GLY B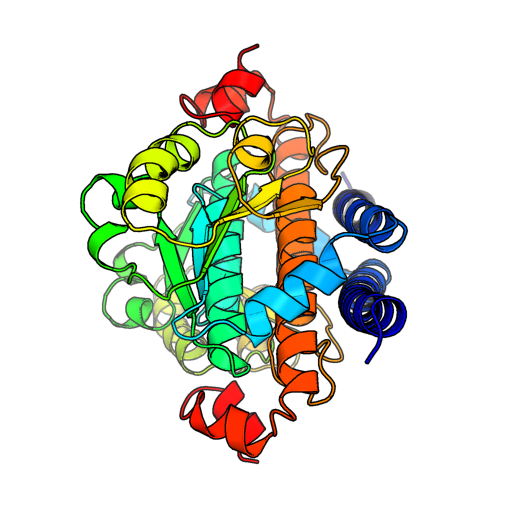 N 1
ATOM 2609 C CA . GLY B 1 151 ? 17.594 -5.086 1.987 1 93.81 151 GLY B CA 1
ATOM 2610 C C . GLY B 1 151 ? 17.312 -4.035 0.933 1 93.81 151 GLY B C 1
ATOM 2611 O O . GLY B 1 151 ? 17.641 -2.859 1.115 1 93.81 151 GLY B O 1
ATOM 2612 N N . LEU B 1 152 ? 16.75 -4.469 -0.223 1 92.62 152 LEU B N 1
ATOM 2613 C CA . LEU B 1 152 ? 16.641 -3.541 -1.344 1 92.62 152 LEU B CA 1
ATOM 2614 C C . LEU B 1 152 ? 15.172 -3.252 -1.672 1 92.62 152 LEU B C 1
ATOM 2616 O O . LEU B 1 152 ? 14.797 -2.094 -1.861 1 92.62 152 LEU B O 1
ATOM 2620 N N . ALA B 1 153 ? 14.281 -4.25 -1.769 1 94.69 153 ALA B N 1
ATOM 2621 C CA . ALA B 1 153 ? 12.922 -4.09 -2.264 1 94.69 153 ALA B CA 1
ATOM 2622 C C . ALA B 1 153 ? 12.031 -3.414 -1.22 1 94.69 153 ALA B C 1
ATOM 2624 O O . ALA B 1 153 ? 11.859 -3.936 -0.116 1 94.69 153 ALA B O 1
ATOM 2625 N N . PRO B 1 154 ? 11.5 -2.205 -1.547 1 97.5 154 PRO B N 1
ATOM 2626 C CA . PRO B 1 154 ? 10.57 -1.585 -0.596 1 97.5 154 PRO B CA 1
ATOM 2627 C C . PRO B 1 154 ? 9.492 -2.549 -0.106 1 97.5 154 PRO B C 1
ATOM 2629 O O . PRO B 1 154 ? 8.727 -3.086 -0.911 1 97.5 154 PRO B O 1
ATOM 2632 N N . SER B 1 155 ? 9.461 -2.91 1.144 1 98.5 155 SER B N 1
ATOM 2633 C CA . SER B 1 155 ? 8.57 -3.828 1.85 1 98.5 155 SER B CA 1
ATOM 2634 C C . SER B 1 155 ? 8.273 -3.33 3.26 1 98.5 155 SER B C 1
ATOM 2636 O O . SER B 1 155 ? 7.254 -2.672 3.488 1 98.5 155 SER B O 1
ATOM 2638 N N . CYS B 1 156 ? 9.312 -3.357 4.102 1 98.75 156 CYS B N 1
ATOM 2639 C CA . CYS B 1 156 ? 9.141 -2.773 5.43 1 98.75 156 CYS B CA 1
ATOM 2640 C C . CYS B 1 156 ? 8.836 -1.284 5.332 1 98.75 156 CYS B C 1
ATOM 2642 O O . CYS B 1 156 ? 7.914 -0.792 5.984 1 98.75 156 CYS B O 1
ATOM 2644 N N . SER B 1 157 ? 9.586 -0.55 4.512 1 98.5 157 SER B N 1
ATOM 2645 C CA . SER B 1 157 ? 9.422 0.894 4.387 1 98.5 157 SER B CA 1
ATOM 2646 C C . SER B 1 157 ? 8.023 1.244 3.867 1 98.5 157 SER B C 1
ATOM 2648 O O . SER B 1 157 ? 7.363 2.135 4.406 1 98.5 157 SER B O 1
ATOM 2650 N N . SER B 1 158 ? 7.543 0.508 2.812 1 98.56 158 SER B N 1
ATOM 2651 C CA . SER B 1 158 ? 6.223 0.788 2.258 1 98.56 158 SER B CA 1
ATOM 2652 C C . SER B 1 158 ? 5.121 0.428 3.248 1 98.56 158 SER B C 1
ATOM 2654 O O . SER B 1 158 ? 4.164 1.186 3.424 1 98.56 158 SER B O 1
ATOM 2656 N N . THR B 1 159 ? 5.262 -0.715 3.951 1 98.88 159 THR B N 1
ATOM 2657 C CA . THR B 1 159 ? 4.25 -1.173 4.898 1 98.88 159 THR B CA 1
ATOM 2658 C C . THR B 1 159 ? 4.141 -0.212 6.078 1 98.88 159 THR B C 1
ATOM 2660 O O . THR B 1 159 ? 3.035 0.144 6.492 1 98.88 159 THR B O 1
ATOM 2663 N N . VAL B 1 160 ? 5.258 0.208 6.582 1 98.81 160 VAL B N 1
ATOM 2664 C CA . VAL B 1 160 ? 5.246 1.076 7.758 1 98.81 160 VAL B CA 1
ATOM 2665 C C . VAL B 1 160 ? 4.617 2.42 7.398 1 98.81 160 VAL B C 1
ATOM 2667 O O . VAL B 1 160 ? 3.807 2.957 8.156 1 98.81 160 VAL B O 1
ATOM 2670 N N . VAL B 1 161 ? 4.996 2.996 6.254 1 98.81 161 VAL B N 1
ATOM 2671 C CA . VAL B 1 161 ? 4.426 4.273 5.836 1 98.81 161 VAL B CA 1
ATOM 2672 C C . VAL B 1 161 ? 2.922 4.125 5.629 1 98.81 161 VAL B C 1
ATOM 2674 O O . VAL B 1 161 ? 2.15 5.02 5.984 1 98.81 161 VAL B O 1
ATOM 2677 N N . LEU B 1 162 ? 2.482 2.992 5.051 1 98.94 162 LEU B N 1
ATOM 2678 C CA . LEU B 1 162 ? 1.059 2.723 4.879 1 98.94 162 LEU B CA 1
ATOM 2679 C C . LEU B 1 162 ? 0.339 2.721 6.223 1 98.94 162 LEU B C 1
ATOM 2681 O O . LEU B 1 162 ? -0.682 3.395 6.387 1 98.94 162 LEU B O 1
ATOM 2685 N N . VAL B 1 163 ? 0.887 2.01 7.184 1 98.88 163 VAL B N 1
ATOM 2686 C CA . VAL B 1 163 ? 0.275 1.839 8.5 1 98.88 163 VAL B CA 1
ATOM 2687 C C . VAL B 1 163 ? 0.225 3.182 9.227 1 98.88 163 VAL B C 1
ATOM 2689 O O . VAL B 1 163 ? -0.801 3.541 9.805 1 98.88 163 VAL B O 1
ATOM 2692 N N . VAL B 1 164 ? 1.315 3.939 9.172 1 98.69 164 VAL B N 1
ATOM 2693 C CA . VAL B 1 164 ? 1.391 5.254 9.805 1 98.69 164 VAL B CA 1
ATOM 2694 C C . VAL B 1 164 ? 0.374 6.195 9.164 1 98.69 164 VAL B C 1
ATOM 2696 O O . VAL B 1 164 ? -0.398 6.855 9.859 1 98.69 164 VAL B O 1
ATOM 2699 N N . GLY B 1 165 ? 0.39 6.254 7.836 1 98.75 165 GLY B N 1
ATOM 2700 C CA . GLY B 1 165 ? -0.524 7.133 7.125 1 98.75 165 GLY B CA 1
ATOM 2701 C C . GLY B 1 165 ? -1.983 6.805 7.375 1 98.75 165 GLY B C 1
ATOM 2702 O O . GLY B 1 165 ? -2.805 7.707 7.559 1 98.75 165 GLY B O 1
ATOM 2703 N N . ASP B 1 166 ? -2.318 5.477 7.336 1 98.88 166 ASP B N 1
ATOM 2704 C CA . ASP B 1 166 ? -3.67 5.047 7.68 1 98.88 166 ASP B CA 1
ATOM 2705 C C . ASP B 1 166 ? -4.062 5.527 9.078 1 98.88 166 ASP B C 1
ATOM 2707 O O . ASP B 1 166 ? -5.16 6.055 9.273 1 98.88 166 ASP B O 1
ATOM 2711 N N . ALA B 1 167 ? -3.174 5.328 10.023 1 98.75 167 ALA B N 1
ATOM 2712 C CA . ALA B 1 167 ? -3.457 5.688 11.406 1 98.75 167 ALA B CA 1
ATOM 2713 C C . ALA B 1 167 ? -3.711 7.188 11.547 1 98.75 167 ALA B C 1
ATOM 2715 O O . ALA B 1 167 ? -4.598 7.609 12.289 1 98.75 167 ALA B O 1
ATOM 2716 N N . VAL B 1 168 ? -2.928 7.992 10.852 1 98.81 168 VAL B N 1
ATOM 2717 C CA . VAL B 1 168 ? -3.109 9.438 10.867 1 98.81 168 VAL B CA 1
ATOM 2718 C C . VAL B 1 168 ? -4.477 9.797 10.289 1 98.81 168 VAL B C 1
ATOM 2720 O O . VAL B 1 168 ? -5.215 10.594 10.867 1 98.81 168 VAL B O 1
ATOM 2723 N N . ALA B 1 169 ? -4.844 9.203 9.148 1 98.81 169 ALA B N 1
ATOM 2724 C CA . ALA B 1 169 ? -6.141 9.445 8.523 1 98.81 169 ALA B CA 1
ATOM 2725 C C . ALA B 1 169 ? -7.285 9.078 9.469 1 98.81 169 ALA B C 1
ATOM 2727 O O . ALA B 1 169 ? -8.25 9.836 9.594 1 98.81 169 ALA B O 1
ATOM 2728 N N . LEU B 1 170 ? -7.164 7.949 10.117 1 98.56 170 LEU B N 1
ATOM 2729 C CA . LEU B 1 170 ? -8.219 7.461 11 1 98.56 170 LEU B CA 1
ATOM 2730 C C . LEU B 1 170 ? -8.32 8.312 12.258 1 98.56 170 LEU B C 1
ATOM 2732 O O . LEU B 1 170 ? -9.422 8.539 12.773 1 98.56 170 LEU B O 1
ATOM 2736 N N . ALA B 1 171 ? -7.172 8.75 12.789 1 98.38 171 ALA B N 1
ATOM 2737 C CA . ALA B 1 171 ? -7.184 9.664 13.93 1 98.38 171 ALA B CA 1
ATOM 2738 C C . ALA B 1 171 ? -7.898 10.961 13.578 1 98.38 171 ALA B C 1
ATOM 2740 O O . ALA B 1 171 ? -8.75 11.438 14.336 1 98.38 171 ALA B O 1
ATOM 2741 N N . LEU B 1 172 ? -7.559 11.562 12.391 1 98.38 172 LEU B N 1
ATOM 2742 C CA . LEU B 1 172 ? -8.227 12.773 11.93 1 98.38 172 LEU B CA 1
ATOM 2743 C C . LEU B 1 172 ? -9.727 12.555 11.805 1 98.38 172 LEU B C 1
ATOM 2745 O O . LEU B 1 172 ? -10.523 13.414 12.203 1 98.38 172 LEU B O 1
ATOM 2749 N N . SER B 1 173 ? -10.07 11.414 11.266 1 97.88 173 SER B N 1
ATOM 2750 C CA . SER B 1 173 ? -11.469 11.055 11.078 1 97.88 173 SER B CA 1
ATOM 2751 C C . SER B 1 173 ? -12.219 11.023 12.406 1 97.88 173 SER B C 1
ATOM 2753 O O . SER B 1 173 ? -13.336 11.531 12.508 1 97.88 173 SER B O 1
ATOM 2755 N N . GLU B 1 174 ? -11.586 10.406 13.391 1 96.69 174 GLU B N 1
ATOM 2756 C CA . GLU B 1 174 ? -12.195 10.328 14.719 1 96.69 174 GLU B CA 1
ATOM 2757 C C . GLU B 1 174 ? -12.328 11.719 15.344 1 96.69 174 GLU B C 1
ATOM 2759 O O . GLU B 1 174 ? -13.359 12.031 15.945 1 96.69 174 GLU B O 1
ATOM 2764 N N . LEU B 1 175 ? -11.336 12.484 15.219 1 96.69 175 LEU B N 1
ATOM 2765 C CA . LEU B 1 175 ? -11.328 13.82 15.805 1 96.69 175 LEU B CA 1
ATOM 2766 C C . LEU B 1 175 ? -12.375 14.711 15.156 1 96.69 175 LEU B C 1
ATOM 2768 O O . LEU B 1 175 ? -12.93 15.609 15.797 1 96.69 175 LEU B O 1
ATOM 2772 N N . LYS B 1 176 ? -12.695 14.414 13.898 1 95.94 176 LYS B N 1
ATOM 2773 C CA . LYS B 1 176 ? -13.711 15.164 13.156 1 95.94 176 LYS B CA 1
ATOM 2774 C C . LYS B 1 176 ? -15.102 14.594 13.414 1 95.94 176 LYS B C 1
ATOM 2776 O O . LYS B 1 176 ? -16.094 15.117 12.891 1 95.94 176 LYS B O 1
ATOM 2781 N N . LYS B 1 177 ? -15.164 13.523 14.188 1 96.25 177 LYS B N 1
ATOM 2782 C CA . LYS B 1 177 ? -16.422 12.836 14.477 1 96.25 177 LYS B CA 1
ATOM 2783 C C . LYS B 1 177 ? -17.094 12.352 13.188 1 96.25 177 LYS B C 1
ATOM 2785 O O . LYS B 1 177 ? -18.297 12.5 13.023 1 96.25 177 LYS B O 1
ATOM 2790 N N . PHE B 1 178 ? -16.25 11.898 12.25 1 94.81 178 PHE B N 1
ATOM 2791 C CA . PHE B 1 178 ? -16.672 11.305 10.984 1 94.81 178 PHE B CA 1
ATOM 2792 C C . PHE B 1 178 ? -17.594 10.117 11.234 1 94.81 178 PHE B C 1
ATOM 2794 O O . PHE B 1 178 ? -17.25 9.203 11.984 1 94.81 178 PHE B O 1
ATOM 2801 N N . THR B 1 179 ? -18.812 10.078 10.594 1 94.94 179 THR B N 1
ATOM 2802 C CA . THR B 1 179 ? -19.844 9.086 10.883 1 94.94 179 THR B CA 1
ATOM 2803 C C . THR B 1 179 ? -19.984 8.102 9.727 1 94.94 179 THR B C 1
ATOM 2805 O O . THR B 1 179 ? -19.422 8.305 8.656 1 94.94 179 THR B O 1
ATOM 2808 N N . ARG B 1 180 ? -20.734 7.035 10.039 1 94.38 180 ARG B N 1
ATOM 2809 C CA . ARG B 1 180 ? -21.094 6.062 9.008 1 94.38 180 ARG B CA 1
ATOM 2810 C C . ARG B 1 180 ? -21.828 6.734 7.852 1 94.38 180 ARG B C 1
ATOM 2812 O O . ARG B 1 180 ? -21.609 6.379 6.691 1 94.38 180 ARG B O 1
ATOM 2819 N N . ALA B 1 181 ? -22.672 7.672 8.164 1 94.31 181 ALA B N 1
ATOM 2820 C CA . ALA B 1 181 ? -23.406 8.414 7.145 1 94.31 181 ALA B CA 1
ATOM 2821 C C . ALA B 1 181 ? -22.453 9.227 6.27 1 94.31 181 ALA B C 1
ATOM 2823 O O . ALA B 1 181 ? -22.641 9.312 5.051 1 94.31 181 ALA B O 1
ATOM 2824 N N . ASP B 1 182 ? -21.453 9.867 6.879 1 95 182 ASP B N 1
ATOM 2825 C CA . ASP B 1 182 ? -20.453 10.602 6.121 1 95 182 ASP B CA 1
ATOM 2826 C C . ASP B 1 182 ? -19.719 9.68 5.148 1 95 182 ASP B C 1
ATOM 2828 O O . ASP B 1 182 ? -19.516 10.031 3.984 1 95 182 ASP B O 1
ATOM 2832 N N . PHE B 1 183 ? -19.359 8.5 5.648 1 94.5 183 PHE B N 1
ATOM 2833 C CA . PHE B 1 183 ? -18.656 7.527 4.816 1 94.5 183 PHE B CA 1
ATOM 2834 C C . PHE B 1 183 ? -19.5 7.133 3.613 1 94.5 183 PHE B C 1
ATOM 2836 O O . PHE B 1 183 ? -18.984 7.012 2.5 1 94.5 183 PHE B O 1
ATOM 2843 N N . GLY B 1 184 ? -20.75 6.91 3.766 1 92.44 184 GLY B N 1
ATOM 2844 C CA . GLY B 1 184 ? -21.672 6.562 2.697 1 92.44 184 GLY B CA 1
ATOM 2845 C C . GLY B 1 184 ? -21.781 7.629 1.624 1 92.44 184 GLY B C 1
ATOM 2846 O O . GLY B 1 184 ? -21.891 7.312 0.438 1 92.44 184 GLY B O 1
ATOM 2847 N N . LEU B 1 185 ? -21.734 8.852 2.072 1 92.75 185 LEU B N 1
ATOM 2848 C CA . LEU 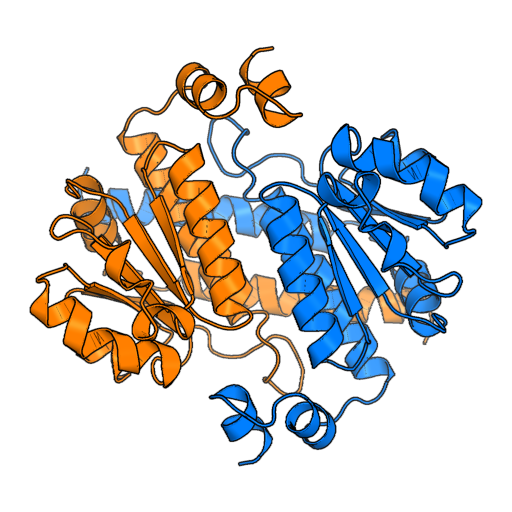B 1 185 ? -21.797 9.969 1.141 1 92.75 185 LEU B CA 1
ATOM 2849 C C . LEU B 1 185 ? -20.625 9.938 0.166 1 92.75 185 LEU B C 1
ATOM 2851 O O . LEU B 1 185 ? -20.797 10.211 -1.023 1 92.75 185 LEU B O 1
ATOM 2855 N N . TYR B 1 186 ? -19.438 9.547 0.715 1 91.44 186 TYR B N 1
ATOM 2856 C CA . TYR B 1 186 ? -18.219 9.555 -0.093 1 91.44 186 TYR B CA 1
ATOM 2857 C C . TYR B 1 186 ? -18.062 8.25 -0.862 1 91.44 186 TYR B C 1
ATOM 2859 O O . TYR B 1 186 ? -17.188 8.133 -1.729 1 91.44 186 TYR B O 1
ATOM 2867 N N . HIS B 1 187 ? -18.844 7.277 -0.551 1 91.75 187 HIS B N 1
ATOM 2868 C CA . HIS B 1 187 ? -18.828 5.977 -1.214 1 91.75 187 HIS B CA 1
ATOM 2869 C C . HIS B 1 187 ? -20.203 5.613 -1.758 1 91.75 187 HIS B C 1
ATOM 2871 O O . HIS B 1 187 ? -20.812 4.629 -1.325 1 91.75 187 HIS B O 1
ATOM 2877 N N . PRO B 1 188 ? -20.688 6.27 -2.717 1 84.88 188 PRO B N 1
ATOM 2878 C CA . PRO B 1 188 ? -22.047 6.031 -3.211 1 84.88 188 PRO B CA 1
ATOM 2879 C C . PRO B 1 188 ? -22.188 4.691 -3.924 1 84.88 188 PRO B C 1
ATOM 2881 O O . PRO B 1 188 ? -23.312 4.191 -4.09 1 84.88 188 PRO B O 1
ATOM 2884 N N . GLY B 1 189 ? -20.984 4.098 -4.375 1 80.19 189 GLY B N 1
ATOM 2885 C CA . GLY B 1 189 ? -21.016 2.811 -5.047 1 80.19 189 GLY B CA 1
ATOM 2886 C C . GLY B 1 189 ? -20 1.828 -4.496 1 80.19 189 GLY B C 1
ATOM 2887 O O . GLY B 1 189 ? -19.297 2.133 -3.531 1 80.19 189 GLY B O 1
ATOM 2888 N N . GLY B 1 190 ? -20.172 0.608 -4.914 1 78.5 190 GLY B N 1
ATOM 2889 C CA . GLY B 1 190 ? -19.219 -0.41 -4.531 1 78.5 190 GLY B CA 1
ATOM 2890 C C . GLY B 1 190 ? -19.562 -1.111 -3.234 1 78.5 190 GLY B C 1
ATOM 2891 O O . GLY B 1 190 ? -20.531 -0.731 -2.561 1 78.5 190 GLY B O 1
ATOM 2892 N N . ALA B 1 191 ? -18.844 -2.053 -2.939 1 79.25 191 ALA B N 1
ATOM 2893 C CA . ALA B 1 191 ? -19.078 -2.871 -1.753 1 79.25 191 ALA B CA 1
ATOM 2894 C C . ALA B 1 191 ? -19.047 -2.023 -0.485 1 79.25 191 ALA B C 1
ATOM 2896 O O . ALA B 1 191 ? -19.812 -2.25 0.447 1 79.25 191 ALA B O 1
ATOM 2897 N N . LEU B 1 192 ? -18.219 -1.023 -0.447 1 80 192 LEU B N 1
ATOM 2898 C CA . LEU B 1 192 ? -18.094 -0.156 0.719 1 80 192 LEU B CA 1
ATOM 2899 C C . LEU B 1 192 ? -19.344 0.704 0.89 1 80 192 LEU B C 1
ATOM 2901 O O . LEU B 1 192 ? -19.781 0.939 2.016 1 80 192 LEU B O 1
ATOM 2905 N N . GLY B 1 193 ? -19.719 1.158 -0.232 1 82.12 193 GLY B N 1
ATOM 2906 C CA . GLY B 1 193 ? -20.953 1.925 -0.175 1 82.12 193 GLY B CA 1
ATOM 2907 C C . GLY B 1 193 ? -22.125 1.124 0.353 1 82.12 193 GLY B C 1
ATOM 2908 O O . GLY B 1 193 ? -22.891 1.61 1.189 1 82.12 193 GLY B O 1
ATOM 2909 N N . ILE B 1 194 ? -22.266 -0.06 -0.149 1 79 194 ILE B N 1
ATOM 2910 C CA . ILE B 1 194 ? -23.344 -0.952 0.292 1 79 194 ILE B CA 1
ATOM 2911 C C . ILE B 1 194 ? -23.234 -1.185 1.797 1 79 194 ILE B C 1
ATOM 2913 O O . ILE B 1 194 ? -24.219 -1.1 2.52 1 79 194 ILE B O 1
ATOM 2917 N N . LYS B 1 195 ? -22.109 -1.372 2.287 1 84.31 195 LYS B N 1
ATOM 2918 C CA . LYS B 1 195 ? -21.859 -1.62 3.705 1 84.31 195 LYS B CA 1
ATOM 2919 C C . LYS B 1 195 ? -22.203 -0.394 4.547 1 84.31 195 LYS B C 1
ATOM 2921 O O . LYS B 1 195 ? -22.75 -0.522 5.645 1 84.31 195 LYS B O 1
ATOM 2926 N N . ALA B 1 196 ? -21.828 0.746 4.059 1 85 196 ALA B N 1
ATOM 2927 C CA . ALA B 1 196 ? -22.031 1.993 4.789 1 85 196 ALA B CA 1
ATOM 2928 C C . ALA B 1 196 ? -23.516 2.342 4.871 1 85 196 ALA B C 1
ATOM 2930 O O . ALA B 1 196 ? -23.953 2.969 5.836 1 85 196 ALA B O 1
ATOM 2931 N N . ASN B 1 197 ? -24.266 1.805 3.871 1 81.56 197 ASN B N 1
ATOM 2932 C CA . ASN B 1 197 ? -25.672 2.213 3.781 1 81.56 197 ASN B CA 1
ATOM 2933 C C . ASN B 1 197 ? -26.609 1.106 4.258 1 81.56 197 ASN B C 1
ATOM 2935 O O . ASN B 1 197 ? -27.828 1.246 4.18 1 81.56 197 ASN B O 1
ATOM 2939 N N . SER B 1 198 ? -26.078 -0.1 4.609 1 73.56 198 SER B N 1
ATOM 2940 C CA . SER B 1 198 ? -26.891 -1.181 5.156 1 73.56 198 SER B CA 1
ATOM 2941 C C . SER B 1 198 ? -27.078 -1.027 6.664 1 73.56 198 SER B C 1
ATOM 2943 O O . SER B 1 198 ? -26.219 -0.473 7.348 1 73.56 198 SER B O 1
#

Solvent-accessible surface area (backbone atoms only — not comparable to full-atom values): 20001 Å² total; per-residue (Å²): 131,55,56,68,56,45,39,49,48,29,44,50,33,35,47,42,32,51,48,43,40,52,54,45,62,71,42,84,56,78,52,49,31,57,50,51,53,52,60,71,63,47,80,48,36,42,35,25,31,13,50,72,64,47,19,40,44,30,40,41,41,16,52,48,23,39,55,39,77,40,57,38,42,60,45,49,23,66,49,28,77,70,58,52,49,74,76,63,55,58,55,21,34,36,40,38,46,30,65,73,19,68,44,62,50,56,59,66,42,46,66,60,43,54,73,58,56,38,54,34,31,20,42,16,39,41,69,82,22,65,41,20,65,70,26,80,40,53,37,63,53,60,58,90,61,31,43,47,96,80,49,66,59,81,39,16,55,44,50,35,52,44,41,51,46,46,13,50,34,48,41,53,18,57,76,67,64,62,46,58,68,57,38,23,68,71,23,81,56,62,66,64,12,52,59,42,70,101,131,55,56,68,54,44,40,48,48,29,43,51,32,34,46,42,33,50,49,43,38,50,54,46,62,71,42,85,54,78,51,49,30,57,50,49,52,53,61,71,64,47,80,49,36,43,34,23,30,12,50,73,64,49,20,40,44,29,40,39,42,18,53,49,23,39,56,40,78,40,59,39,40,60,45,50,23,67,48,28,76,70,58,50,48,73,74,62,53,57,55,22,34,36,39,40,46,32,66,74,18,67,45,63,50,55,58,66,41,46,66,60,44,55,74,57,56,37,53,34,31,21,44,16,37,42,68,80,22,66,40,22,64,71,27,80,40,54,39,62,54,63,60,90,60,31,44,46,95,80,49,69,60,83,38,16,55,47,51,35,52,45,41,51,45,46,12,49,33,48,41,52,16,57,75,68,64,63,46,58,67,56,39,22,69,71,24,79,56,62,64,64,13,52,58,41,70,101